Protein AF-0000000066874671 (afdb_homodimer)

Sequence (484 aa):
MSSKVPVLSAGGPLIFRQLFEKVSSTYTYLLADSHTKDAVLIDPVLETVERDKKLISQLDVKLGPIINTHLHADHVTGSGLLKRIPGSYSVLSHYDGVKVDKIIKHGDVIKFGNFELECRSTPGHTSGCMTLVLHSAGVAFTGDTLLIRGCGRTDFQGGSAATLYDSVYSQIFSLPNDYILFPAHDYLGNTMTTVGEEKTCNPRLTKTKSEFIKIMNELNLPLPKQMERAIPLNLKCGINDEMSSKVPVLSAGGPLIFRQLFEKVSSTYTYLLADSHTKDAVLIDPVLETVERDKKLISQLDVKLGPIINTHLHADHVTGSGLLKRIPGSYSVLSHYDGVKVDKIIKHGDVIKFGNFELECRSTPGHTSGCMTLVLHSAGVAFTGDTLLIRGCGRTDFQGGSAATLYDSVYSQIFSLPNDYILFPAHDYLGNTMTTVGEEKTCNPRLTKTKSEFIKIMNELNLPLPKQMERAIPLNLKCGINDE

Nearest PDB structures (foldseek):
  4chl-assembly1_A  TM=9.852E-01  e=6.309E-38  Homo sapiens
  5ve3-assembly2_A  TM=9.715E-01  e=3.681E-36  Paraburkholderia phytofirmans PsJN
  5ve4-assembly1_A  TM=9.704E-01  e=6.026E-36  Paraburkholderia phytofirmans PsJN
  5ve5-assembly3_C  TM=9.701E-01  e=7.710E-36  Paraburkholderia phytofirmans PsJN
  5ve5-assembly2_B  TM=9.730E-01  e=1.718E-35  Paraburkholderia phytofirmans PsJN

Secondary structure (DSSP, 8-state):
---PPPSB-TT-SEEEEEEEETTTTEEEEEEEETTT-EEEEES-BGGGHHHHHHHHHHHT-EEEEEE-SS--SSS-BSHHHHTTSTT-EEEEE--TT---SEEE-TT-EEEETTEEEEEEE--SSSTT-EEEEEGGGTEEEEETTSBTTB----SSTT--HHHHHHHIIIIITTS-TT-EEEESB-SSS---EEHHHHHHH-TTTTS-HHHHHHHHHT--PPPPTTHHHHHHHHTTTT----/---PPPSB-TT-SEEEEEEEETTTTEEEEEEEETTT-EEEEES-BGGGHHHHHHHHHHHT-EEEEEE-SS--SSS-BSHHHHTTSTT-EEEEE--TT---SEEE-TT-EEEETTEEEEEEE--SSSTT-EEEEEGGGTEEEEETTSBTTB----SSTT--HHHHHHHIIIIITTS-TT-EEEESB-SSS---EEHHHHHHH-TTTTS-HHHHHHHHHT--PPPPTTHHHHHHHHTTTT----

InterPro domains:
  IPR001279 Metallo-beta-lactamase [PF00753] (25-86)
  IPR001279 Metallo-beta-lactamase [PF00753] (101-185)
  IPR001279 Metallo-beta-lactamase [SM00849] (25-185)
  IPR036866 Ribonuclease Z/Hydroxyacylglutathione hydrolase-like [G3DSA:3.60.15.10] (10-239)
  IPR036866 Ribonuclease Z/Hydroxyacylglutathione hydrolase-like [SSF56281] (23-224)
  IPR044528 Persulfide dioxygenase-like, MBL-fold metallo-hydrolase domain [cd07724] (15-187)
  IPR051682 Mitochondrial Persulfide Dioxygenase [PTHR43084] (13-241)

Organism: Schistosoma mansoni (NCBI:txid6183)

Solvent-accessible surface area (backbone atoms only — not comparable to full-atom values): 24147 Å² total; per-residue (Å²): 130,82,82,58,45,41,49,35,35,51,74,41,66,39,41,64,46,61,31,44,42,80,90,72,26,33,36,25,39,39,41,26,18,58,82,72,21,23,17,37,37,36,40,49,40,44,94,46,39,68,60,50,52,51,49,40,59,74,69,62,46,45,50,27,51,31,34,35,39,48,86,42,37,63,47,38,32,16,39,46,68,54,36,67,45,78,75,26,36,33,32,32,44,69,53,93,80,54,50,64,76,37,73,52,53,66,74,40,73,50,74,31,57,93,42,53,31,39,32,36,64,25,30,8,30,28,62,37,21,28,29,38,30,31,69,65,32,31,34,32,36,30,22,48,51,40,32,81,61,45,53,45,64,32,88,48,70,67,26,27,47,66,46,26,53,51,24,42,53,64,64,49,60,61,45,62,49,49,24,33,34,36,36,29,46,45,90,78,24,63,65,64,47,29,35,44,51,39,63,72,60,10,80,46,74,55,46,53,71,70,55,30,36,52,53,60,75,63,60,81,69,80,76,57,90,34,29,84,62,8,38,67,25,36,32,36,32,38,39,80,87,121,128,82,82,58,44,41,50,36,35,50,75,40,67,38,41,63,44,59,30,44,42,80,88,71,28,32,36,26,39,40,40,27,18,59,82,73,21,22,17,37,37,36,39,49,41,45,95,48,39,69,59,51,52,49,50,40,58,75,69,63,45,45,51,27,51,30,34,34,39,48,86,43,38,62,47,38,33,16,38,46,68,55,36,67,44,82,74,27,35,32,33,32,44,70,53,92,81,55,49,66,77,36,73,51,52,64,73,40,72,49,75,30,58,95,42,52,30,38,31,35,64,24,30,9,29,27,63,36,21,28,28,38,30,30,69,65,31,30,34,32,38,30,22,49,52,42,32,80,60,43,52,44,64,32,90,48,70,70,26,29,49,66,48,28,52,51,23,43,53,66,64,49,59,63,45,61,49,48,24,33,34,36,36,30,45,45,90,79,24,64,65,66,47,28,38,43,50,38,62,72,58,10,78,47,73,56,45,53,70,70,56,30,35,53,52,60,74,62,60,80,70,80,77,57,89,33,30,84,63,9,39,69,24,36,34,36,31,38,38,81,87,123

Radius of gyration: 22.35 Å; Cα contacts (8 Å, |Δi|>4): 1213; chains: 2; bounding box: 52×61×54 Å

Structure (mmCIF, N/CA/C/O backbone):
data_AF-0000000066874671-model_v1
#
loop_
_entity.id
_entity.type
_entity.pdbx_description
1 polymer 'Persulfide dioxygenase ETHE1, mitochondrial'
#
loop_
_atom_site.group_PDB
_atom_site.id
_atom_site.type_symbol
_atom_site.label_atom_id
_atom_site.label_alt_id
_atom_site.label_comp_id
_atom_site.label_asym_id
_atom_site.label_entity_id
_atom_site.label_seq_id
_atom_site.pdbx_PDB_ins_code
_atom_site.Cartn_x
_atom_site.Cartn_y
_atom_site.Cartn_z
_atom_site.occupancy
_atom_site.B_iso_or_equiv
_atom_site.auth_seq_id
_atom_site.auth_comp_id
_atom_site.auth_asym_id
_atom_site.auth_atom_id
_atom_site.pdbx_PDB_model_num
ATOM 1 N N . MET A 1 1 ? 2.15 3.404 -29.219 1 37.31 1 MET A N 1
ATOM 2 C CA . MET A 1 1 ? 1.947 2.439 -28.141 1 37.31 1 MET A CA 1
ATOM 3 C C . MET A 1 1 ? 0.766 2.844 -27.266 1 37.31 1 MET A C 1
ATOM 5 O O . MET A 1 1 ? 0.682 3.99 -26.828 1 37.31 1 MET A O 1
ATOM 9 N N . SER A 1 2 ? -0.378 2.312 -27.359 1 51.34 2 SER A N 1
ATOM 10 C CA . SER A 1 2 ? -1.627 2.695 -26.703 1 51.34 2 SER A CA 1
ATOM 11 C C . SER A 1 2 ? -1.412 2.988 -25.219 1 51.34 2 SER A C 1
ATOM 13 O O . SER A 1 2 ? -0.599 2.336 -24.562 1 51.34 2 SER A O 1
ATOM 15 N N . SER A 1 3 ? -1.765 4.137 -24.703 1 75.62 3 SER A N 1
ATOM 16 C CA . SER A 1 3 ? -1.571 4.621 -23.344 1 75.62 3 SER A CA 1
ATOM 17 C C . SER A 1 3 ? -2.084 3.611 -22.312 1 75.62 3 SER A C 1
ATOM 19 O O . SER A 1 3 ? -3.176 3.062 -22.469 1 75.62 3 SER A O 1
ATOM 21 N N . LYS A 1 4 ? -1.272 2.971 -21.5 1 91.5 4 LYS A N 1
ATOM 22 C CA . LYS A 1 4 ? -1.62 1.992 -20.484 1 91.5 4 LYS A CA 1
ATOM 23 C C . LYS A 1 4 ? -2.631 2.564 -19.484 1 91.5 4 LYS A C 1
ATOM 25 O O . LYS A 1 4 ? -2.58 3.752 -19.156 1 91.5 4 LYS A O 1
ATOM 30 N N . VAL A 1 5 ? -3.588 1.725 -19.203 1 96.38 5 VAL A N 1
ATOM 31 C CA . VAL A 1 5 ? -4.52 2.09 -18.156 1 96.38 5 VAL A CA 1
ATOM 32 C C . VAL A 1 5 ? -3.77 2.248 -16.828 1 96.38 5 VAL A C 1
ATOM 34 O O . VAL A 1 5 ? -2.916 1.426 -16.484 1 96.38 5 VAL A O 1
ATOM 37 N N . PRO A 1 6 ? -4.059 3.344 -16.172 1 97.44 6 PRO A N 1
ATOM 38 C CA . PRO A 1 6 ? -3.391 3.498 -14.883 1 97.44 6 PRO A CA 1
ATOM 39 C C . PRO A 1 6 ? -3.838 2.457 -13.859 1 97.44 6 PRO A C 1
ATOM 41 O O . PRO A 1 6 ? -5 2.043 -13.867 1 97.44 6 PRO A O 1
ATOM 44 N N . VAL A 1 7 ? -2.928 2.127 -12.992 1 97.44 7 VAL A N 1
ATOM 45 C CA . VAL A 1 7 ? -3.238 1.209 -11.906 1 97.44 7 VAL A CA 1
ATOM 46 C C . VAL A 1 7 ? -4.121 1.91 -10.875 1 97.44 7 VAL A C 1
ATOM 48 O O . VAL A 1 7 ? -5.078 1.324 -10.367 1 97.44 7 VAL A O 1
ATOM 51 N N . LEU A 1 8 ? -3.783 3.105 -10.578 1 97.75 8 LEU A N 1
ATOM 52 C CA . LEU A 1 8 ? -4.512 3.895 -9.586 1 97.75 8 LEU A CA 1
ATOM 53 C C . LEU A 1 8 ? -4.742 5.316 -10.086 1 97.75 8 LEU A C 1
ATOM 55 O O . LEU A 1 8 ? -3.789 6.07 -10.297 1 97.75 8 LEU A O 1
ATOM 59 N N . SER A 1 9 ? -6.02 5.641 -10.344 1 97.38 9 SER A N 1
ATOM 60 C CA . SER A 1 9 ? -6.43 6.973 -10.781 1 97.38 9 SER A CA 1
ATOM 61 C C . SER A 1 9 ? -7.859 7.281 -10.336 1 97.38 9 SER A C 1
ATOM 63 O O . SER A 1 9 ? -8.703 6.383 -10.273 1 97.38 9 SER A O 1
ATOM 65 N N . ALA A 1 10 ? -8.078 8.484 -9.969 1 96.12 10 ALA A N 1
ATOM 66 C CA . ALA A 1 10 ? -9.422 8.914 -9.586 1 96.12 10 ALA A CA 1
ATOM 67 C C . ALA A 1 10 ? -10.422 8.656 -10.711 1 96.12 10 ALA A C 1
ATOM 69 O O . ALA A 1 10 ? -10.312 9.227 -11.797 1 96.12 10 ALA A O 1
ATOM 70 N N . GLY A 1 11 ? -11.281 7.781 -10.422 1 94.38 11 GLY A N 1
ATOM 71 C CA . GLY A 1 11 ? -12.328 7.504 -11.391 1 94.38 11 GLY A CA 1
ATOM 72 C C . GLY A 1 11 ? -11.844 6.699 -12.578 1 94.38 11 GLY A C 1
ATOM 73 O O . GLY A 1 11 ? -12.422 6.77 -13.664 1 94.38 11 GLY A O 1
ATOM 74 N N . GLY A 1 12 ? -10.742 5.977 -12.422 1 95.12 12 GLY A N 1
ATOM 75 C CA . GLY A 1 12 ? -10.172 5.227 -13.531 1 95.12 12 GLY A CA 1
ATOM 76 C C . GLY A 1 12 ? -10.914 3.934 -13.82 1 95.12 12 GLY A C 1
ATOM 77 O O . GLY A 1 12 ? -11.781 3.523 -13.039 1 95.12 12 GLY A O 1
ATOM 78 N N . PRO A 1 13 ? -10.602 3.316 -14.891 1 97.19 13 PRO A N 1
ATOM 79 C CA . PRO A 1 13 ? -11.328 2.123 -15.328 1 97.19 13 PRO A CA 1
ATOM 80 C C . PRO A 1 13 ? -10.953 0.876 -14.531 1 97.19 13 PRO A C 1
ATOM 82 O O . PRO A 1 13 ? -11.641 -0.147 -14.625 1 97.19 13 PRO A O 1
ATOM 85 N N . LEU A 1 14 ? -9.859 0.926 -13.828 1 98.44 14 LEU A N 1
ATOM 86 C CA . LEU A 1 14 ? -9.391 -0.195 -13.016 1 98.44 14 LEU A CA 1
ATOM 87 C C . LEU A 1 14 ? -9.531 0.116 -11.531 1 98.44 14 LEU A C 1
ATOM 89 O O . LEU A 1 14 ? -9.055 1.156 -11.062 1 98.44 14 LEU A O 1
ATOM 93 N N . ILE A 1 15 ? -10.281 -0.707 -10.859 1 98.69 15 ILE A N 1
ATOM 94 C CA . ILE A 1 15 ? -10.281 -0.669 -9.406 1 98.69 15 ILE A CA 1
ATOM 95 C C . ILE A 1 15 ? -9.133 -1.521 -8.867 1 98.69 15 ILE A C 1
ATOM 97 O O . ILE A 1 15 ? -9 -2.691 -9.227 1 98.69 15 ILE A O 1
ATOM 101 N N . PHE A 1 16 ? -8.289 -0.923 -8.102 1 98.81 16 PHE A N 1
ATOM 102 C CA . PHE A 1 16 ? -7.121 -1.596 -7.547 1 98.81 16 PHE A CA 1
ATOM 103 C C . PHE A 1 16 ? -7.035 -1.377 -6.043 1 98.81 16 PHE A C 1
ATOM 105 O O . PHE A 1 16 ? -7.102 -0.24 -5.57 1 98.81 16 PHE A O 1
ATOM 112 N N . ARG A 1 17 ? -6.945 -2.469 -5.281 1 98.88 17 ARG A N 1
ATOM 113 C CA . ARG A 1 17 ? -6.664 -2.432 -3.85 1 98.88 17 ARG A CA 1
ATOM 114 C C . ARG A 1 17 ? -5.52 -3.375 -3.49 1 98.88 17 ARG A C 1
ATOM 116 O O . ARG A 1 17 ? -5.527 -4.543 -3.879 1 98.88 17 ARG A O 1
ATOM 123 N N . GLN A 1 18 ? -4.527 -2.834 -2.85 1 98.88 18 GLN A N 1
ATOM 124 C CA . GLN A 1 18 ? -3.479 -3.605 -2.191 1 98.88 18 GLN A CA 1
ATOM 125 C C . GLN A 1 18 ? -3.734 -3.715 -0.691 1 98.88 18 GLN A C 1
ATOM 127 O O . GLN A 1 18 ? -3.852 -2.701 -0 1 98.88 18 GLN A O 1
ATOM 132 N N . LEU A 1 19 ? -3.865 -4.914 -0.218 1 98.88 19 LEU A N 1
ATOM 133 C CA . LEU A 1 19 ? -4.195 -5.203 1.174 1 98.88 19 LEU A CA 1
ATOM 134 C C . LEU A 1 19 ? -3.049 -5.938 1.862 1 98.88 19 LEU A C 1
ATOM 136 O O . LEU A 1 19 ? -2.32 -6.699 1.222 1 98.88 19 LEU A O 1
ATOM 140 N N . PHE A 1 20 ? -2.9 -5.691 3.162 1 98.81 20 PHE A N 1
ATOM 141 C CA . PHE A 1 20 ? -1.723 -6.188 3.861 1 98.81 20 PHE A CA 1
ATOM 142 C C . PHE A 1 20 ? -2.123 -6.988 5.098 1 98.81 20 PHE A C 1
ATOM 144 O O . PHE A 1 20 ? -2.973 -6.547 5.875 1 98.81 20 PHE A O 1
ATOM 151 N N . GLU A 1 21 ? -1.606 -8.164 5.266 1 98.31 21 GLU A N 1
ATOM 152 C CA . GLU A 1 21 ? -1.717 -8.953 6.488 1 98.31 21 GLU A CA 1
ATOM 153 C C . GLU A 1 21 ? -0.432 -8.883 7.309 1 98.31 21 GLU A C 1
ATOM 155 O O . GLU A 1 21 ? 0.637 -9.266 6.832 1 98.31 21 GLU A O 1
ATOM 160 N N . LYS A 1 22 ? -0.49 -8.453 8.5 1 95.81 22 LYS A N 1
ATOM 161 C CA . LYS A 1 22 ? 0.632 -7.973 9.297 1 95.81 22 LYS A CA 1
ATOM 162 C C . LYS A 1 22 ? 1.514 -9.125 9.766 1 95.81 22 LYS A C 1
ATOM 164 O O . LYS A 1 22 ? 2.738 -9 9.812 1 95.81 22 LYS A O 1
ATOM 169 N N . VAL A 1 23 ? 0.969 -10.258 10.109 1 95.56 23 VAL A N 1
ATOM 170 C CA . VAL A 1 23 ? 1.711 -11.328 10.758 1 95.56 23 VAL A CA 1
ATOM 171 C C . VAL A 1 23 ? 2.646 -11.992 9.75 1 95.56 23 VAL A C 1
ATOM 173 O O . VAL A 1 23 ? 3.846 -12.133 10.008 1 95.56 23 VAL A O 1
ATOM 176 N N . SER A 1 24 ? 2.127 -12.312 8.578 1 96.5 24 SER A N 1
ATOM 177 C CA . SER A 1 24 ? 2.938 -12.984 7.566 1 96.5 24 SER A CA 1
ATOM 178 C C . SER A 1 24 ? 3.539 -11.984 6.582 1 96.5 24 SER A C 1
ATOM 180 O O . SER A 1 24 ? 4.316 -12.359 5.703 1 96.5 24 SER A O 1
ATOM 182 N N . SER A 1 25 ? 3.17 -10.672 6.734 1 97.88 25 SER A N 1
ATOM 183 C CA . SER A 1 25 ? 3.627 -9.625 5.824 1 97.88 25 SER A CA 1
ATOM 184 C C . SER A 1 25 ? 3.225 -9.93 4.387 1 97.88 25 SER A C 1
ATOM 186 O O . SER A 1 25 ? 4.039 -9.805 3.469 1 97.88 25 SER A O 1
ATOM 188 N N . THR A 1 26 ? 1.981 -10.367 4.223 1 98.56 26 THR A N 1
ATOM 189 C CA . THR A 1 26 ? 1.483 -10.789 2.916 1 98.56 26 THR A CA 1
ATOM 190 C C . THR A 1 26 ? 0.625 -9.688 2.291 1 98.56 26 THR A C 1
ATOM 192 O O . THR A 1 26 ? -0.193 -9.07 2.975 1 98.56 26 THR A O 1
ATOM 195 N N . TYR A 1 27 ? 0.871 -9.516 1.018 1 98.88 27 TYR A N 1
ATOM 196 C CA . TYR A 1 27 ? -0.024 -8.648 0.252 1 98.88 27 TYR A CA 1
ATOM 197 C C . TYR A 1 27 ? -1.101 -9.469 -0.45 1 98.88 27 TYR A C 1
ATOM 199 O O . TYR A 1 27 ? -0.82 -10.547 -0.987 1 98.88 27 TYR A O 1
ATOM 207 N N . THR A 1 28 ? -2.336 -9.023 -0.364 1 98.94 28 THR A N 1
ATOM 208 C CA . THR A 1 28 ? -3.475 -9.445 -1.173 1 98.94 28 THR A CA 1
ATOM 209 C C . THR A 1 28 ? -3.893 -8.336 -2.137 1 98.94 28 THR A C 1
ATOM 211 O O . THR A 1 28 ? -3.914 -7.16 -1.769 1 98.94 28 THR A O 1
ATOM 214 N N . TYR A 1 29 ? -4.211 -8.727 -3.398 1 98.94 29 TYR A N 1
ATOM 215 C CA . TYR A 1 29 ? -4.574 -7.727 -4.395 1 98.94 29 TYR A CA 1
ATOM 216 C C . TYR A 1 29 ? -5.996 -7.953 -4.902 1 98.94 29 TYR A C 1
ATOM 218 O O . TYR A 1 29 ? -6.359 -9.07 -5.273 1 98.94 29 TYR A O 1
ATOM 226 N N . LEU A 1 30 ? -6.793 -6.887 -4.883 1 98.94 30 LEU A N 1
ATOM 227 C CA . LEU A 1 30 ? -8.102 -6.867 -5.523 1 98.94 30 LEU A CA 1
ATOM 228 C C . LEU A 1 30 ? -8.086 -6.004 -6.781 1 98.94 30 LEU A C 1
ATOM 230 O O . LEU A 1 30 ? -7.684 -4.84 -6.73 1 98.94 30 LEU A O 1
ATOM 234 N N . LEU A 1 31 ? -8.383 -6.598 -7.891 1 98.94 31 LEU A N 1
ATOM 235 C CA . LEU A 1 31 ? -8.562 -5.887 -9.148 1 98.94 31 LEU A CA 1
ATOM 236 C C . LEU A 1 31 ? -10 -6.031 -9.648 1 98.94 31 LEU A C 1
ATOM 238 O O . LEU A 1 31 ? -10.594 -7.109 -9.547 1 98.94 31 LEU A O 1
ATOM 242 N N . ALA A 1 32 ? -10.5 -4.988 -10.227 1 98.94 32 ALA A N 1
ATOM 243 C CA . ALA A 1 32 ? -11.836 -5.074 -10.82 1 98.94 32 ALA A CA 1
ATOM 244 C C . ALA A 1 32 ? -11.992 -4.086 -11.969 1 98.94 32 ALA A C 1
ATOM 246 O O . ALA A 1 32 ? -11.328 -3.045 -12 1 98.94 32 ALA A O 1
ATOM 247 N N . ASP A 1 33 ? -12.805 -4.453 -12.867 1 98.75 33 ASP A N 1
ATOM 248 C CA . ASP A 1 33 ? -13.25 -3.539 -13.914 1 98.75 33 ASP A CA 1
ATOM 249 C C . ASP A 1 33 ? -14.305 -2.566 -13.383 1 98.75 33 ASP A C 1
ATOM 251 O O . ASP A 1 33 ? -15.359 -2.984 -12.906 1 98.75 33 ASP A O 1
ATOM 255 N N . SER A 1 34 ? -14.008 -1.306 -13.516 1 98.31 34 SER A N 1
ATOM 256 C CA . SER A 1 34 ? -14.891 -0.314 -12.914 1 98.31 34 SER A CA 1
ATOM 257 C C . SER A 1 34 ? -16.25 -0.286 -13.602 1 98.31 34 SER A C 1
ATOM 259 O O . SER A 1 34 ? -17.234 0.191 -13.031 1 98.31 34 SER A O 1
ATOM 261 N N . HIS A 1 35 ? -16.328 -0.795 -14.797 1 97.94 35 HIS A N 1
ATOM 262 C CA . HIS A 1 35 ? -17.578 -0.784 -15.562 1 97.94 35 HIS A CA 1
ATOM 263 C C . HIS A 1 35 ? -18.391 -2.051 -15.312 1 97.94 35 HIS A C 1
ATOM 265 O O . HIS A 1 35 ? -19.531 -1.981 -14.891 1 97.94 35 HIS A O 1
ATOM 271 N N . THR A 1 36 ? -17.781 -3.207 -15.508 1 98.69 36 THR A N 1
ATOM 272 C CA . THR A 1 36 ? -18.516 -4.465 -15.398 1 98.69 36 THR A CA 1
ATOM 273 C C . THR A 1 36 ? -18.562 -4.938 -13.945 1 98.69 36 THR A C 1
ATOM 275 O O . THR A 1 36 ? -19.359 -5.797 -13.594 1 98.69 36 THR A O 1
ATOM 278 N N . LYS A 1 37 ? -17.625 -4.48 -13.148 1 98.69 37 LYS A N 1
ATOM 279 C CA . LYS A 1 37 ? -17.484 -4.777 -11.727 1 98.69 37 LYS A CA 1
ATOM 280 C C . LYS A 1 37 ? -16.953 -6.191 -11.516 1 98.69 37 LYS A C 1
ATOM 282 O O . LYS A 1 37 ? -16.891 -6.668 -10.375 1 98.69 37 LYS A O 1
ATOM 287 N N . ASP A 1 38 ? -16.562 -6.855 -12.617 1 98.94 38 ASP A N 1
ATOM 288 C CA . ASP A 1 38 ? -15.922 -8.156 -12.477 1 98.94 38 ASP A CA 1
ATOM 289 C C . ASP A 1 38 ? -14.562 -8.031 -11.789 1 98.94 38 ASP A C 1
ATOM 291 O O . ASP A 1 38 ? -13.758 -7.172 -12.156 1 98.94 38 ASP A O 1
ATOM 295 N N . ALA A 1 39 ? -14.328 -8.93 -10.805 1 98.94 39 ALA A N 1
ATOM 296 C CA . ALA A 1 39 ? -13.148 -8.742 -9.969 1 98.94 39 ALA A CA 1
ATOM 297 C C . ALA A 1 39 ? -12.352 -10.039 -9.852 1 98.94 39 ALA A C 1
ATOM 299 O O . ALA A 1 39 ? -12.898 -11.125 -10.039 1 98.94 39 ALA A O 1
ATOM 300 N N . VAL A 1 40 ? -11.125 -9.883 -9.586 1 98.94 40 VAL A N 1
ATOM 301 C CA . VAL A 1 40 ? -10.203 -10.961 -9.242 1 98.94 40 VAL A CA 1
ATOM 302 C C . VAL A 1 40 ? -9.492 -10.641 -7.93 1 98.94 40 VAL A C 1
ATOM 304 O O . VAL A 1 40 ? -9.281 -9.469 -7.605 1 98.94 40 VAL A O 1
ATOM 307 N N . LEU A 1 41 ? -9.242 -11.617 -7.117 1 98.94 41 LEU A N 1
ATOM 308 C CA . LEU A 1 41 ? -8.484 -11.508 -5.879 1 98.94 41 LEU A CA 1
ATOM 309 C C . LEU A 1 41 ? -7.238 -12.391 -5.922 1 98.94 41 LEU A C 1
ATOM 311 O O . LEU A 1 41 ? -7.312 -13.547 -6.344 1 98.94 41 LEU A O 1
ATOM 315 N N . ILE A 1 42 ? -6.09 -11.852 -5.562 1 99 42 ILE A N 1
ATOM 316 C CA . ILE A 1 42 ? -4.816 -12.562 -5.641 1 99 42 ILE A CA 1
ATOM 317 C C . ILE A 1 42 ? -4.238 -12.742 -4.238 1 99 42 ILE A C 1
ATOM 319 O O . ILE A 1 42 ? -4.09 -11.773 -3.49 1 99 42 ILE A O 1
ATOM 323 N N . ASP A 1 43 ? -3.941 -13.953 -3.822 1 98.94 43 ASP A N 1
ATOM 324 C CA . ASP A 1 43 ? -3.193 -14.367 -2.639 1 98.94 43 ASP A CA 1
ATOM 325 C C . ASP A 1 43 ? -3.906 -13.93 -1.36 1 98.94 43 ASP A C 1
ATOM 327 O O . ASP A 1 43 ? -3.305 -13.289 -0.495 1 98.94 43 ASP A O 1
ATOM 331 N N . PRO A 1 44 ? -5.16 -14.289 -1.165 1 98.88 44 PRO A N 1
ATOM 332 C CA . PRO A 1 44 ? -5.836 -13.961 0.093 1 98.88 44 PRO A CA 1
ATOM 333 C C . PRO A 1 44 ? -5.309 -14.766 1.275 1 98.88 44 PRO A C 1
ATOM 335 O O . PRO A 1 44 ? -4.73 -15.844 1.085 1 98.88 44 PRO A O 1
ATOM 338 N N . VAL A 1 45 ? -5.449 -14.258 2.42 1 98.88 45 VAL A N 1
ATOM 339 C CA . VAL A 1 45 ? -4.992 -14.867 3.664 1 98.88 45 VAL A CA 1
ATOM 340 C C . VAL A 1 45 ? -6.195 -15.188 4.551 1 98.88 45 VAL A C 1
ATOM 342 O O . VAL A 1 45 ? -7.121 -14.383 4.672 1 98.88 45 VAL A O 1
ATOM 345 N N . LEU A 1 46 ? -6.129 -16.281 5.172 1 98.5 46 LEU A N 1
ATOM 346 C CA . LEU A 1 46 ? -7.242 -16.797 5.965 1 98.5 46 LEU A CA 1
ATOM 347 C C . LEU A 1 46 ? -7.648 -15.789 7.039 1 98.5 46 LEU A C 1
ATOM 349 O O . LEU A 1 46 ? -8.836 -15.477 7.188 1 98.5 46 LEU A O 1
ATOM 353 N N . GLU A 1 47 ? -6.691 -15.211 7.758 1 98.19 47 GLU A N 1
ATOM 354 C CA . GLU A 1 47 ? -6.926 -14.336 8.906 1 98.19 47 GLU A CA 1
ATOM 355 C C . GLU A 1 47 ? -7.594 -13.031 8.477 1 98.19 47 GLU A C 1
ATOM 357 O O . GLU A 1 47 ? -8.133 -12.305 9.312 1 98.19 47 GLU A O 1
ATOM 362 N N . THR A 1 48 ? -7.594 -12.727 7.164 1 98.62 48 THR A N 1
ATOM 363 C CA . THR A 1 48 ? -8.125 -11.438 6.73 1 98.62 48 THR A CA 1
ATOM 364 C C . THR A 1 48 ? -9.305 -11.625 5.793 1 98.62 48 THR A C 1
ATOM 366 O O . THR A 1 48 ? -9.672 -10.711 5.051 1 98.62 48 THR A O 1
ATOM 369 N N . VAL A 1 49 ? -9.938 -12.734 5.824 1 98.69 49 VAL A N 1
ATOM 370 C CA . VAL A 1 49 ? -11.047 -13.07 4.941 1 98.69 49 VAL A CA 1
ATOM 371 C C . VAL A 1 49 ? -12.203 -12.094 5.172 1 98.69 49 VAL A C 1
ATOM 373 O O . VAL A 1 49 ? -12.797 -11.594 4.215 1 98.69 49 VAL A O 1
ATOM 376 N N . GLU A 1 50 ? -12.523 -11.852 6.418 1 98.62 50 GLU A N 1
ATOM 377 C CA . GLU A 1 50 ? -13.656 -10.977 6.719 1 98.62 50 GLU A CA 1
ATOM 378 C C . GLU A 1 50 ? -13.406 -9.562 6.211 1 98.62 50 GLU A C 1
ATOM 380 O O . GLU A 1 50 ? -14.328 -8.898 5.73 1 98.62 50 GLU A O 1
ATOM 385 N N . ARG A 1 51 ? -12.156 -9.109 6.348 1 98.62 51 ARG A N 1
ATOM 386 C CA . ARG A 1 51 ? -11.781 -7.816 5.785 1 98.62 51 ARG A CA 1
ATOM 387 C C . ARG A 1 51 ? -12.039 -7.781 4.281 1 98.62 51 ARG A C 1
ATOM 389 O O . ARG A 1 51 ? -12.641 -6.832 3.773 1 98.62 51 ARG A O 1
ATOM 396 N N . ASP A 1 52 ? -11.617 -8.789 3.633 1 98.81 52 ASP A N 1
ATOM 397 C CA . ASP A 1 52 ? -11.719 -8.852 2.178 1 98.81 52 ASP A CA 1
ATOM 398 C C . ASP A 1 52 ? -13.18 -8.938 1.733 1 98.81 52 ASP A C 1
ATOM 400 O O . ASP A 1 52 ? -13.578 -8.266 0.779 1 98.81 52 ASP A O 1
ATOM 404 N N . LYS A 1 53 ? -13.953 -9.758 2.428 1 98.69 53 LYS A N 1
ATOM 405 C CA . LYS A 1 53 ? -15.375 -9.867 2.123 1 98.69 53 LYS A CA 1
ATOM 406 C C . LYS A 1 53 ? -16.078 -8.516 2.248 1 98.69 53 LYS A C 1
ATOM 408 O O . LYS A 1 53 ? -16.859 -8.133 1.383 1 98.69 53 LYS A O 1
ATOM 413 N N . LYS A 1 54 ? -15.797 -7.867 3.318 1 98.56 54 LYS A N 1
ATOM 414 C CA . LYS A 1 54 ? -16.406 -6.562 3.572 1 98.56 54 LYS A CA 1
ATOM 415 C C . LYS A 1 54 ? -16.047 -5.566 2.471 1 98.56 54 LYS A C 1
ATOM 417 O O . LYS A 1 54 ? -16.906 -4.828 1.991 1 98.56 54 LYS A O 1
ATOM 422 N N . LEU A 1 55 ? -14.797 -5.543 2.078 1 98.75 55 LEU A N 1
ATOM 423 C CA . LEU A 1 55 ? -14.344 -4.629 1.033 1 98.75 55 LEU A CA 1
ATOM 424 C C . LEU A 1 55 ? -15.039 -4.934 -0.291 1 98.75 55 LEU A C 1
ATOM 426 O O . LEU A 1 55 ? -15.5 -4.02 -0.979 1 98.75 55 LEU A O 1
ATOM 430 N N . ILE A 1 56 ? -15.094 -6.188 -0.653 1 98.81 56 ILE A N 1
ATOM 431 C CA . ILE A 1 56 ? -15.727 -6.633 -1.888 1 98.81 56 ILE A CA 1
ATOM 432 C C . ILE A 1 56 ? -17.188 -6.176 -1.912 1 98.81 56 ILE A C 1
ATOM 434 O O . ILE A 1 56 ? -17.656 -5.656 -2.924 1 98.81 56 ILE A O 1
ATOM 438 N N . SER A 1 57 ? -17.828 -6.363 -0.824 1 98.56 57 SER A N 1
ATOM 439 C CA . SER A 1 57 ? -19.219 -5.957 -0.702 1 98.56 57 SER A CA 1
ATOM 440 C C . SER A 1 57 ? -19.375 -4.445 -0.806 1 98.56 57 SER A C 1
ATOM 442 O O . SER A 1 57 ? -20.219 -3.949 -1.55 1 98.56 57 SER A O 1
ATOM 444 N N . GLN A 1 58 ? -18.562 -3.691 -0.106 1 98.56 58 GLN A N 1
ATOM 445 C CA . GLN A 1 58 ? -18.672 -2.238 -0.047 1 98.56 58 GLN A CA 1
ATOM 446 C C . GLN A 1 58 ? -18.328 -1.606 -1.396 1 98.56 58 GLN A C 1
ATOM 448 O O . GLN A 1 58 ? -18.891 -0.565 -1.753 1 98.56 58 GLN A O 1
ATOM 453 N N . LEU A 1 59 ? -17.438 -2.238 -2.148 1 98.5 59 LEU A N 1
ATOM 454 C CA . LEU A 1 59 ? -17.094 -1.74 -3.473 1 98.5 59 LEU A CA 1
ATOM 455 C C . LEU A 1 59 ? -18.109 -2.197 -4.512 1 98.5 59 LEU A C 1
ATOM 457 O O . LEU A 1 59 ? -18.10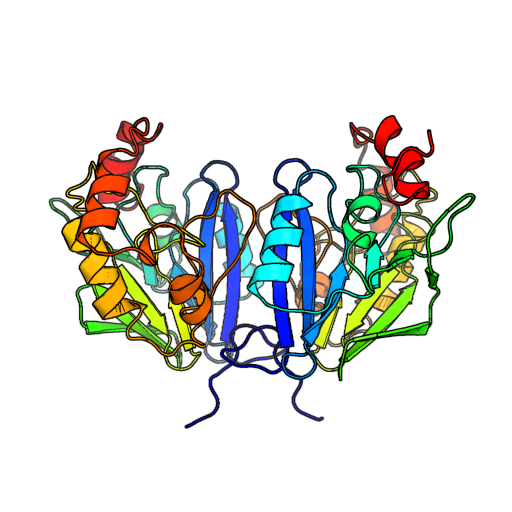9 -1.723 -5.648 1 98.5 59 LEU A O 1
ATOM 461 N N . ASP A 1 60 ? -18.953 -3.096 -4.109 1 98.19 60 ASP A N 1
ATOM 462 C CA . ASP A 1 60 ? -19.984 -3.652 -4.977 1 98.19 60 ASP A CA 1
ATOM 463 C C . ASP A 1 60 ? -19.375 -4.273 -6.23 1 98.19 60 ASP A C 1
ATOM 465 O O . ASP A 1 60 ? -19.766 -3.938 -7.348 1 98.19 60 ASP A O 1
ATOM 469 N N . VAL A 1 61 ? -18.391 -5.086 -6.055 1 98.75 61 VAL A N 1
ATOM 470 C CA . VAL A 1 61 ? -17.766 -5.773 -7.18 1 98.75 61 VAL A CA 1
ATOM 471 C C . VAL A 1 61 ? -18.141 -7.254 -7.152 1 98.75 61 VAL A C 1
ATOM 473 O O . VAL A 1 61 ? -18.578 -7.77 -6.121 1 98.75 61 VAL A O 1
ATOM 476 N N . LYS A 1 62 ? -18 -7.898 -8.312 1 98.81 62 LYS A N 1
ATOM 477 C CA . LYS A 1 62 ? -18.344 -9.305 -8.492 1 98.81 62 LYS A CA 1
ATOM 478 C C . LYS A 1 62 ? -17.078 -10.172 -8.516 1 98.81 62 LYS A C 1
ATOM 480 O O . LYS A 1 62 ? -16.422 -10.289 -9.555 1 98.81 62 LYS A O 1
ATOM 485 N N . LEU A 1 63 ? -16.891 -10.844 -7.398 1 98.81 63 LEU A N 1
ATOM 486 C CA . LEU A 1 63 ? -15.672 -11.641 -7.281 1 98.81 63 LEU A CA 1
ATOM 487 C C . LEU A 1 63 ? -15.766 -12.906 -8.133 1 98.81 63 LEU A C 1
ATOM 489 O O . LEU A 1 63 ? -16.75 -13.641 -8.055 1 98.81 63 LEU A O 1
ATOM 493 N N . GLY A 1 64 ? -14.789 -13.086 -8.953 1 98.75 64 GLY A N 1
ATOM 494 C CA . GLY A 1 64 ? -14.633 -14.305 -9.734 1 98.75 64 GLY A CA 1
ATOM 495 C C . GLY A 1 64 ? -13.422 -15.125 -9.328 1 98.75 64 GLY A C 1
ATOM 496 O O . GLY A 1 64 ? -13.422 -15.766 -8.273 1 98.75 64 GLY A O 1
ATOM 497 N N . PRO A 1 65 ? -12.398 -15.055 -10.102 1 98.88 65 PRO A N 1
ATOM 498 C CA . PRO A 1 65 ? -11.219 -15.867 -9.773 1 98.88 65 PRO A CA 1
ATOM 499 C C . PRO A 1 65 ? -10.531 -15.406 -8.492 1 98.88 65 PRO A C 1
ATOM 501 O O . PRO A 1 65 ? -10.32 -14.211 -8.289 1 98.88 65 PRO A O 1
ATOM 504 N N . ILE A 1 66 ? -10.242 -16.297 -7.664 1 98.94 66 ILE A N 1
ATOM 505 C CA . ILE A 1 66 ? -9.383 -16.141 -6.496 1 98.94 66 ILE A CA 1
ATOM 506 C C . ILE A 1 66 ? -8.07 -16.891 -6.711 1 98.94 66 ILE A C 1
ATOM 508 O O . ILE A 1 66 ? -8.031 -18.109 -6.617 1 98.94 66 ILE A O 1
ATOM 512 N N . ILE A 1 67 ? -7.023 -16.172 -6.973 1 98.94 67 ILE A N 1
ATOM 513 C CA . ILE A 1 67 ? -5.789 -16.75 -7.496 1 98.94 67 ILE A CA 1
ATOM 514 C C . ILE A 1 67 ? -4.734 -16.812 -6.395 1 98.94 67 ILE A C 1
ATOM 516 O O . ILE A 1 67 ? -4.512 -15.82 -5.691 1 98.94 67 ILE A O 1
ATOM 520 N N . ASN A 1 68 ? -4.156 -17.922 -6.199 1 98.94 68 ASN A N 1
ATOM 521 C CA . ASN A 1 68 ? -2.902 -18.016 -5.461 1 98.94 68 ASN A CA 1
ATOM 522 C C . ASN A 1 68 ? -1.708 -18.156 -6.402 1 98.94 68 ASN A C 1
ATOM 524 O O . ASN A 1 68 ? -1.669 -19.047 -7.238 1 98.94 68 ASN A O 1
ATOM 528 N N . THR A 1 69 ? -0.757 -17.281 -6.223 1 98.94 69 THR A N 1
ATOM 529 C CA . THR A 1 69 ? 0.403 -17.266 -7.105 1 98.94 69 THR A CA 1
ATOM 530 C C . THR A 1 69 ? 1.268 -18.5 -6.895 1 98.94 69 THR A C 1
ATOM 532 O O . THR A 1 69 ? 2.039 -18.875 -7.777 1 98.94 69 THR A O 1
ATOM 535 N N . HIS A 1 70 ? 1.232 -19.047 -5.723 1 98.75 70 HIS A N 1
ATOM 536 C CA . HIS A 1 70 ? 1.973 -20.25 -5.371 1 98.75 70 HIS A CA 1
ATOM 537 C C . HIS A 1 70 ? 1.384 -20.922 -4.137 1 98.75 70 HIS A C 1
ATOM 539 O O . HIS A 1 70 ? 0.447 -20.391 -3.527 1 98.75 70 HIS A O 1
ATOM 545 N N . LEU A 1 71 ? 1.852 -22.172 -3.863 1 98.25 71 LEU A N 1
ATOM 546 C CA . LEU A 1 71 ? 1.477 -22.859 -2.633 1 98.25 71 LEU A CA 1
ATOM 547 C C . LEU A 1 71 ? 2.205 -22.266 -1.434 1 98.25 71 LEU A C 1
ATOM 549 O O . LEU A 1 71 ? 3.379 -22.562 -1.204 1 98.25 71 LEU A O 1
ATOM 553 N N . HIS A 1 72 ? 1.478 -21.5 -0.643 1 97.75 72 HIS A N 1
ATOM 554 C CA . HIS A 1 72 ? 2.076 -20.766 0.463 1 97.75 72 HIS A CA 1
ATOM 555 C C . HIS A 1 72 ? 2.48 -21.703 1.597 1 97.75 72 HIS A C 1
ATOM 557 O O . HIS A 1 72 ? 1.758 -22.641 1.911 1 97.75 72 HIS A O 1
ATOM 563 N N . ALA A 1 73 ? 3.545 -21.359 2.27 1 96.69 73 ALA A N 1
ATOM 564 C CA . ALA A 1 73 ? 3.992 -22.125 3.426 1 96.69 73 ALA A CA 1
ATOM 565 C C . ALA A 1 73 ? 3.926 -21.297 4.703 1 96.69 73 ALA A C 1
ATOM 567 O O . ALA A 1 73 ? 4.008 -21.828 5.809 1 96.69 73 ALA A O 1
ATOM 568 N N . ASP A 1 74 ? 3.742 -20 4.512 1 96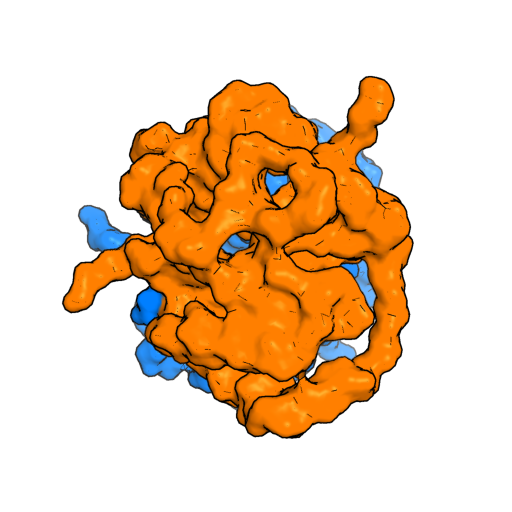.25 74 ASP A N 1
ATOM 569 C CA . ASP A 1 74 ? 3.875 -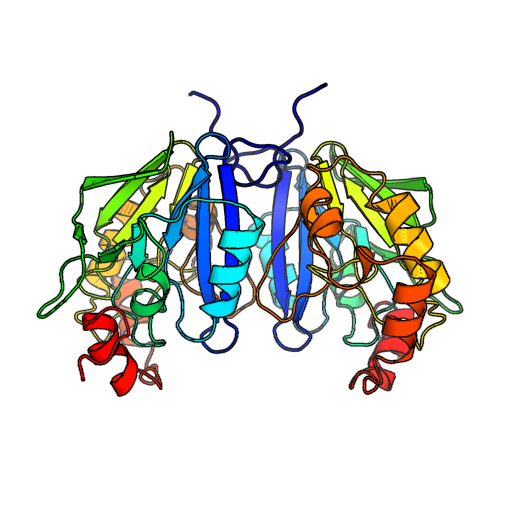19.109 5.656 1 96.25 74 ASP A CA 1
ATOM 570 C C . ASP A 1 74 ? 2.506 -18.688 6.191 1 96.25 74 ASP A C 1
ATOM 572 O O . ASP A 1 74 ? 2.404 -18.125 7.281 1 96.25 74 ASP A O 1
ATOM 576 N N . HIS A 1 75 ? 1.465 -18.984 5.402 1 97.88 75 HIS A N 1
ATOM 577 C CA . HIS A 1 75 ? 0.098 -18.719 5.836 1 97.88 75 HIS A CA 1
ATOM 578 C C . HIS A 1 75 ? -0.894 -19.625 5.125 1 97.88 75 HIS A C 1
ATOM 580 O O . HIS A 1 75 ? -0.547 -20.281 4.137 1 97.88 75 HIS A O 1
ATOM 586 N N . VAL A 1 76 ? -2.062 -19.672 5.66 1 98.44 76 VAL A N 1
ATOM 587 C CA . VAL A 1 76 ? -3.15 -20.406 5.012 1 98.44 76 VAL A CA 1
ATOM 588 C C . VAL A 1 76 ? -3.957 -19.438 4.137 1 98.44 76 VAL A C 1
ATOM 590 O O . VAL A 1 76 ? -4.289 -18.328 4.562 1 98.44 76 VAL A O 1
ATOM 593 N N . THR A 1 77 ? -4.254 -19.859 2.945 1 98.75 77 THR A N 1
ATOM 594 C CA . THR A 1 77 ? -5.012 -19.031 2.012 1 98.75 77 THR A CA 1
ATOM 595 C C . THR A 1 77 ? -6.457 -18.875 2.479 1 98.75 77 THR A C 1
ATOM 597 O O . THR A 1 77 ? -7.023 -19.797 3.07 1 98.75 77 THR A O 1
ATOM 600 N N . GLY A 1 78 ? -7.043 -17.688 2.176 1 98.62 78 GLY A N 1
ATOM 601 C CA . GLY A 1 78 ? -8.453 -17.469 2.439 1 98.62 78 GLY A CA 1
ATOM 602 C C . GLY A 1 78 ? -9.359 -17.938 1.312 1 98.62 78 GLY A C 1
ATOM 603 O O . GLY A 1 78 ? -10.578 -17.766 1.368 1 98.62 78 GLY A O 1
ATOM 604 N N . SER A 1 79 ? -8.836 -18.594 0.278 1 98.44 79 SER A N 1
ATOM 605 C CA . SER A 1 79 ? -9.57 -18.922 -0.94 1 98.44 79 SER A CA 1
ATOM 606 C C . SER A 1 79 ? -10.773 -19.797 -0.64 1 98.44 79 SER A C 1
ATOM 608 O O . SER A 1 79 ? -11.844 -19.609 -1.221 1 98.44 79 SER A O 1
ATOM 610 N N . GLY A 1 80 ? -10.57 -20.75 0.204 1 97.94 80 GLY A N 1
ATOM 611 C CA . GLY A 1 80 ? -11.641 -21.688 0.509 1 97.94 80 GLY A CA 1
ATOM 612 C C . GLY A 1 80 ? -12.875 -21.016 1.081 1 97.94 80 GLY A C 1
ATOM 613 O O . GLY A 1 80 ? -14 -21.359 0.72 1 97.94 80 GLY A O 1
ATOM 614 N N . LEU A 1 81 ? -12.68 -20.109 1.931 1 98.19 81 LEU A N 1
ATOM 615 C CA . LEU A 1 81 ? -13.797 -19.391 2.543 1 98.19 81 LEU A CA 1
ATOM 616 C C . LEU A 1 81 ? -14.359 -18.344 1.591 1 98.19 81 LEU A C 1
ATOM 618 O O . LEU A 1 81 ? -15.57 -18.125 1.535 1 98.19 81 LEU A O 1
ATOM 622 N N . LEU A 1 82 ? -13.523 -17.719 0.854 1 98.56 82 LEU A N 1
ATOM 623 C CA . LEU A 1 82 ? -13.938 -16.641 -0.028 1 98.56 82 LEU A CA 1
ATOM 624 C C . LEU A 1 82 ? -14.719 -17.172 -1.223 1 98.56 82 LEU A C 1
ATOM 626 O O . LEU A 1 82 ? -15.609 -16.5 -1.745 1 98.56 82 LEU A O 1
ATOM 630 N N . LYS A 1 83 ? -14.398 -18.406 -1.65 1 97.44 83 LYS A N 1
ATOM 631 C CA . LYS A 1 83 ? -15.047 -18.938 -2.848 1 97.44 83 LYS A CA 1
ATOM 632 C C . LYS A 1 83 ? -16.484 -19.359 -2.557 1 97.44 83 LYS A C 1
ATOM 634 O O . LYS A 1 83 ? -17.156 -19.906 -3.428 1 97.44 83 LYS A O 1
ATOM 639 N N . ARG A 1 84 ? -16.891 -19.125 -1.362 1 96.5 84 ARG A N 1
ATOM 640 C CA . ARG A 1 84 ? -18.312 -19.281 -1.03 1 96.5 84 ARG A CA 1
ATOM 641 C C . ARG A 1 84 ? -19.125 -18.094 -1.543 1 96.5 84 ARG A C 1
ATOM 643 O O . ARG A 1 84 ? -20.359 -18.156 -1.614 1 96.5 84 ARG A O 1
ATOM 650 N N . ILE A 1 85 ? -18.531 -17.016 -1.811 1 97.38 85 ILE A N 1
ATOM 651 C CA . ILE A 1 85 ? -19.188 -15.914 -2.498 1 97.38 85 ILE A CA 1
ATOM 652 C C . ILE A 1 85 ? -19.672 -16.375 -3.873 1 97.38 85 ILE A C 1
ATOM 654 O O . ILE A 1 85 ? -18.891 -16.938 -4.652 1 97.38 85 ILE A O 1
ATOM 658 N N . PRO A 1 86 ? -20.891 -16.188 -4.227 1 97.31 86 PRO A N 1
ATOM 659 C CA . PRO A 1 86 ? -21.406 -16.656 -5.516 1 97.31 86 PRO A CA 1
ATOM 660 C C . PRO A 1 86 ? -20.594 -16.141 -6.699 1 97.31 86 PRO A C 1
ATOM 662 O O . PRO A 1 86 ? -20.266 -14.953 -6.758 1 97.31 86 PRO A O 1
ATOM 665 N N . GLY A 1 87 ? -20.25 -17.047 -7.574 1 97.88 87 GLY A N 1
ATOM 666 C CA . GLY A 1 87 ? -19.531 -16.688 -8.789 1 97.88 87 GLY A CA 1
ATOM 667 C C . GLY A 1 87 ? -18.031 -16.812 -8.648 1 97.88 87 GLY A C 1
ATOM 668 O O . GLY A 1 87 ? -17.297 -16.828 -9.648 1 97.88 87 GLY A O 1
ATOM 669 N N . SER A 1 88 ? -17.594 -17 -7.43 1 98.5 88 SER A N 1
ATOM 670 C CA . SER A 1 88 ? -16.156 -17.047 -7.195 1 98.5 88 SER A CA 1
ATOM 671 C C . SER A 1 88 ? -15.633 -18.484 -7.289 1 98.5 88 SER A C 1
ATOM 673 O O . SER A 1 88 ? -16.391 -19.438 -7.102 1 98.5 88 SER A O 1
ATOM 675 N N . TYR A 1 89 ? -14.336 -18.625 -7.613 1 98.75 89 TYR A N 1
ATOM 676 C CA . TYR A 1 89 ? -13.695 -19.938 -7.695 1 98.75 89 TYR A CA 1
ATOM 677 C C . TYR A 1 89 ? -12.195 -19.828 -7.465 1 98.75 89 TYR A C 1
ATOM 679 O O . TYR A 1 89 ? -11.586 -18.812 -7.773 1 98.75 89 TYR A O 1
ATOM 687 N N . SER A 1 90 ? -11.609 -20.859 -6.945 1 98.69 90 SER A N 1
ATOM 688 C CA . SER A 1 90 ? -10.188 -20.891 -6.594 1 98.69 90 SER A CA 1
ATOM 689 C C . SER A 1 90 ? -9.328 -21.25 -7.793 1 98.69 90 SER A C 1
ATOM 691 O O . SER A 1 90 ? -9.719 -22.078 -8.617 1 98.69 90 SER A O 1
ATOM 693 N N . VAL A 1 91 ? -8.18 -20.609 -7.934 1 98.88 91 VAL A N 1
ATOM 694 C CA . VAL A 1 91 ? -7.234 -20.812 -9.023 1 98.88 91 VAL A CA 1
ATOM 695 C C . VAL A 1 91 ? -5.832 -21.016 -8.469 1 98.88 91 VAL A C 1
ATOM 697 O O . VAL A 1 91 ? -5.387 -20.266 -7.59 1 98.88 91 VAL A O 1
ATOM 700 N N . LEU A 1 92 ? -5.141 -22 -8.914 1 98.69 92 LEU A N 1
ATOM 701 C CA . LEU A 1 92 ? -3.76 -22.312 -8.57 1 98.69 92 LEU A CA 1
ATOM 702 C C . LEU A 1 92 ? -3.084 -23.109 -9.688 1 98.69 92 LEU A C 1
ATOM 704 O O . LEU A 1 92 ? -3.76 -23.766 -10.477 1 98.69 92 LEU A O 1
ATOM 708 N N . SER A 1 93 ? -1.816 -23 -9.836 1 98.56 93 SER A N 1
ATOM 709 C CA . SER A 1 93 ? -1.094 -23.859 -10.773 1 98.56 93 SER A CA 1
ATOM 710 C C . SER A 1 93 ? -1.014 -25.297 -10.273 1 98.56 93 SER A C 1
ATOM 712 O O . SER A 1 93 ? -1.443 -25.594 -9.156 1 98.56 93 SER A O 1
ATOM 714 N N . HIS A 1 94 ? -0.407 -26.156 -11.039 1 97.56 94 HIS A N 1
ATOM 715 C CA . HIS A 1 94 ? -0.377 -27.578 -10.719 1 97.56 94 HIS A CA 1
ATOM 716 C C . HIS A 1 94 ? 0.606 -27.859 -9.594 1 97.56 94 HIS A C 1
ATOM 718 O O . HIS A 1 94 ? 1.756 -27.422 -9.633 1 97.56 94 HIS A O 1
ATOM 724 N N . TYR A 1 95 ? 0.15 -28.547 -8.656 1 97.31 95 TYR A N 1
ATOM 725 C CA . TYR A 1 95 ? 0.896 -29.219 -7.602 1 97.31 95 TYR A CA 1
ATOM 726 C C . TYR A 1 95 ? 0.371 -30.625 -7.375 1 97.31 95 TYR A C 1
ATOM 728 O O . TYR A 1 95 ? -0.799 -30.922 -7.641 1 97.31 95 TYR A O 1
ATOM 736 N N . ASP A 1 96 ? 1.248 -31.484 -6.918 1 95.56 96 ASP A N 1
ATOM 737 C CA . ASP A 1 96 ? 0.776 -32.844 -6.602 1 95.56 96 ASP A CA 1
ATOM 738 C C . ASP A 1 96 ? -0.291 -32.781 -5.512 1 95.56 96 ASP A C 1
ATOM 740 O O . ASP A 1 96 ? -0.074 -32.219 -4.441 1 95.56 96 ASP A O 1
ATOM 744 N N . GLY A 1 97 ? -1.449 -33.344 -5.797 1 95.06 97 GLY A N 1
ATOM 745 C CA . GLY A 1 97 ? -2.498 -33.469 -4.801 1 95.06 97 GLY A CA 1
ATOM 746 C C . GLY A 1 97 ? -3.34 -32.219 -4.648 1 95.06 97 GLY A C 1
ATOM 747 O O . GLY A 1 97 ? -4.164 -32.125 -3.736 1 95.06 97 GLY A O 1
ATOM 748 N N . VAL A 1 98 ? -3.141 -31.312 -5.52 1 95.94 98 VAL A N 1
ATOM 749 C CA . VAL A 1 98 ? -3.826 -30.031 -5.379 1 95.94 98 VAL A CA 1
ATOM 750 C C . VAL A 1 98 ? -5.312 -30.203 -5.691 1 95.94 98 VAL A C 1
ATOM 752 O O . VAL A 1 98 ? -5.676 -30.938 -6.609 1 95.94 98 VAL A O 1
ATOM 755 N N . LYS A 1 99 ? -6.172 -29.625 -4.812 1 95.88 99 LYS A N 1
ATOM 756 C CA . LYS A 1 99 ? -7.613 -29.547 -5.035 1 95.88 99 LYS A CA 1
ATOM 757 C C . LYS A 1 99 ? -8.078 -28.094 -5.129 1 95.88 99 LYS A C 1
ATOM 759 O O . LYS A 1 99 ? -8.32 -27.453 -4.105 1 95.88 99 LYS A O 1
ATOM 764 N N . VAL A 1 100 ? -8.273 -27.625 -6.316 1 97.12 100 VAL A N 1
ATOM 765 C CA . VAL A 1 100 ? -8.758 -26.281 -6.594 1 97.12 100 VAL A CA 1
ATOM 766 C C . VAL A 1 100 ? -9.781 -26.312 -7.73 1 97.12 100 VAL A C 1
ATOM 768 O O . VAL A 1 100 ? -9.914 -27.344 -8.414 1 97.12 100 VAL A O 1
ATOM 771 N N . ASP A 1 101 ? -10.508 -25.266 -7.922 1 98.25 101 ASP A N 1
ATOM 772 C CA . ASP A 1 101 ? -11.562 -25.234 -8.938 1 98.25 101 ASP A CA 1
ATOM 773 C C . ASP A 1 101 ? -10.969 -25.125 -10.336 1 98.25 101 ASP A C 1
ATOM 775 O O . ASP A 1 101 ? -11.555 -25.609 -11.305 1 98.25 101 ASP A O 1
ATOM 779 N N . LYS A 1 102 ? -9.844 -24.453 -10.477 1 98.56 102 LYS A N 1
ATOM 780 C CA . LYS A 1 102 ? -9.188 -24.266 -11.766 1 98.56 102 LYS A CA 1
ATOM 781 C C . LYS A 1 102 ? -7.672 -24.297 -11.625 1 98.56 102 LYS A C 1
ATOM 783 O O . LYS A 1 102 ? -7.105 -23.609 -10.766 1 98.56 102 LYS A O 1
ATOM 788 N N . ILE A 1 103 ? -7.031 -25.094 -12.414 1 98.75 103 ILE A N 1
ATOM 789 C CA . ILE A 1 103 ? -5.574 -25.172 -12.492 1 98.75 103 ILE A CA 1
ATOM 790 C C . ILE A 1 103 ? -5.082 -24.391 -13.711 1 98.75 103 ILE A C 1
ATOM 792 O O . ILE A 1 103 ? -5.602 -24.562 -14.812 1 98.75 103 ILE A O 1
ATOM 796 N N . ILE A 1 104 ? -4.105 -23.531 -13.539 1 98.75 104 ILE A N 1
ATOM 797 C CA . ILE A 1 104 ? -3.609 -22.703 -14.641 1 98.75 104 ILE A CA 1
ATOM 798 C C . ILE A 1 104 ? -2.176 -23.109 -14.977 1 98.75 104 ILE A C 1
ATOM 800 O O . ILE A 1 104 ? -1.483 -23.719 -14.148 1 98.75 104 ILE A O 1
ATOM 804 N N . LYS A 1 105 ? -1.721 -22.781 -16.172 1 98.62 105 LYS A N 1
ATOM 805 C CA . LYS A 1 105 ? -0.366 -23.016 -16.656 1 98.62 105 LYS A CA 1
ATOM 806 C C . LYS A 1 105 ? 0.166 -21.812 -17.422 1 98.62 105 LYS A C 1
ATOM 808 O O . LYS A 1 105 ? -0.554 -20.844 -17.625 1 98.62 105 LYS A O 1
ATOM 813 N N . HIS A 1 106 ? 1.405 -21.922 -17.797 1 98.81 106 HIS A N 1
ATOM 814 C CA . HIS A 1 106 ? 2.055 -20.875 -18.578 1 98.81 106 HIS A CA 1
ATOM 815 C C . HIS A 1 106 ? 1.268 -20.562 -19.844 1 98.81 106 HIS A C 1
ATOM 817 O O . HIS A 1 106 ? 0.897 -21.469 -20.594 1 98.81 106 HIS A O 1
ATOM 823 N N . GLY A 1 107 ? 1.016 -19.297 -20.047 1 98.69 107 GLY A N 1
ATOM 824 C CA . GLY A 1 107 ? 0.358 -18.875 -21.266 1 98.69 107 GLY A CA 1
ATOM 825 C C . GLY A 1 107 ? -1.144 -18.719 -21.125 1 98.69 107 GLY A C 1
ATOM 826 O O . GLY A 1 107 ? -1.796 -18.109 -21.969 1 98.69 107 GLY A O 1
ATOM 827 N N . ASP A 1 108 ? -1.732 -19.281 -20.062 1 98.81 108 ASP A N 1
ATOM 828 C CA . ASP A 1 108 ? -3.158 -19.094 -19.812 1 98.81 108 ASP A CA 1
ATOM 829 C C . ASP A 1 108 ? -3.484 -17.609 -19.594 1 98.81 108 ASP A C 1
ATOM 831 O O . ASP A 1 108 ? -2.592 -16.812 -19.312 1 98.81 108 ASP A O 1
ATOM 835 N N . VAL A 1 109 ? -4.73 -17.297 -19.797 1 98.81 109 VAL A N 1
ATOM 836 C CA . VAL A 1 109 ? -5.246 -15.945 -19.594 1 98.81 109 VAL A CA 1
ATOM 837 C C . VAL A 1 109 ? -6.453 -15.992 -18.656 1 98.81 109 VAL A C 1
ATOM 839 O O . VAL A 1 109 ? -7.34 -16.828 -18.828 1 98.81 109 VAL A O 1
ATOM 842 N N . ILE A 1 110 ? -6.484 -15.156 -17.656 1 98.81 110 ILE A N 1
ATOM 843 C CA . ILE A 1 110 ? -7.613 -15.008 -16.734 1 98.81 110 ILE A CA 1
ATOM 844 C C . ILE A 1 110 ? -8.297 -13.664 -16.984 1 98.81 110 ILE A C 1
ATOM 846 O O . ILE A 1 110 ? -7.691 -12.609 -16.812 1 98.81 110 ILE A O 1
ATOM 850 N N . LYS A 1 111 ? -9.5 -13.711 -17.25 1 98.62 111 LYS A N 1
ATOM 851 C CA . LYS A 1 111 ? -10.234 -12.508 -17.625 1 98.62 111 LYS A CA 1
ATOM 852 C C . LYS A 1 111 ? -11.055 -11.984 -16.453 1 98.62 111 LYS A C 1
ATOM 854 O O . LYS A 1 111 ? -11.555 -12.766 -15.633 1 98.62 111 LYS A O 1
ATOM 859 N N . PHE A 1 112 ? -11.242 -10.68 -16.359 1 98.69 112 PHE A N 1
ATOM 860 C CA . PHE A 1 112 ? -12.18 -9.992 -15.484 1 98.69 112 PHE A CA 1
ATOM 861 C C . PHE A 1 112 ? -12.633 -8.68 -16.109 1 98.69 112 PHE A C 1
ATOM 863 O O . PHE A 1 112 ? -11.867 -7.711 -16.156 1 98.69 112 PHE A O 1
ATOM 870 N N . GLY A 1 113 ? -13.852 -8.648 -16.5 1 98.5 113 GLY A N 1
ATOM 871 C CA . GLY A 1 113 ? -14.336 -7.527 -17.297 1 98.5 113 GLY A CA 1
ATOM 872 C C . GLY A 1 113 ? -13.562 -7.332 -18.578 1 98.5 113 GLY A C 1
ATOM 873 O O . GLY A 1 113 ? -13.406 -8.266 -19.359 1 98.5 113 GLY A O 1
ATOM 874 N N . ASN A 1 114 ? -13.125 -6.133 -18.812 1 98 114 ASN A N 1
ATOM 875 C CA . ASN A 1 114 ? -12.383 -5.797 -20.031 1 98 114 ASN A CA 1
ATOM 876 C C . ASN A 1 114 ? -10.883 -5.969 -19.828 1 98 114 ASN A C 1
ATOM 878 O O . ASN A 1 114 ? -10.086 -5.52 -20.656 1 98 114 ASN A O 1
ATOM 882 N N . PHE A 1 115 ? -10.508 -6.617 -18.734 1 98.56 115 PHE A N 1
ATOM 883 C CA . PHE A 1 115 ? -9.102 -6.832 -18.422 1 98.56 115 PHE A CA 1
ATOM 884 C C . PHE A 1 115 ? -8.758 -8.312 -18.453 1 98.56 115 PHE A C 1
ATOM 886 O O . PHE A 1 115 ? -9.648 -9.164 -18.406 1 98.56 115 PHE A O 1
ATOM 893 N N . GLU A 1 116 ? -7.504 -8.555 -18.594 1 98.56 116 GLU A N 1
ATOM 894 C CA . GLU A 1 116 ? -7.043 -9.938 -18.562 1 98.56 116 GLU A CA 1
ATOM 895 C C . GLU A 1 116 ? -5.645 -10.039 -17.953 1 98.56 116 GLU A C 1
ATOM 897 O O . GLU A 1 116 ? -4.797 -9.18 -18.203 1 98.56 116 GLU A O 1
ATOM 902 N N . LEU A 1 117 ? -5.395 -11.055 -17.234 1 98.88 117 LEU A N 1
ATOM 903 C CA . LEU A 1 117 ? -4.09 -11.398 -16.672 1 98.88 117 LEU A CA 1
ATOM 904 C C . LEU A 1 117 ? -3.443 -12.531 -17.469 1 98.88 117 LEU A C 1
ATOM 906 O O . LEU A 1 117 ? -4.027 -13.617 -17.594 1 98.88 117 LEU A O 1
ATOM 910 N N . GLU A 1 118 ? -2.275 -12.242 -17.969 1 98.94 118 GLU A N 1
ATOM 911 C CA . GLU A 1 118 ? -1.478 -13.336 -18.516 1 98.94 118 GLU A CA 1
ATOM 912 C C . GLU A 1 118 ? -0.776 -14.117 -17.406 1 98.94 118 GLU A C 1
ATOM 914 O O . GLU A 1 118 ? -0.152 -13.523 -16.516 1 98.94 118 GLU A O 1
ATOM 919 N N . CYS A 1 119 ? -0.904 -15.453 -17.5 1 98.94 119 CYS A N 1
ATOM 920 C CA . CYS A 1 119 ? -0.23 -16.312 -16.531 1 98.94 119 CYS A CA 1
ATOM 921 C C . CYS A 1 119 ? 1.144 -16.734 -17.047 1 98.94 119 CYS A C 1
ATOM 923 O O . CYS A 1 119 ? 1.258 -17.312 -18.125 1 98.94 119 CYS A O 1
ATOM 925 N N . ARG A 1 120 ? 2.143 -16.422 -16.312 1 98.94 120 ARG A N 1
ATOM 926 C CA . ARG A 1 120 ? 3.498 -16.859 -16.625 1 98.94 120 ARG A CA 1
ATOM 927 C C . ARG A 1 120 ? 4.031 -17.812 -15.57 1 98.94 120 ARG A C 1
ATOM 929 O O . ARG A 1 120 ? 3.977 -17.516 -14.375 1 98.94 120 ARG A O 1
ATOM 936 N N . SER A 1 121 ? 4.504 -18.938 -16.031 1 98.94 121 SER A N 1
ATOM 937 C CA . SER A 1 121 ? 5.176 -19.844 -15.094 1 98.94 121 SER A CA 1
ATOM 938 C C . SER A 1 121 ? 6.527 -19.281 -14.664 1 98.94 121 SER A C 1
ATOM 940 O O . SER A 1 121 ? 7.375 -18.969 -15.5 1 98.94 121 SER A O 1
ATOM 942 N N . THR A 1 122 ? 6.707 -19.141 -13.375 1 98.94 122 THR A N 1
ATOM 943 C CA . THR A 1 122 ? 7.957 -18.625 -12.828 1 98.94 122 THR A CA 1
ATOM 944 C C . THR A 1 122 ? 8.445 -19.484 -11.672 1 98.94 122 THR A C 1
ATOM 946 O O . THR A 1 122 ? 8.68 -18.969 -10.57 1 98.94 122 THR A O 1
ATOM 949 N N . PRO A 1 123 ? 8.688 -20.766 -11.891 1 98.88 123 PRO A N 1
ATOM 950 C CA . PRO A 1 123 ? 9.141 -21.656 -10.82 1 98.88 123 PRO A CA 1
ATOM 951 C C . PRO A 1 123 ? 10.508 -21.281 -10.266 1 98.88 123 PRO A C 1
ATOM 953 O O . PRO A 1 123 ? 11.242 -20.5 -10.891 1 98.88 123 PRO A O 1
ATOM 956 N N . GLY A 1 124 ? 10.812 -21.766 -9.117 1 98.75 124 GLY A N 1
ATOM 957 C CA . GLY A 1 124 ? 12.086 -21.547 -8.453 1 98.75 124 GLY A CA 1
ATOM 958 C C . GLY A 1 124 ? 11.961 -21.422 -6.945 1 98.75 124 GLY A C 1
ATOM 959 O O . GLY A 1 124 ? 12.633 -22.141 -6.199 1 98.75 124 GLY A O 1
ATOM 960 N N . HIS A 1 125 ? 11.086 -20.5 -6.512 1 98.62 125 HIS A N 1
ATOM 961 C CA . HIS A 1 125 ? 10.719 -20.469 -5.102 1 98.62 125 HIS A CA 1
ATOM 962 C C . HIS A 1 125 ? 9.945 -21.734 -4.707 1 98.62 125 HIS A C 1
ATOM 964 O O . HIS A 1 125 ? 10.266 -22.359 -3.695 1 98.62 125 HIS A O 1
ATOM 970 N N . THR A 1 126 ? 8.914 -22.031 -5.383 1 98.19 126 THR A N 1
ATOM 971 C CA . THR A 1 126 ? 8.273 -23.328 -5.422 1 98.19 126 THR A CA 1
ATOM 972 C C . THR A 1 126 ? 8.195 -23.859 -6.855 1 98.19 126 THR A C 1
ATOM 974 O O . THR A 1 126 ? 8.492 -23.125 -7.805 1 98.19 126 THR A O 1
ATOM 977 N N . SER A 1 127 ? 7.785 -25.078 -6.988 1 97.31 127 SER A N 1
ATOM 978 C CA . SER A 1 127 ? 7.738 -25.688 -8.312 1 97.31 127 SER A CA 1
ATOM 979 C C . SER A 1 127 ? 6.609 -25.094 -9.148 1 97.31 127 SER A C 1
ATOM 981 O O . SER A 1 127 ? 6.637 -25.172 -10.383 1 97.31 127 SER A O 1
ATOM 983 N N . GLY A 1 128 ? 5.629 -24.469 -8.555 1 98.19 128 GLY A N 1
ATOM 984 C CA . GLY A 1 128 ? 4.449 -24.031 -9.281 1 98.19 128 GLY A CA 1
ATOM 985 C C . GLY A 1 128 ? 4.23 -22.531 -9.234 1 98.19 128 GLY A C 1
ATOM 986 O O . GLY A 1 128 ? 3.129 -22.047 -9.5 1 98.19 128 GLY A O 1
ATOM 987 N N . CYS A 1 129 ? 5.273 -21.75 -8.898 1 98.81 129 CYS A N 1
ATOM 988 C CA . CYS A 1 129 ? 5.137 -20.297 -8.82 1 98.81 129 CYS A CA 1
ATOM 989 C C . CYS A 1 129 ? 4.684 -19.719 -10.148 1 98.81 129 CYS A C 1
ATOM 991 O O . CYS A 1 129 ? 5.156 -20.141 -11.211 1 98.81 129 CYS A O 1
ATOM 993 N N . MET A 1 130 ? 3.773 -18.766 -10.086 1 98.88 130 MET A N 1
ATOM 994 C CA . MET A 1 130 ? 3.268 -18.047 -11.25 1 98.88 130 MET A CA 1
ATOM 995 C C . MET A 1 130 ? 3.426 -16.547 -11.062 1 98.88 130 MET A C 1
ATOM 997 O O . MET A 1 130 ? 3.279 -16.031 -9.953 1 98.88 130 MET A O 1
ATOM 1001 N N . THR A 1 131 ? 3.717 -15.828 -12.125 1 98.94 131 THR A N 1
ATOM 1002 C CA . THR A 1 131 ? 3.598 -14.375 -12.234 1 98.94 131 THR A CA 1
ATOM 1003 C C . THR A 1 131 ? 2.408 -14 -13.117 1 98.94 131 THR A C 1
ATOM 1005 O O . THR A 1 131 ? 2.213 -14.578 -14.188 1 98.94 131 THR A O 1
ATOM 1008 N N . LEU A 1 132 ? 1.554 -13.102 -12.641 1 99 132 LEU A N 1
ATOM 1009 C CA . LEU A 1 132 ? 0.395 -12.617 -13.391 1 99 132 LEU A CA 1
ATOM 1010 C C . LEU A 1 132 ? 0.659 -11.227 -13.969 1 99 132 LEU A C 1
ATOM 1012 O O . LEU A 1 132 ? 1.035 -10.312 -13.234 1 99 132 LEU A O 1
ATOM 1016 N N . VAL A 1 133 ? 0.451 -11.109 -15.281 1 98.94 133 VAL A N 1
ATOM 1017 C CA . VAL A 1 133 ? 0.801 -9.852 -15.945 1 98.94 133 VAL A CA 1
ATOM 1018 C C . VAL A 1 133 ? -0.455 -9.203 -16.516 1 98.94 133 VAL A C 1
ATOM 1020 O O . VAL A 1 133 ? -1.224 -9.852 -17.234 1 98.94 133 VAL A O 1
ATOM 1023 N N . LEU A 1 134 ? -0.708 -8.039 -16.141 1 98.88 134 LEU A N 1
ATOM 1024 C CA . LEU A 1 134 ? -1.73 -7.188 -16.734 1 98.88 134 LEU A CA 1
ATOM 1025 C C . LEU A 1 134 ? -1.108 -6.199 -17.703 1 98.88 134 LEU A C 1
ATOM 1027 O O . LEU A 1 134 ? -0.878 -5.039 -17.359 1 98.88 134 LEU A O 1
ATOM 1031 N N . HIS A 1 135 ? -0.942 -6.582 -18.938 1 98.56 135 HIS A N 1
ATOM 1032 C CA . HIS A 1 135 ? -0.214 -5.805 -19.922 1 98.56 135 HIS A CA 1
ATOM 1033 C C . HIS A 1 135 ? -0.894 -4.461 -20.188 1 98.56 135 HIS A C 1
ATOM 1035 O O . HIS A 1 135 ? -0.22 -3.443 -20.359 1 98.56 135 HIS A O 1
ATOM 1041 N N . SER A 1 136 ? -2.191 -4.469 -20.141 1 98.31 136 SER A N 1
ATOM 1042 C CA . SER A 1 136 ? -2.928 -3.252 -20.453 1 98.31 136 SER A CA 1
ATOM 1043 C C . SER A 1 136 ? -2.66 -2.156 -19.438 1 98.31 136 SER A C 1
ATOM 1045 O O . SER A 1 136 ? -2.932 -0.98 -19.688 1 98.31 136 SER A O 1
ATOM 1047 N N . ALA A 1 137 ? -2.09 -2.525 -18.266 1 98.44 137 ALA A N 1
ATOM 1048 C CA . ALA A 1 137 ? -1.784 -1.538 -17.234 1 98.44 137 ALA A CA 1
ATOM 1049 C C . ALA A 1 137 ? -0.283 -1.466 -16.969 1 98.44 137 ALA A C 1
ATOM 1051 O O . ALA A 1 137 ? 0.174 -0.651 -16.156 1 98.44 137 ALA A O 1
ATOM 1052 N N . GLY A 1 138 ? 0.5 -2.312 -17.594 1 98.5 138 GLY A N 1
ATOM 1053 C CA . GLY A 1 138 ? 1.936 -2.342 -17.359 1 98.5 138 GLY A CA 1
ATOM 1054 C C . GLY A 1 138 ? 2.303 -2.762 -15.953 1 98.5 138 GLY A C 1
ATOM 1055 O O . GLY A 1 138 ? 3.119 -2.111 -15.297 1 98.5 138 GLY A O 1
ATOM 1056 N N . VAL A 1 139 ? 1.646 -3.867 -15.438 1 98.69 139 VAL A N 1
ATOM 1057 C CA . VAL A 1 139 ? 1.892 -4.32 -14.07 1 98.69 139 VAL A CA 1
ATOM 1058 C C . VAL A 1 139 ? 2.027 -5.84 -14.047 1 98.69 139 VAL A C 1
ATOM 1060 O O . VAL A 1 139 ? 1.513 -6.531 -14.93 1 98.69 139 VAL A O 1
ATOM 1063 N N . ALA A 1 140 ? 2.76 -6.301 -13.07 1 98.94 140 ALA A N 1
ATOM 1064 C CA . ALA A 1 140 ? 2.863 -7.738 -12.828 1 98.94 140 ALA A CA 1
ATOM 1065 C C . ALA A 1 140 ? 2.801 -8.055 -11.336 1 98.94 140 ALA A C 1
ATOM 1067 O O . ALA A 1 140 ? 3.35 -7.312 -10.516 1 98.94 140 ALA A O 1
ATOM 1068 N N . PHE A 1 141 ? 2.107 -9.07 -10.992 1 99 141 PHE A N 1
ATOM 1069 C CA . PHE A 1 141 ? 2.074 -9.664 -9.656 1 99 141 PHE A CA 1
ATOM 1070 C C . PHE A 1 141 ? 3 -10.875 -9.586 1 99 141 PHE A C 1
ATOM 1072 O O . PHE A 1 141 ? 2.703 -11.93 -10.164 1 99 141 PHE A O 1
ATOM 1079 N N . THR A 1 142 ? 4.082 -10.75 -8.836 1 99 142 THR A N 1
ATOM 1080 C CA . THR A 1 142 ? 5.223 -11.641 -9.023 1 99 142 THR A CA 1
ATOM 1081 C C . THR A 1 142 ? 5.227 -12.75 -7.969 1 99 142 THR A C 1
ATOM 1083 O O . THR A 1 142 ? 6.094 -13.625 -7.98 1 99 142 THR A O 1
ATOM 1086 N N . GLY A 1 143 ? 4.195 -12.656 -7.035 1 98.81 143 GLY A N 1
ATOM 1087 C CA . GLY A 1 143 ? 4.266 -13.609 -5.938 1 98.81 143 GLY A CA 1
ATOM 1088 C C . GLY A 1 143 ? 5.582 -13.562 -5.188 1 98.81 143 GLY A C 1
ATOM 1089 O O . GLY A 1 143 ? 6.039 -12.492 -4.793 1 98.81 143 GLY A O 1
ATOM 1090 N N . ASP A 1 144 ? 6.121 -14.805 -4.984 1 98.69 144 ASP A N 1
ATOM 1091 C CA . ASP A 1 144 ? 7.367 -14.875 -4.227 1 98.69 144 ASP A CA 1
ATOM 1092 C C . ASP A 1 144 ? 8.562 -15.078 -5.148 1 98.69 144 ASP A C 1
ATOM 1094 O O . ASP A 1 144 ? 9.703 -15.172 -4.688 1 98.69 144 ASP A O 1
ATOM 1098 N N . THR A 1 145 ? 8.305 -15.141 -6.449 1 98.88 145 THR A N 1
ATOM 1099 C CA . THR A 1 145 ? 9.43 -15.289 -7.371 1 98.88 145 THR A CA 1
ATOM 1100 C C . THR A 1 145 ? 10.359 -14.086 -7.285 1 98.88 145 THR A C 1
ATOM 1102 O O . THR A 1 145 ? 11.578 -14.242 -7.195 1 98.88 145 THR A O 1
ATOM 1105 N N . LEU A 1 146 ? 9.812 -12.961 -7.316 1 98.94 146 LEU A N 1
ATOM 1106 C CA . LEU A 1 146 ? 10.547 -11.711 -7.18 1 98.94 146 LEU A CA 1
ATOM 1107 C C . LEU A 1 146 ? 9.898 -10.805 -6.133 1 98.94 146 LEU A C 1
ATOM 1109 O O . LEU A 1 146 ? 8.695 -10.547 -6.195 1 98.94 146 LEU A O 1
ATOM 1113 N N . LEU A 1 147 ? 10.648 -10.445 -5.164 1 98.88 147 LEU A N 1
ATOM 1114 C CA . LEU A 1 147 ? 10.242 -9.5 -4.125 1 98.88 147 LEU A CA 1
ATOM 1115 C C . LEU A 1 147 ? 10.945 -8.156 -4.309 1 98.88 147 LEU A C 1
ATOM 1117 O O . LEU A 1 147 ? 11.734 -7.988 -5.238 1 98.88 147 LEU A O 1
ATOM 1121 N N . ILE A 1 148 ? 10.609 -7.129 -3.547 1 98.81 148 ILE A N 1
ATOM 1122 C CA . ILE A 1 148 ? 11.281 -5.836 -3.619 1 98.81 148 ILE A CA 1
ATOM 1123 C C . ILE A 1 148 ? 12.68 -5.945 -3.021 1 98.81 148 ILE A C 1
ATOM 1125 O O . ILE A 1 148 ? 12.836 -6.176 -1.819 1 98.81 148 ILE A O 1
ATOM 1129 N N . ARG A 1 149 ? 13.664 -5.781 -3.92 1 98.75 149 ARG A N 1
ATOM 1130 C CA . ARG A 1 149 ? 15.07 -5.891 -3.553 1 98.75 149 ARG A CA 1
ATOM 1131 C C . ARG A 1 149 ? 15.383 -7.277 -3.002 1 98.75 149 ARG A C 1
ATOM 1133 O O . ARG A 1 149 ? 16.156 -7.414 -2.043 1 98.75 149 ARG A O 1
ATOM 1140 N N . GLY A 1 150 ? 14.773 -8.32 -3.572 1 98.31 150 GLY A N 1
ATOM 1141 C CA . GLY A 1 150 ? 14.992 -9.695 -3.158 1 98.31 150 GLY A CA 1
ATOM 1142 C C . GLY A 1 150 ? 14.188 -10.695 -3.963 1 98.31 150 GLY A C 1
ATOM 1143 O O . GLY A 1 150 ? 13.758 -10.406 -5.082 1 98.31 150 GLY A O 1
ATOM 1144 N N . CYS A 1 151 ? 14.039 -11.898 -3.438 1 98.56 151 CYS A N 1
ATOM 1145 C CA . CYS A 1 151 ? 13.25 -12.969 -4.023 1 98.56 151 CYS A CA 1
ATOM 1146 C C . CYS A 1 151 ? 12.906 -14.031 -2.982 1 98.56 151 CYS A C 1
ATOM 1148 O O . CYS A 1 151 ? 13.414 -13.984 -1.858 1 98.56 151 CYS A O 1
ATOM 1150 N N . GLY A 1 152 ? 12.039 -14.906 -3.344 1 97.94 152 GLY A N 1
ATOM 1151 C CA . GLY A 1 152 ? 11.695 -16 -2.451 1 97.94 152 GLY A CA 1
ATOM 1152 C C . GLY A 1 152 ? 12.836 -16.984 -2.248 1 97.94 152 GLY A C 1
ATOM 1153 O O . GLY A 1 152 ? 13.703 -17.125 -3.109 1 97.94 152 GLY A O 1
ATOM 1154 N N . ARG A 1 153 ? 12.781 -17.641 -1.133 1 97.19 153 ARG A N 1
ATOM 1155 C CA . ARG A 1 153 ? 13.766 -18.688 -0.849 1 97.19 153 ARG A CA 1
ATOM 1156 C C . ARG A 1 153 ? 13.594 -19.859 -1.795 1 97.19 153 ARG A C 1
ATOM 1158 O O . ARG A 1 153 ? 12.555 -20 -2.447 1 97.19 153 ARG A O 1
ATOM 1165 N N . THR A 1 154 ? 14.555 -20.766 -1.82 1 97.62 154 THR A N 1
ATOM 1166 C CA . THR A 1 154 ? 14.531 -21.812 -2.836 1 97.62 154 THR A CA 1
ATOM 1167 C C . THR A 1 154 ? 14.875 -23.172 -2.223 1 97.62 154 THR A C 1
ATOM 1169 O O . THR A 1 154 ? 15.234 -24.109 -2.938 1 97.62 154 THR A O 1
ATOM 1172 N N . ASP A 1 155 ? 14.82 -23.328 -0.978 1 94.81 155 ASP A N 1
ATOM 1173 C CA . ASP A 1 155 ? 15.375 -24.516 -0.322 1 94.81 155 ASP A CA 1
ATOM 1174 C C . ASP A 1 155 ? 14.273 -25.484 0.092 1 94.81 155 ASP A C 1
ATOM 1176 O O . ASP A 1 155 ? 14.531 -26.469 0.782 1 94.81 155 ASP A O 1
ATOM 1180 N N . PHE A 1 156 ? 13.07 -25.281 -0.247 1 89.31 156 PHE A N 1
ATOM 1181 C CA . PHE A 1 156 ? 12.016 -26.266 -0.02 1 89.31 156 PHE A CA 1
ATOM 1182 C C . PHE A 1 156 ? 10.898 -26.094 -1.049 1 89.31 156 PHE A C 1
ATOM 1184 O O . PHE A 1 156 ? 11 -25.281 -1.958 1 89.31 156 PHE A O 1
ATOM 1191 N N . GLN A 1 157 ? 9.891 -27.047 -1.097 1 90.56 157 GLN A N 1
ATOM 1192 C CA . GLN A 1 157 ? 8.734 -27.062 -1.989 1 90.56 157 GLN A CA 1
ATOM 1193 C C . GLN A 1 157 ? 9.172 -27.109 -3.451 1 90.56 157 GLN A C 1
ATOM 1195 O O . GLN A 1 157 ? 8.656 -26.359 -4.281 1 90.56 157 GLN A O 1
ATOM 1200 N N . GLY A 1 158 ? 10.266 -27.875 -3.674 1 93.75 158 GLY A N 1
ATOM 1201 C CA . GLY A 1 158 ? 10.734 -28.016 -5.039 1 93.75 158 GLY A CA 1
ATOM 1202 C C . GLY A 1 158 ? 11.461 -26.797 -5.555 1 93.75 158 GLY A C 1
ATOM 1203 O O . GLY A 1 158 ? 11.555 -26.578 -6.766 1 93.75 158 GLY A O 1
ATOM 1204 N N . GLY A 1 159 ? 12.023 -26.016 -4.68 1 96.69 159 GLY A N 1
ATOM 1205 C CA . GLY A 1 159 ? 12.734 -24.797 -5.039 1 96.69 159 GLY A CA 1
ATOM 1206 C C . GLY A 1 159 ? 14.078 -25.062 -5.684 1 96.69 159 GLY A C 1
ATOM 1207 O O . GLY A 1 159 ? 14.641 -26.141 -5.531 1 96.69 159 GLY A O 1
ATOM 1208 N N . SER A 1 160 ? 14.516 -24.141 -6.449 1 98.44 160 SER A N 1
ATOM 1209 C CA . SER A 1 160 ? 15.797 -24.156 -7.145 1 98.44 160 SER A CA 1
ATOM 1210 C C . SER A 1 160 ? 16.297 -22.75 -7.438 1 98.44 160 SER A C 1
ATOM 1212 O O . SER A 1 160 ? 15.648 -22 -8.164 1 98.44 160 SER A O 1
ATOM 1214 N N . ALA A 1 161 ? 17.438 -22.469 -6.906 1 98.62 161 ALA A N 1
ATOM 1215 C CA . ALA A 1 161 ? 18.016 -21.141 -7.137 1 98.62 161 ALA A CA 1
ATOM 1216 C C . ALA A 1 161 ? 18.266 -20.906 -8.625 1 98.62 161 ALA A C 1
ATOM 1218 O O . ALA A 1 161 ? 17.969 -19.828 -9.141 1 98.62 161 ALA A O 1
ATOM 1219 N N . ALA A 1 162 ? 18.781 -21.922 -9.258 1 98.81 162 ALA A N 1
ATOM 1220 C CA . ALA A 1 162 ? 19.062 -21.797 -10.688 1 98.81 162 ALA A CA 1
ATOM 1221 C C . ALA A 1 162 ? 17.781 -21.531 -11.469 1 98.81 162 ALA A C 1
ATOM 1223 O O . ALA A 1 162 ? 17.75 -20.672 -12.344 1 98.81 162 ALA A O 1
ATOM 1224 N N . THR A 1 163 ? 16.766 -22.297 -11.172 1 98.88 163 THR A N 1
ATOM 1225 C CA . THR A 1 163 ? 15.492 -22.156 -11.859 1 98.88 163 THR A CA 1
ATOM 1226 C C . THR A 1 163 ? 14.875 -20.797 -11.586 1 98.88 163 THR A C 1
ATOM 1228 O O . THR A 1 163 ? 14.328 -20.156 -12.492 1 98.88 163 THR A O 1
ATOM 1231 N N . LEU A 1 164 ? 15 -20.328 -10.336 1 98.88 164 LEU A N 1
ATOM 1232 C CA . LEU A 1 164 ? 14.445 -19.031 -9.977 1 98.88 164 LEU A CA 1
ATOM 1233 C C . LEU A 1 164 ? 15.117 -17.922 -10.773 1 98.88 164 LEU A C 1
ATOM 1235 O O . LEU A 1 164 ? 14.445 -17.031 -11.305 1 98.88 164 LEU A O 1
ATOM 1239 N N . TYR A 1 165 ? 16.391 -17.953 -10.852 1 98.94 165 TYR A N 1
ATOM 1240 C CA . TYR A 1 165 ? 17.141 -16.969 -11.617 1 98.94 165 TYR A CA 1
ATOM 1241 C C . TYR A 1 165 ? 16.641 -16.906 -13.055 1 98.94 165 TYR A C 1
ATOM 1243 O O . TYR A 1 165 ? 16.359 -15.828 -13.57 1 98.94 165 TYR A O 1
ATOM 1251 N N . ASP A 1 166 ? 16.547 -18.047 -13.688 1 98.88 166 ASP A N 1
ATOM 1252 C CA . ASP A 1 166 ? 16.109 -18.125 -15.078 1 98.88 166 ASP A CA 1
ATOM 1253 C C . ASP A 1 166 ? 14.688 -17.594 -15.234 1 98.88 166 ASP A C 1
ATOM 1255 O O . ASP A 1 166 ? 14.375 -16.906 -16.203 1 98.88 166 ASP A O 1
ATOM 1259 N N . SER A 1 167 ? 13.844 -17.984 -14.32 1 98.94 167 SER A N 1
ATOM 1260 C CA . SER A 1 167 ? 12.461 -17.516 -14.344 1 98.94 167 SER A CA 1
ATOM 1261 C C . SER A 1 167 ? 12.383 -16 -14.289 1 98.94 167 SER A C 1
ATOM 1263 O O . SER A 1 167 ? 11.656 -15.383 -15.07 1 98.94 167 SER A O 1
ATOM 1265 N N . VAL A 1 168 ? 13.109 -15.359 -13.344 1 98.94 168 VAL A N 1
ATOM 1266 C CA . VAL A 1 168 ? 13.07 -13.914 -13.188 1 98.94 168 VAL A CA 1
ATOM 1267 C C . VAL A 1 168 ? 13.57 -13.242 -14.461 1 98.94 168 VAL A C 1
ATOM 1269 O O . VAL A 1 168 ? 12.914 -12.344 -14.992 1 98.94 168 VAL A O 1
ATOM 1272 N N . TYR A 1 169 ? 14.656 -13.672 -14.977 1 98.88 169 TYR A N 1
ATOM 1273 C CA . TYR A 1 169 ? 15.289 -13 -16.109 1 98.88 169 TYR A CA 1
ATOM 1274 C C . TYR A 1 169 ? 14.477 -13.195 -17.375 1 98.88 169 TYR A C 1
ATOM 1276 O O . TYR A 1 169 ? 14.352 -12.281 -18.188 1 98.88 169 TYR A O 1
ATOM 1284 N N . SER A 1 170 ? 13.891 -14.367 -17.547 1 98.88 170 SER A N 1
ATOM 1285 C CA . SER A 1 170 ? 13.203 -14.656 -18.797 1 98.88 170 SER A CA 1
ATOM 1286 C C . SER A 1 170 ? 11.758 -14.164 -18.766 1 98.88 170 SER A C 1
ATOM 1288 O O . SER A 1 170 ? 11.203 -13.781 -19.797 1 98.88 170 SER A O 1
ATOM 1290 N N . GLN A 1 171 ? 11.148 -14.156 -17.594 1 98.94 171 GLN A N 1
ATOM 1291 C CA . GLN A 1 171 ? 9.703 -13.938 -17.562 1 98.94 171 GLN A CA 1
ATOM 1292 C C . GLN A 1 171 ? 9.359 -12.586 -16.953 1 98.94 171 GLN A C 1
ATOM 1294 O O . GLN A 1 171 ? 8.312 -12.016 -17.25 1 98.94 171 GLN A O 1
ATOM 1299 N N . ILE A 1 172 ? 10.188 -12.086 -16.078 1 98.94 172 ILE A N 1
ATOM 1300 C CA . ILE A 1 172 ? 9.875 -10.836 -15.391 1 98.94 172 ILE A CA 1
ATOM 1301 C C . ILE A 1 172 ? 10.766 -9.719 -15.93 1 98.94 172 ILE A C 1
ATOM 1303 O O . ILE A 1 172 ? 10.266 -8.703 -16.406 1 98.94 172 ILE A O 1
ATOM 1307 N N . PHE A 1 173 ? 12.078 -9.914 -15.977 1 98.88 173 PHE A N 1
ATOM 1308 C CA . PHE A 1 173 ? 13 -8.891 -16.453 1 98.88 173 PHE A CA 1
ATOM 1309 C C . PHE A 1 173 ? 12.891 -8.719 -17.953 1 98.88 173 PHE A C 1
ATOM 1311 O O . PHE A 1 173 ? 13.414 -7.754 -18.516 1 98.88 173 PHE A O 1
ATOM 1318 N N . SER A 1 174 ? 12.156 -9.633 -18.625 1 98.81 174 SER A N 1
ATOM 1319 C CA . SER A 1 174 ? 11.852 -9.477 -20.047 1 98.81 174 SER A CA 1
ATOM 1320 C C . SER A 1 174 ? 10.789 -8.406 -20.266 1 98.81 174 SER A C 1
ATOM 1322 O O . SER A 1 174 ? 10.594 -7.945 -21.391 1 98.81 174 SER A O 1
ATOM 1324 N N . LEU A 1 175 ? 10.07 -8.031 -19.266 1 98.81 175 LEU A N 1
ATOM 1325 C CA . LEU A 1 175 ? 9.078 -6.965 -19.359 1 98.81 175 LEU A CA 1
ATOM 1326 C C . LEU A 1 175 ? 9.75 -5.602 -19.438 1 98.81 175 LEU A C 1
ATOM 1328 O O . LEU A 1 175 ? 10.906 -5.449 -19.031 1 98.81 175 LEU A O 1
ATOM 1332 N N . PRO A 1 176 ? 9.008 -4.625 -20 1 98.62 176 PRO A N 1
ATOM 1333 C CA . PRO A 1 176 ? 9.578 -3.277 -20.047 1 98.62 176 PRO A CA 1
ATOM 1334 C C . PRO A 1 176 ? 9.961 -2.744 -18.656 1 98.62 176 PRO A C 1
ATOM 1336 O O . PRO A 1 176 ? 9.305 -3.068 -17.672 1 98.62 176 PRO A O 1
ATOM 1339 N N . ASN A 1 177 ? 10.922 -1.882 -18.625 1 98.56 177 ASN A N 1
ATOM 1340 C CA . ASN A 1 177 ? 11.5 -1.366 -17.391 1 98.56 177 ASN A CA 1
ATOM 1341 C C . ASN A 1 177 ? 10.469 -0.6 -16.578 1 98.56 177 ASN A C 1
ATOM 1343 O O . ASN A 1 177 ? 10.562 -0.538 -15.344 1 98.56 177 ASN A O 1
ATOM 1347 N N . ASP A 1 178 ? 9.492 -0.092 -17.219 1 98.12 178 ASP A N 1
ATOM 1348 C CA . ASP A 1 178 ? 8.555 0.779 -16.516 1 98.12 178 ASP A CA 1
ATOM 1349 C C . ASP A 1 178 ? 7.402 -0.023 -15.922 1 98.12 178 ASP A C 1
ATOM 1351 O O . ASP A 1 178 ? 6.551 0.53 -15.219 1 98.12 178 ASP A O 1
ATOM 1355 N N . TYR A 1 179 ? 7.363 -1.374 -16.141 1 98.81 179 TYR A N 1
ATOM 1356 C CA . TYR A 1 179 ? 6.332 -2.193 -15.523 1 98.81 179 TYR A CA 1
ATOM 1357 C C . TYR A 1 179 ? 6.445 -2.145 -14 1 98.81 179 TYR A C 1
ATOM 1359 O O . TYR A 1 179 ? 7.547 -2.23 -13.453 1 98.81 179 TYR A O 1
ATOM 1367 N N . ILE A 1 180 ? 5.285 -1.95 -13.391 1 98.88 180 ILE A N 1
ATOM 1368 C CA . ILE A 1 180 ? 5.195 -1.951 -11.938 1 98.88 180 ILE A CA 1
ATOM 1369 C C . ILE A 1 180 ? 5.059 -3.385 -11.43 1 98.88 180 ILE A C 1
ATOM 1371 O O . ILE A 1 180 ? 4.301 -4.18 -11.992 1 98.88 180 ILE A O 1
ATOM 1375 N N . LEU A 1 181 ? 5.836 -3.715 -10.406 1 98.94 181 LEU A N 1
ATOM 1376 C CA . LEU A 1 181 ? 5.801 -5.059 -9.844 1 98.94 181 LEU A CA 1
ATOM 1377 C C . LEU A 1 181 ? 5.191 -5.043 -8.445 1 98.94 181 LEU A C 1
ATOM 1379 O O . LEU A 1 181 ? 5.574 -4.223 -7.605 1 98.94 181 LEU A O 1
ATOM 1383 N N . PHE A 1 182 ? 4.219 -5.934 -8.203 1 98.94 182 PHE A N 1
ATOM 1384 C CA . PHE A 1 182 ? 3.562 -6.148 -6.918 1 98.94 182 PHE A CA 1
ATOM 1385 C C . PHE A 1 182 ? 3.855 -7.547 -6.387 1 98.94 182 PHE A C 1
ATOM 1387 O O . PHE A 1 182 ? 3.27 -8.531 -6.852 1 98.94 182 PHE A O 1
ATOM 1394 N N . PRO A 1 183 ? 4.734 -7.688 -5.371 1 98.94 183 PRO A N 1
ATOM 1395 C CA . PRO A 1 183 ? 5.094 -9 -4.828 1 98.94 183 PRO A CA 1
ATOM 1396 C C . PRO A 1 183 ? 4.074 -9.516 -3.816 1 98.94 183 PRO A C 1
ATOM 1398 O O . PRO A 1 183 ? 3.105 -8.82 -3.494 1 98.94 183 PRO A O 1
ATOM 1401 N N . ALA A 1 184 ? 4.316 -10.703 -3.328 1 98.81 184 ALA A N 1
ATOM 1402 C CA . ALA A 1 184 ? 3.406 -11.305 -2.355 1 98.81 184 ALA A CA 1
ATOM 1403 C C . ALA A 1 184 ? 3.742 -10.852 -0.938 1 98.81 184 ALA A C 1
ATOM 1405 O O . ALA A 1 184 ? 2.898 -10.922 -0.041 1 98.81 184 ALA A O 1
ATOM 1406 N N . HIS A 1 185 ? 5 -10.461 -0.786 1 98.31 185 HIS A N 1
ATOM 1407 C CA . HIS A 1 185 ? 5.434 -10.07 0.55 1 98.31 185 HIS A CA 1
ATOM 1408 C C . HIS A 1 185 ? 6.344 -8.844 0.497 1 98.31 185 HIS A C 1
ATOM 1410 O O . HIS A 1 185 ? 7.055 -8.641 -0.488 1 98.31 185 HIS A O 1
ATOM 1416 N N . ASP A 1 186 ? 6.324 -8.141 1.548 1 98.38 186 ASP A N 1
ATOM 1417 C CA . ASP A 1 186 ? 7.402 -7.223 1.891 1 98.38 186 ASP A CA 1
ATOM 1418 C C . ASP A 1 186 ? 7.535 -7.07 3.404 1 98.38 186 ASP A C 1
ATOM 1420 O O . ASP A 1 186 ? 6.535 -6.914 4.109 1 98.38 186 ASP A O 1
ATOM 1424 N N . TYR A 1 187 ? 8.703 -7.082 3.852 1 96.75 187 TYR A N 1
ATOM 1425 C CA . TYR A 1 187 ? 8.953 -7.102 5.289 1 96.75 187 TYR A CA 1
ATOM 1426 C C . TYR A 1 187 ? 9.492 -5.758 5.77 1 96.75 187 TYR A C 1
ATOM 1428 O O . TYR A 1 187 ? 9.656 -5.543 6.969 1 96.75 187 TYR A O 1
ATOM 1436 N N . LEU A 1 188 ? 9.711 -4.867 4.828 1 97.31 188 LEU A N 1
ATOM 1437 C CA . LEU A 1 188 ? 10.375 -3.607 5.164 1 97.31 188 LEU A CA 1
ATOM 1438 C C . LEU A 1 188 ? 9.43 -2.428 4.953 1 97.31 188 LEU A C 1
ATOM 1440 O O . LEU A 1 188 ? 9.82 -1.273 5.145 1 97.31 188 LEU A O 1
ATOM 1444 N N . GLY A 1 189 ? 8.281 -2.656 4.496 1 98.19 189 GLY A N 1
ATOM 1445 C CA . GLY A 1 189 ? 7.277 -1.603 4.422 1 98.19 189 GLY A CA 1
ATOM 1446 C C . GLY A 1 189 ? 7.137 -1.012 3.031 1 98.19 189 GLY A C 1
ATOM 1447 O O . GLY A 1 189 ? 6.473 0.012 2.852 1 98.19 189 GLY A O 1
ATOM 1448 N N . ASN A 1 190 ? 7.781 -1.579 2.027 1 98.69 190 ASN A N 1
ATOM 1449 C CA . ASN A 1 190 ? 7.574 -1.154 0.646 1 98.69 190 ASN A CA 1
ATOM 1450 C C . ASN A 1 190 ? 6.32 -1.781 0.047 1 98.69 190 ASN A C 1
ATOM 1452 O O . ASN A 1 190 ? 5.871 -2.836 0.499 1 98.69 190 ASN A O 1
ATOM 1456 N N . THR A 1 191 ? 5.777 -1.089 -1.01 1 98.5 191 THR A N 1
ATOM 1457 C CA . THR A 1 191 ? 4.5 -1.575 -1.526 1 98.5 191 THR A CA 1
ATOM 1458 C C . THR A 1 191 ? 4.648 -2.049 -2.969 1 98.5 191 THR A C 1
ATOM 1460 O O . THR A 1 191 ? 3.83 -2.832 -3.457 1 98.5 191 THR A O 1
ATOM 1463 N N . MET A 1 192 ? 5.602 -1.532 -3.678 1 98.69 192 MET A N 1
ATOM 1464 C CA . MET A 1 192 ? 5.781 -1.893 -5.082 1 98.69 192 MET A CA 1
ATOM 1465 C C . MET A 1 192 ? 7.18 -1.525 -5.562 1 98.69 192 MET A C 1
ATOM 1467 O O . MET A 1 192 ? 7.938 -0.873 -4.844 1 98.69 192 MET A O 1
ATOM 1471 N N . THR A 1 193 ? 7.574 -2.006 -6.648 1 98.81 193 THR A N 1
ATOM 1472 C CA . THR A 1 193 ? 8.812 -1.697 -7.359 1 98.81 193 THR A CA 1
ATOM 1473 C C . THR A 1 193 ? 8.586 -1.732 -8.867 1 98.81 193 THR A C 1
ATOM 1475 O O . THR A 1 193 ? 7.445 -1.667 -9.336 1 98.81 193 THR A O 1
ATOM 1478 N N . THR A 1 194 ? 9.602 -1.643 -9.641 1 98.88 194 THR A N 1
ATOM 1479 C CA . THR A 1 194 ? 9.5 -1.762 -11.094 1 98.88 194 THR A CA 1
ATOM 1480 C C . THR A 1 194 ? 10.555 -2.725 -11.633 1 98.88 194 THR A C 1
ATOM 1482 O O . THR A 1 194 ? 11.516 -3.059 -10.93 1 98.88 194 THR A O 1
ATOM 1485 N N . VAL A 1 195 ? 10.305 -3.125 -12.812 1 98.94 195 VAL A N 1
ATOM 1486 C CA . VAL A 1 195 ? 11.289 -3.973 -13.477 1 98.94 195 VAL A CA 1
ATOM 1487 C C . VAL A 1 195 ? 12.641 -3.27 -13.5 1 98.94 195 VAL A C 1
ATOM 1489 O O . VAL A 1 195 ? 13.664 -3.863 -13.141 1 98.94 195 VAL A O 1
ATOM 1492 N N . GLY A 1 196 ? 12.602 -2.033 -13.859 1 98.81 196 GLY A N 1
ATOM 1493 C CA . GLY A 1 196 ? 13.844 -1.28 -13.914 1 98.81 196 GLY A CA 1
ATOM 1494 C C . GLY A 1 196 ? 14.555 -1.192 -12.578 1 98.81 196 GLY A C 1
ATOM 1495 O O . GLY A 1 196 ? 15.781 -1.343 -12.508 1 98.81 196 GLY A O 1
ATOM 1496 N N . GLU A 1 197 ? 13.859 -0.939 -11.539 1 98.81 197 GLU A N 1
ATOM 1497 C CA . GLU A 1 197 ? 14.445 -0.859 -10.203 1 98.81 197 GLU A CA 1
ATOM 1498 C C . GLU A 1 197 ? 15.109 -2.176 -9.812 1 98.81 197 GLU A C 1
ATOM 1500 O O . GLU A 1 197 ? 16.219 -2.184 -9.281 1 98.81 197 GLU A O 1
ATOM 1505 N N . GLU A 1 198 ? 14.453 -3.266 -10.062 1 98.94 198 GLU A N 1
ATOM 1506 C CA . GLU A 1 198 ? 14.977 -4.555 -9.625 1 98.94 198 GLU A CA 1
ATOM 1507 C C . GLU A 1 198 ? 16.172 -4.977 -10.469 1 98.94 198 GLU A C 1
ATOM 1509 O O . GLU A 1 198 ? 17.094 -5.621 -9.969 1 98.94 198 GLU A O 1
ATOM 1514 N N . LYS A 1 199 ? 16.156 -4.613 -11.727 1 98.81 199 LYS A N 1
ATOM 1515 C CA . LYS A 1 199 ? 17.297 -4.902 -12.594 1 98.81 199 LYS A CA 1
ATOM 1516 C C . LYS A 1 199 ? 18.562 -4.191 -12.094 1 98.81 199 LYS A C 1
ATOM 1518 O O . LYS A 1 199 ? 19.672 -4.656 -12.328 1 98.81 199 LYS A O 1
ATOM 1523 N N . THR A 1 200 ? 18.359 -3.127 -11.328 1 98.5 200 THR A N 1
ATOM 1524 C CA . THR A 1 200 ? 19.516 -2.297 -11.008 1 98.5 200 THR A CA 1
ATOM 1525 C C . THR A 1 200 ? 19.812 -2.336 -9.508 1 98.5 200 THR A C 1
ATOM 1527 O O . THR A 1 200 ? 20.953 -2.158 -9.094 1 98.5 200 THR A O 1
ATOM 1530 N N . CYS A 1 201 ? 18.781 -2.607 -8.719 1 98.62 201 CYS A N 1
ATOM 1531 C CA . CYS A 1 201 ? 18.953 -2.357 -7.293 1 98.62 201 CYS A CA 1
ATOM 1532 C C . CYS A 1 201 ? 18.797 -3.645 -6.492 1 98.62 201 CYS A C 1
ATOM 1534 O O . CYS A 1 201 ? 19.094 -3.678 -5.297 1 98.62 201 CYS A O 1
ATOM 1536 N N . ASN A 1 202 ? 18.344 -4.734 -7.102 1 98.75 202 ASN A N 1
ATOM 1537 C CA . ASN A 1 202 ? 18.141 -5.973 -6.359 1 98.75 202 ASN A CA 1
ATOM 1538 C C . ASN A 1 202 ? 19.469 -6.613 -5.969 1 98.75 202 ASN A C 1
ATOM 1540 O O . ASN A 1 202 ? 20.25 -7.004 -6.832 1 98.75 202 ASN A O 1
ATOM 1544 N N . PRO A 1 203 ? 19.719 -6.715 -4.699 1 98.12 203 PRO A N 1
ATOM 1545 C CA . PRO A 1 203 ? 21.047 -7.141 -4.285 1 98.12 203 PRO A CA 1
ATOM 1546 C C . PRO A 1 203 ? 21.359 -8.586 -4.676 1 98.12 203 PRO A C 1
ATOM 1548 O O . PRO A 1 203 ? 22.516 -9 -4.652 1 98.12 203 PRO A O 1
ATOM 1551 N N . ARG A 1 204 ? 20.391 -9.367 -4.984 1 98.38 204 ARG A N 1
ATOM 1552 C CA . ARG A 1 204 ? 20.578 -10.766 -5.363 1 98.38 204 ARG A CA 1
ATOM 1553 C C . ARG A 1 204 ? 20.531 -10.938 -6.875 1 98.38 204 ARG A C 1
ATOM 1555 O O . ARG A 1 204 ? 21.422 -11.547 -7.465 1 98.38 204 ARG A O 1
ATOM 1562 N N . LEU A 1 205 ? 19.562 -10.305 -7.508 1 98.62 205 LEU A N 1
ATOM 1563 C CA . LEU A 1 205 ? 19.234 -10.609 -8.898 1 98.62 205 LEU A CA 1
ATOM 1564 C C . LEU A 1 205 ? 20.062 -9.758 -9.852 1 98.62 205 LEU A C 1
ATOM 1566 O O . LEU A 1 205 ? 20.031 -9.969 -11.062 1 98.62 205 LEU A O 1
ATOM 1570 N N . THR A 1 206 ? 20.797 -8.82 -9.297 1 98.44 206 THR A N 1
ATOM 1571 C CA . THR A 1 206 ? 21.734 -8.047 -10.117 1 98.44 206 THR A CA 1
ATOM 1572 C C . THR A 1 206 ? 23.047 -8.805 -10.289 1 98.44 206 THR A C 1
ATOM 1574 O O . THR A 1 206 ? 23.922 -8.375 -11.047 1 98.44 206 THR A O 1
ATOM 1577 N N . LYS A 1 207 ? 23.219 -9.914 -9.633 1 98.56 207 LYS A N 1
ATOM 1578 C CA . LYS A 1 207 ? 24.438 -10.727 -9.703 1 98.56 207 LYS A CA 1
ATOM 1579 C C . LYS A 1 207 ? 24.375 -11.719 -10.859 1 98.56 207 LYS A C 1
ATOM 1581 O O . LYS A 1 207 ? 23.312 -11.93 -11.445 1 98.56 207 LYS A O 1
ATOM 1586 N N . THR A 1 208 ? 25.531 -12.328 -11.164 1 98.62 208 THR A N 1
ATOM 1587 C CA . THR A 1 208 ? 25.547 -13.43 -12.117 1 98.62 208 THR A CA 1
ATOM 1588 C C . THR A 1 208 ? 24.781 -14.625 -11.562 1 98.62 208 THR A C 1
ATOM 1590 O O . THR A 1 208 ? 24.594 -14.75 -10.352 1 98.62 208 THR A O 1
ATOM 1593 N N . LYS A 1 209 ? 24.375 -15.445 -12.484 1 98.69 209 LYS A N 1
ATOM 1594 C CA . LYS A 1 209 ? 23.609 -16.625 -12.07 1 98.69 209 LYS A CA 1
ATOM 1595 C C . LYS A 1 209 ? 24.391 -17.438 -11.039 1 98.69 209 LYS A C 1
ATOM 1597 O O . LYS A 1 209 ? 23.828 -17.875 -10.031 1 98.69 209 LYS A O 1
ATOM 1602 N N . SER A 1 210 ? 25.672 -17.641 -11.281 1 98.75 210 SER A N 1
ATOM 1603 C CA . SER A 1 210 ? 26.5 -18.422 -10.367 1 98.75 210 SER A CA 1
ATOM 1604 C C . SER A 1 210 ? 26.578 -17.766 -8.992 1 98.75 210 SER A C 1
ATOM 1606 O O . SER A 1 210 ? 26.484 -18.453 -7.973 1 98.75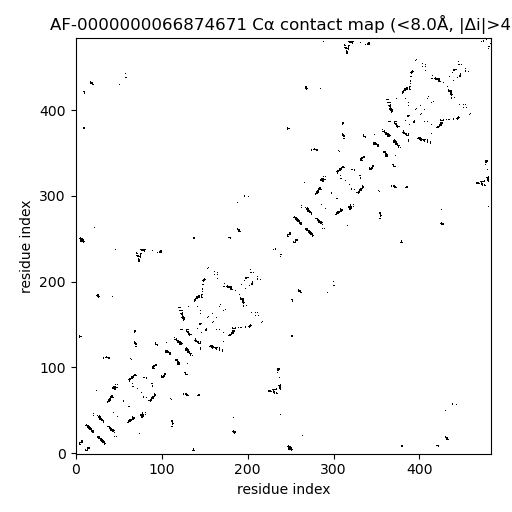 210 SER A O 1
ATOM 1608 N N . GLU A 1 211 ? 26.781 -16.453 -8.938 1 98.75 211 GLU A N 1
ATOM 1609 C CA . GLU A 1 211 ? 26.812 -15.719 -7.672 1 98.75 211 GLU A CA 1
ATOM 1610 C C . GLU A 1 211 ? 25.469 -15.797 -6.957 1 98.75 211 GLU A C 1
ATOM 1612 O O . GLU A 1 211 ? 25.422 -15.953 -5.734 1 98.75 211 GLU A O 1
ATOM 1617 N N . PHE A 1 212 ? 24.484 -15.648 -7.719 1 98.75 212 PHE A N 1
ATOM 1618 C CA . PHE A 1 212 ? 23.141 -15.727 -7.168 1 98.75 212 PHE A CA 1
ATOM 1619 C C . PHE A 1 212 ? 22.906 -17.078 -6.488 1 98.75 212 PHE A C 1
ATOM 1621 O O . PHE A 1 212 ? 22.438 -17.141 -5.355 1 98.75 212 PHE A O 1
ATOM 1628 N N . ILE A 1 213 ? 23.203 -18.156 -7.172 1 98.69 213 ILE A N 1
ATOM 1629 C CA . ILE A 1 213 ? 23.016 -19.5 -6.648 1 98.69 213 ILE A CA 1
ATOM 1630 C C . ILE A 1 213 ? 23.781 -19.656 -5.336 1 98.69 213 ILE A C 1
ATOM 1632 O O . ILE A 1 213 ? 23.25 -20.219 -4.371 1 98.69 213 ILE A O 1
ATOM 1636 N N . LYS A 1 214 ? 24.953 -19.125 -5.293 1 98.38 214 LYS A N 1
ATOM 1637 C CA . LYS A 1 214 ? 25.75 -19.172 -4.07 1 98.38 214 LYS A CA 1
ATOM 1638 C C . LYS A 1 214 ? 25.062 -18.438 -2.93 1 98.38 214 LYS A C 1
ATOM 1640 O O . LYS A 1 214 ? 24.969 -18.953 -1.815 1 98.38 214 LYS A O 1
ATOM 1645 N N . ILE A 1 215 ? 24.625 -17.234 -3.207 1 98.19 215 ILE A N 1
ATOM 1646 C CA . ILE A 1 215 ? 23.938 -16.422 -2.211 1 98.19 215 ILE A CA 1
ATOM 1647 C C . ILE A 1 215 ? 22.734 -17.188 -1.664 1 98.19 215 ILE A C 1
ATOM 1649 O O . ILE A 1 215 ? 22.562 -17.297 -0.448 1 98.19 215 ILE A O 1
ATOM 1653 N N . MET A 1 216 ? 21.969 -17.734 -2.576 1 98.12 216 MET A N 1
ATOM 1654 C CA . MET A 1 216 ? 20.734 -18.391 -2.184 1 98.12 216 MET A CA 1
ATOM 1655 C C . MET A 1 216 ? 21.016 -19.641 -1.351 1 98.12 216 MET A C 1
ATOM 1657 O O . MET A 1 216 ? 20.297 -19.922 -0.392 1 98.12 216 MET A O 1
ATOM 1661 N N . ASN A 1 217 ? 22 -20.359 -1.685 1 96.44 217 ASN A N 1
ATOM 1662 C CA . ASN A 1 217 ? 22.344 -21.594 -0.989 1 96.44 217 ASN A CA 1
ATOM 1663 C C . ASN A 1 217 ? 22.875 -21.328 0.409 1 96.44 217 ASN A C 1
ATOM 1665 O O . ASN A 1 217 ? 22.906 -22.219 1.259 1 96.44 217 ASN A O 1
ATOM 1669 N N . GLU A 1 218 ? 23.266 -20.047 0.671 1 96.5 218 GLU A N 1
ATOM 1670 C CA . GLU A 1 218 ? 23.922 -19.719 1.937 1 96.5 218 GLU A CA 1
ATOM 1671 C C . GLU A 1 218 ? 22.984 -18.906 2.836 1 96.5 218 GLU A C 1
ATOM 1673 O O . GLU A 1 218 ? 23.391 -18.438 3.895 1 96.5 218 GLU A O 1
ATOM 1678 N N . LEU A 1 219 ? 21.75 -18.797 2.463 1 93.62 219 LEU A N 1
ATOM 1679 C CA . LEU A 1 219 ? 20.828 -17.984 3.238 1 93.62 219 LEU A CA 1
ATOM 1680 C C . LEU A 1 219 ? 20.594 -18.578 4.621 1 93.62 219 LEU A C 1
ATOM 1682 O O . LEU A 1 219 ? 20.406 -17.844 5.598 1 93.62 219 LEU A O 1
ATOM 1686 N N . ASN A 1 220 ? 20.609 -19.875 4.812 1 91.62 220 ASN A N 1
ATOM 1687 C CA . ASN A 1 220 ? 20.438 -20.578 6.078 1 91.62 220 ASN A CA 1
ATOM 1688 C C . ASN A 1 220 ? 19.25 -20.047 6.867 1 91.62 220 ASN A C 1
ATOM 1690 O O . ASN A 1 220 ? 19.375 -19.688 8.039 1 91.62 220 ASN A O 1
ATOM 1694 N N . LEU A 1 221 ? 18.156 -19.953 6.309 1 91.06 221 LEU A N 1
ATOM 1695 C CA . LEU A 1 221 ? 16.953 -19.438 6.941 1 91.06 221 LEU A CA 1
ATOM 1696 C C . LEU A 1 221 ? 16.188 -20.531 7.668 1 91.06 221 LEU A C 1
ATOM 1698 O O . LEU A 1 221 ? 16.172 -21.688 7.203 1 91.06 221 LEU A O 1
ATOM 1702 N N . PRO A 1 222 ? 15.602 -20.172 8.82 1 92 222 PRO A N 1
ATOM 1703 C CA . PRO A 1 222 ? 14.719 -21.172 9.445 1 92 222 PRO A CA 1
ATOM 1704 C C . PRO A 1 222 ? 13.492 -21.484 8.594 1 92 222 PRO A C 1
ATOM 1706 O O . PRO A 1 222 ? 13.078 -20.672 7.77 1 92 222 PRO A O 1
ATOM 1709 N N . LEU A 1 223 ? 12.961 -22.656 8.781 1 89.81 223 LEU A N 1
ATOM 1710 C CA . LEU A 1 223 ? 11.727 -23 8.086 1 89.81 223 LEU A CA 1
ATOM 1711 C C . LEU A 1 223 ? 10.578 -22.109 8.531 1 89.81 223 LEU A C 1
ATOM 1713 O O . LEU A 1 223 ? 10.523 -21.703 9.695 1 89.81 223 LEU A O 1
ATOM 1717 N N . PRO A 1 224 ? 9.617 -21.859 7.602 1 91.25 224 PRO A N 1
ATOM 1718 C CA . PRO A 1 224 ? 8.453 -21.078 8.008 1 91.25 224 PRO A CA 1
ATOM 1719 C C . PRO A 1 224 ? 7.676 -21.719 9.156 1 91.25 224 PRO A C 1
ATOM 1721 O O . PRO A 1 224 ? 7.449 -22.938 9.148 1 91.25 224 PRO A O 1
ATOM 1724 N N . LYS A 1 225 ? 7.227 -20.922 10.086 1 89.25 225 LYS A N 1
ATOM 1725 C CA . LYS A 1 225 ? 6.586 -21.391 11.32 1 89.25 225 LYS A CA 1
ATOM 1726 C C . LYS A 1 225 ? 5.293 -22.141 11.016 1 89.25 225 LYS A C 1
ATOM 1728 O O . LYS A 1 225 ? 4.934 -23.078 11.727 1 89.25 225 LYS A O 1
ATOM 1733 N N . GLN A 1 226 ? 4.617 -21.781 9.984 1 93.31 226 GLN A N 1
ATOM 1734 C CA . GLN A 1 226 ? 3.293 -22.328 9.719 1 93.31 226 GLN A CA 1
ATOM 1735 C C . GLN A 1 226 ? 3.357 -23.422 8.656 1 93.31 226 GLN A C 1
ATOM 1737 O O . GLN A 1 226 ? 2.322 -23.891 8.172 1 93.31 226 GLN A O 1
ATOM 1742 N N . MET A 1 227 ? 4.43 -23.844 8.328 1 92.69 227 MET A N 1
ATOM 1743 C CA . MET A 1 227 ? 4.609 -24.688 7.156 1 92.69 227 MET A CA 1
ATOM 1744 C C . MET A 1 227 ? 3.807 -25.984 7.301 1 92.69 227 MET A C 1
ATOM 1746 O O . MET A 1 227 ? 3.08 -26.375 6.383 1 92.69 227 MET A O 1
ATOM 1750 N N . GLU A 1 228 ? 3.893 -26.609 8.391 1 93.19 228 GLU A N 1
ATOM 1751 C CA . GLU A 1 228 ? 3.25 -27.906 8.602 1 93.19 228 GLU A CA 1
ATOM 1752 C C . GLU A 1 228 ? 1.729 -27.781 8.531 1 93.19 228 GLU A C 1
ATOM 1754 O O . GLU A 1 228 ? 1.05 -28.703 8.07 1 93.19 228 GLU A O 1
ATOM 1759 N N . ARG A 1 229 ? 1.262 -26.703 8.938 1 94.75 229 ARG A N 1
ATOM 1760 C CA . ARG A 1 229 ? -0.173 -26.438 8.898 1 94.75 229 ARG A CA 1
ATOM 1761 C C . ARG A 1 229 ? -0.597 -25.906 7.531 1 94.75 229 ARG A C 1
ATOM 1763 O O . ARG A 1 229 ? -1.613 -26.344 6.984 1 94.75 229 ARG A O 1
ATOM 1770 N N . ALA A 1 230 ? 0.173 -25.047 7.008 1 96.19 230 ALA A N 1
ATOM 1771 C CA . ALA A 1 230 ? -0.215 -24.266 5.836 1 96.19 230 ALA A CA 1
ATOM 1772 C C . ALA A 1 230 ? -0.213 -25.125 4.574 1 96.19 230 ALA A C 1
ATOM 1774 O O . ALA A 1 230 ? -1.162 -25.094 3.789 1 96.19 230 ALA A O 1
ATOM 1775 N N . ILE A 1 231 ? 0.743 -25.922 4.387 1 95.62 231 ILE A N 1
ATOM 1776 C CA . ILE A 1 231 ? 0.942 -26.625 3.123 1 95.62 231 ILE A CA 1
ATOM 1777 C C . ILE A 1 231 ? -0.22 -27.594 2.875 1 95.62 231 ILE A C 1
ATOM 1779 O O . ILE A 1 231 ? -0.892 -27.5 1.845 1 95.62 231 ILE A O 1
ATOM 1783 N N . PRO A 1 232 ? -0.541 -28.484 3.863 1 95.62 232 PRO A N 1
ATOM 1784 C CA . PRO A 1 232 ? -1.654 -29.391 3.598 1 95.62 232 PRO A CA 1
ATOM 1785 C C . PRO A 1 232 ? -2.982 -28.672 3.402 1 95.62 232 PRO A C 1
ATOM 1787 O O . PRO A 1 232 ? -3.805 -29.078 2.582 1 95.62 232 PRO A O 1
ATOM 1790 N N . LEU A 1 233 ? -3.242 -27.641 4.086 1 97.12 233 LEU A N 1
ATOM 1791 C CA . LEU A 1 233 ? -4.48 -26.875 3.949 1 97.12 233 LEU A CA 1
ATOM 1792 C C . LEU A 1 233 ? -4.527 -26.156 2.609 1 97.12 233 LEU A C 1
ATOM 1794 O O . LEU A 1 233 ? -5.574 -26.109 1.958 1 97.12 233 LEU A O 1
ATOM 1798 N N . ASN A 1 234 ? -3.367 -25.578 2.238 1 97.56 234 ASN A N 1
ATOM 1799 C CA . ASN A 1 234 ? -3.334 -24.781 1.024 1 97.56 234 ASN A CA 1
ATOM 1800 C C . ASN A 1 234 ? -3.445 -25.641 -0.228 1 97.56 234 ASN A C 1
ATOM 1802 O O . ASN A 1 234 ? -3.838 -25.156 -1.29 1 97.56 234 ASN A O 1
ATOM 1806 N N . LEU A 1 235 ? -3.156 -26.922 -0.075 1 96.44 235 LEU A N 1
ATOM 1807 C CA . LEU A 1 235 ? -3.41 -27.859 -1.169 1 96.44 235 LEU A CA 1
ATOM 1808 C C . LEU A 1 235 ? -4.906 -28.016 -1.412 1 96.44 235 LEU A C 1
ATOM 1810 O O . LEU A 1 235 ? -5.324 -28.469 -2.48 1 96.44 235 LEU A O 1
ATOM 1814 N N . LYS A 1 236 ? -5.688 -27.609 -0.377 1 96.31 236 LYS A N 1
ATOM 1815 C CA . LYS A 1 236 ? -7.141 -27.734 -0.425 1 96.31 236 LYS A CA 1
ATOM 1816 C C . LYS A 1 236 ? -7.824 -26.391 -0.215 1 96.31 236 LYS A C 1
ATOM 1818 O O . LYS A 1 236 ? -8.82 -26.297 0.504 1 96.31 236 LYS A O 1
ATOM 1823 N N . CYS A 1 237 ? -7.246 -25.328 -0.688 1 96.25 237 CYS A N 1
ATOM 1824 C CA . CYS A 1 237 ? -7.805 -23.984 -0.696 1 96.25 237 CYS A CA 1
ATOM 1825 C C . CYS A 1 237 ? -7.914 -23.422 0.719 1 96.25 237 CYS A C 1
ATOM 1827 O O . CYS A 1 237 ? -8.703 -22.516 0.973 1 96.25 237 CYS A O 1
ATOM 1829 N N . GLY A 1 238 ? -7.234 -23.984 1.609 1 95.75 238 GLY A N 1
ATOM 1830 C CA . GLY A 1 238 ? -7.219 -23.484 2.975 1 95.75 238 GLY A CA 1
ATOM 1831 C C . GLY A 1 238 ? -8.312 -24.078 3.84 1 95.75 238 GLY A C 1
ATOM 1832 O O . GLY A 1 238 ? -8.609 -23.547 4.918 1 95.75 238 GLY A O 1
ATOM 1833 N N . ILE A 1 239 ? -8.977 -25.094 3.33 1 92.88 239 ILE A N 1
ATOM 1834 C CA . ILE A 1 239 ? -10.086 -25.672 4.078 1 92.88 239 ILE A CA 1
ATOM 1835 C C . ILE A 1 239 ? -9.766 -27.125 4.438 1 92.88 239 ILE A C 1
ATOM 1837 O O . ILE A 1 239 ? -9.055 -27.812 3.695 1 92.88 239 ILE A O 1
ATOM 1841 N N . ASN A 1 240 ? -10.164 -27.484 5.723 1 82.75 240 ASN A N 1
ATOM 1842 C CA . ASN A 1 240 ? -10.055 -28.875 6.137 1 82.75 240 ASN A CA 1
ATOM 1843 C C . ASN A 1 240 ? -11.289 -29.688 5.727 1 82.75 240 ASN A C 1
ATOM 1845 O O . ASN A 1 240 ? -12.422 -29.219 5.875 1 82.75 240 ASN A O 1
ATOM 1849 N N . ASP A 1 241 ? -11.219 -30.562 4.711 1 65 241 ASP A N 1
ATOM 1850 C CA . ASP A 1 241 ? -12.32 -31.484 4.383 1 65 241 ASP A CA 1
ATOM 1851 C C . ASP A 1 241 ? -12.734 -32.281 5.605 1 65 241 ASP A C 1
ATOM 1853 O O . ASP A 1 241 ? -11.938 -33.062 6.145 1 65 241 ASP A O 1
ATOM 1857 N N . GLU A 1 242 ? -13.133 -31.859 6.785 1 46.22 242 GLU A N 1
ATOM 1858 C CA . GLU A 1 242 ? -13.672 -32.938 7.605 1 46.22 242 GLU A CA 1
ATOM 1859 C C . GLU A 1 242 ? -14.992 -33.438 7.039 1 46.22 242 GLU A C 1
ATOM 1861 O O . GLU A 1 242 ? -15.766 -32.688 6.453 1 46.22 242 GLU A O 1
ATOM 1866 N N . MET B 1 1 ? -13.273 18.438 -18.375 1 37.34 1 MET B N 1
ATOM 1867 C CA . MET B 1 1 ? -12.477 18.344 -17.156 1 37.34 1 MET B CA 1
ATOM 1868 C C . MET B 1 1 ? -11.141 17.672 -17.422 1 37.34 1 MET B C 1
ATOM 1870 O O . MET B 1 1 ? -11.094 16.609 -18.047 1 37.34 1 MET B O 1
ATOM 1874 N N . SER B 1 2 ? -10.047 18.297 -17.531 1 51.16 2 SER B N 1
ATOM 1875 C CA . SER B 1 2 ? -8.734 17.797 -17.922 1 51.16 2 SER B CA 1
ATOM 1876 C C . SER B 1 2 ? -8.406 16.484 -17.234 1 51.16 2 SER B C 1
ATOM 1878 O O . SER B 1 2 ? -8.773 16.281 -16.062 1 51.16 2 SER B O 1
ATOM 1880 N N . SER B 1 3 ? -8.078 15.43 -17.906 1 75.62 3 SER B N 1
ATOM 1881 C CA . SER B 1 3 ? -7.801 14.078 -17.406 1 75.62 3 SER B CA 1
ATOM 1882 C C . SER B 1 3 ? -6.77 14.102 -16.281 1 75.62 3 SER B C 1
ATOM 1884 O O . SER B 1 3 ? -5.746 14.781 -16.391 1 75.62 3 SER B O 1
ATOM 1886 N N . LYS B 1 4 ? -7.082 13.781 -15.055 1 91.38 4 LYS B N 1
ATOM 1887 C CA . LYS B 1 4 ? -6.207 13.75 -13.883 1 91.38 4 LYS B CA 1
ATOM 1888 C C . LYS B 1 4 ? -5.008 12.828 -14.125 1 91.38 4 LYS B C 1
ATOM 1890 O O . LYS B 1 4 ? -5.133 11.805 -14.789 1 91.38 4 LYS B O 1
ATOM 1895 N N . VAL B 1 5 ? -3.883 13.359 -13.703 1 96.44 5 VAL B N 1
ATOM 1896 C CA . VAL B 1 5 ? -2.695 12.508 -13.711 1 96.44 5 VAL B CA 1
ATOM 1897 C C . VAL B 1 5 ? -2.912 11.305 -12.797 1 96.44 5 VAL B C 1
ATOM 1899 O O . VAL B 1 5 ? -3.418 11.445 -11.68 1 96.44 5 VAL B O 1
ATOM 1902 N N . PRO B 1 6 ? -2.596 10.156 -13.344 1 97.5 6 PRO B N 1
ATOM 1903 C CA . PRO B 1 6 ? -2.742 8.992 -12.469 1 97.5 6 PRO B CA 1
ATOM 1904 C C . PRO B 1 6 ? -1.77 9.008 -11.297 1 97.5 6 PRO B C 1
ATOM 1906 O O . PRO B 1 6 ? -0.635 9.469 -11.43 1 97.5 6 PRO B O 1
ATOM 1909 N N . VAL B 1 7 ? -2.219 8.445 -10.211 1 97.44 7 VAL B N 1
ATOM 1910 C CA . VAL B 1 7 ? -1.365 8.312 -9.039 1 97.44 7 VAL B CA 1
ATOM 1911 C C . VAL B 1 7 ? -0.303 7.242 -9.289 1 97.44 7 VAL B C 1
ATOM 1913 O O . VAL B 1 7 ? 0.863 7.422 -8.93 1 97.44 7 VAL B O 1
ATOM 1916 N N . LEU B 1 8 ? -0.708 6.184 -9.875 1 97.81 8 LEU B N 1
ATOM 1917 C CA . LEU B 1 8 ? 0.186 5.066 -10.148 1 97.81 8 LEU B CA 1
ATOM 1918 C C . LEU B 1 8 ? -0.041 4.531 -11.562 1 97.81 8 LEU B C 1
ATOM 1920 O O . LEU B 1 8 ? -1.118 4.016 -11.867 1 97.81 8 LEU B O 1
ATOM 1924 N N . SER B 1 9 ? 0.969 4.715 -12.422 1 97.5 9 SER B N 1
ATOM 1925 C CA . SER B 1 9 ? 0.951 4.219 -13.797 1 97.5 9 SER B CA 1
ATOM 1926 C C . SER B 1 9 ? 2.361 3.941 -14.305 1 97.5 9 SER B C 1
ATOM 1928 O O . SER B 1 9 ? 3.312 4.625 -13.914 1 97.5 9 SER B O 1
ATOM 1930 N N . ALA B 1 10 ? 2.488 2.926 -15.07 1 96.31 10 ALA B N 1
ATOM 1931 C CA . ALA B 1 10 ? 3.779 2.596 -15.672 1 96.31 10 ALA B CA 1
ATOM 1932 C C . ALA B 1 10 ? 4.312 3.764 -16.5 1 96.31 10 ALA B C 1
ATOM 1934 O O . ALA B 1 10 ? 3.707 4.156 -17.5 1 96.31 10 ALA B O 1
ATOM 1935 N N . GLY B 1 11 ? 5.359 4.281 -16.016 1 94.56 11 GLY B N 1
ATOM 1936 C CA . GLY B 1 11 ? 5.996 5.355 -16.75 1 94.56 11 GLY B CA 1
ATOM 1937 C C . GLY B 1 11 ? 5.246 6.672 -16.656 1 94.56 11 GLY B C 1
ATOM 1938 O O . GLY B 1 11 ? 5.355 7.516 -17.547 1 94.56 11 GLY B O 1
ATOM 1939 N N . GLY B 1 12 ? 4.434 6.836 -15.633 1 95.25 12 GLY B N 1
ATOM 1940 C CA . GLY B 1 12 ? 3.633 8.039 -15.5 1 95.25 12 GLY B CA 1
ATOM 1941 C C . GLY B 1 12 ? 4.426 9.234 -15 1 95.25 12 GLY B C 1
ATOM 1942 O O . GLY B 1 12 ? 5.574 9.086 -14.578 1 95.25 12 GLY B O 1
ATOM 1943 N N . PRO B 1 13 ? 3.842 10.367 -15.047 1 97.25 13 PRO B N 1
ATOM 1944 C CA . PRO B 1 13 ? 4.543 11.609 -14.695 1 97.25 13 PRO B CA 1
ATOM 1945 C C . PRO B 1 13 ? 4.719 11.781 -13.188 1 97.25 13 PRO B C 1
ATOM 1947 O O . PRO B 1 13 ? 5.488 12.641 -12.75 1 97.25 13 PRO B O 1
ATOM 1950 N N . LEU B 1 14 ? 3.975 11.039 -12.414 1 98.44 14 LEU B N 1
ATOM 1951 C CA . LEU B 1 14 ? 4.051 11.102 -10.953 1 98.44 14 LEU B CA 1
ATOM 1952 C C . LEU B 1 14 ? 4.676 9.828 -10.391 1 98.44 14 LEU B C 1
ATOM 1954 O O . LEU B 1 14 ? 4.242 8.719 -10.703 1 98.44 14 LEU B O 1
ATOM 1958 N N . ILE B 1 15 ? 5.762 10.023 -9.688 1 98.69 15 ILE B N 1
ATOM 1959 C CA . ILE B 1 15 ? 6.305 8.93 -8.883 1 98.69 15 ILE B CA 1
ATOM 1960 C C . ILE B 1 15 ? 5.605 8.898 -7.527 1 98.69 15 ILE B C 1
ATOM 1962 O O . ILE B 1 15 ? 5.551 9.906 -6.824 1 98.69 15 ILE B O 1
ATOM 1966 N N . PHE B 1 16 ? 5.023 7.805 -7.215 1 98.81 16 PHE B N 1
ATOM 1967 C CA . PHE B 1 16 ? 4.285 7.633 -5.969 1 98.81 16 PHE B CA 1
ATOM 1968 C C . PHE B 1 16 ? 4.738 6.371 -5.242 1 98.81 16 PHE B C 1
ATOM 1970 O O . PHE B 1 16 ? 4.777 5.289 -5.828 1 98.81 16 PHE B O 1
ATOM 1977 N N . ARG B 1 17 ? 5.129 6.52 -3.973 1 98.88 17 ARG B N 1
ATOM 1978 C CA . ARG B 1 17 ? 5.406 5.398 -3.08 1 98.88 17 ARG B CA 1
ATOM 1979 C C . ARG B 1 17 ? 4.664 5.555 -1.758 1 98.88 17 ARG B C 1
ATOM 1981 O O . ARG B 1 17 ? 4.73 6.609 -1.124 1 98.88 17 ARG B O 1
ATOM 1988 N N . GLN B 1 18 ? 3.902 4.555 -1.42 1 98.88 18 GLN B N 1
ATOM 1989 C CA . GLN B 1 18 ? 3.334 4.398 -0.085 1 98.88 18 GLN B CA 1
ATOM 1990 C C . GLN B 1 18 ? 4.152 3.418 0.75 1 98.88 18 GLN B C 1
ATOM 1992 O O . GLN B 1 18 ? 4.34 2.266 0.357 1 98.88 18 GLN B O 1
ATOM 1997 N N . LEU B 1 19 ? 4.66 3.889 1.848 1 98.88 19 LEU B N 1
ATOM 1998 C CA . LEU B 1 19 ? 5.539 3.121 2.725 1 98.88 19 LEU B CA 1
ATOM 1999 C C . LEU B 1 19 ? 4.887 2.896 4.086 1 98.88 19 LEU B C 1
ATOM 2001 O O . LEU B 1 19 ? 4.133 3.748 4.562 1 98.88 19 LEU B O 1
ATOM 2005 N N . PHE B 1 20 ? 5.191 1.752 4.695 1 98.81 20 PHE B N 1
ATOM 2006 C CA . PHE B 1 20 ? 4.473 1.362 5.902 1 98.81 20 PHE B CA 1
ATOM 2007 C C . PHE B 1 20 ? 5.441 1.058 7.035 1 98.81 20 PHE B C 1
ATOM 2009 O O . PHE B 1 20 ? 6.434 0.351 6.84 1 98.81 20 PHE B O 1
ATOM 2016 N N . GLU B 1 21 ? 5.238 1.615 8.188 1 98.31 21 GLU B N 1
ATOM 2017 C CA . GLU B 1 21 ? 5.934 1.259 9.422 1 98.31 21 GLU B CA 1
ATOM 2018 C C . GLU B 1 21 ? 5.062 0.387 10.32 1 98.31 21 GLU B C 1
ATOM 2020 O O . GLU B 1 21 ? 3.977 0.802 10.727 1 98.31 21 GLU B O 1
ATOM 2025 N N . LYS B 1 22 ? 5.484 -0.758 10.664 1 95.88 22 LYS B N 1
ATOM 2026 C CA . LYS B 1 22 ? 4.68 -1.857 11.188 1 95.88 22 LYS B CA 1
ATOM 2027 C C . LYS B 1 22 ? 4.258 -1.594 12.625 1 95.88 22 LYS B C 1
ATOM 2029 O O . LYS B 1 22 ? 3.137 -1.927 13.023 1 95.88 22 LYS B O 1
ATOM 2034 N N . VAL B 1 23 ? 5.082 -1.004 13.438 1 95.75 23 VAL B N 1
ATOM 2035 C CA . VAL B 1 23 ? 4.84 -0.906 14.875 1 95.75 23 VAL B CA 1
ATOM 2036 C C . VAL B 1 23 ? 3.729 0.105 15.141 1 95.75 23 VAL B C 1
ATOM 2038 O O . VAL B 1 23 ? 2.758 -0.202 15.844 1 95.75 23 VAL B O 1
ATOM 2041 N N . SER B 1 24 ? 3.807 1.265 14.516 1 96.5 24 SER B N 1
ATOM 2042 C CA . SER B 1 24 ? 2.807 2.303 14.742 1 96.5 24 SER B CA 1
ATOM 2043 C C . SER B 1 24 ? 1.714 2.26 13.68 1 96.5 24 SER B C 1
ATOM 2045 O O . SER B 1 24 ? 0.736 3.006 13.758 1 96.5 24 SER B O 1
ATOM 2047 N N . SER B 1 25 ? 1.879 1.361 12.656 1 97.88 25 SER B N 1
ATOM 2048 C CA . SER B 1 25 ? 0.935 1.258 11.547 1 97.88 25 SER B CA 1
ATOM 2049 C C . SER B 1 25 ? 0.811 2.582 10.797 1 97.88 25 SER B C 1
ATOM 2051 O O . SER B 1 25 ? -0.297 3.029 10.5 1 97.88 25 SER B O 1
ATOM 2053 N N . THR B 1 26 ? 1.96 3.207 10.562 1 98.62 26 THR B N 1
ATOM 2054 C CA . THR B 1 26 ? 1.996 4.523 9.93 1 98.62 26 THR B CA 1
ATOM 2055 C C . THR B 1 26 ? 2.352 4.41 8.453 1 98.62 26 THR B C 1
ATOM 2057 O O . THR B 1 26 ? 3.242 3.643 8.078 1 98.62 26 THR B O 1
ATOM 2060 N N . TYR B 1 27 ? 1.622 5.188 7.691 1 98.88 27 TYR B N 1
ATOM 2061 C CA . TYR B 1 27 ? 2.002 5.336 6.289 1 98.88 27 TYR B CA 1
ATOM 2062 C C . TYR B 1 27 ? 2.861 6.578 6.09 1 98.88 27 TYR B C 1
ATOM 2064 O O . TYR B 1 27 ? 2.592 7.629 6.676 1 98.88 27 TYR B O 1
ATOM 2072 N N . THR B 1 28 ? 3.939 6.434 5.344 1 98.94 28 THR B N 1
ATOM 2073 C CA . THR B 1 28 ? 4.746 7.504 4.766 1 98.94 28 THR B CA 1
ATOM 2074 C C . THR B 1 28 ? 4.566 7.555 3.25 1 98.94 28 THR B C 1
ATOM 2076 O O . THR B 1 28 ? 4.516 6.516 2.592 1 98.94 28 THR B O 1
ATOM 2079 N N . TYR B 1 29 ? 4.449 8.789 2.699 1 98.94 29 TYR B N 1
ATOM 2080 C CA . TYR B 1 29 ? 4.23 8.922 1.264 1 98.94 29 TYR B CA 1
ATOM 2081 C C . TYR B 1 29 ? 5.375 9.688 0.607 1 98.94 29 TYR B C 1
ATOM 2083 O O . TYR B 1 29 ? 5.758 10.766 1.074 1 98.94 29 TYR B O 1
ATOM 2091 N N . LEU B 1 30 ? 5.922 9.117 -0.462 1 98.94 30 LEU B N 1
ATOM 2092 C CA . LEU B 1 30 ? 6.875 9.797 -1.332 1 98.94 30 LEU B CA 1
ATOM 2093 C C . LEU B 1 30 ? 6.234 10.148 -2.672 1 98.94 30 LEU B C 1
ATOM 2095 O O . LEU B 1 30 ? 5.688 9.273 -3.348 1 98.94 30 LEU B O 1
ATOM 2099 N N . LEU B 1 31 ? 6.184 11.406 -2.977 1 98.94 31 LEU B N 1
ATOM 2100 C CA . LEU B 1 31 ? 5.754 11.891 -4.281 1 98.94 31 LEU B CA 1
ATOM 2101 C C . LEU B 1 31 ? 6.895 12.602 -5 1 98.94 31 LEU B C 1
ATOM 2103 O O . LEU B 1 31 ? 7.664 13.336 -4.379 1 98.94 31 LEU B O 1
ATOM 2107 N N . ALA B 1 32 ? 6.957 12.422 -6.277 1 98.94 32 ALA B N 1
ATOM 2108 C CA . ALA B 1 32 ? 7.961 13.141 -7.051 1 98.94 32 ALA B CA 1
ATOM 2109 C C . ALA B 1 32 ? 7.5 13.359 -8.492 1 98.94 32 ALA B C 1
ATOM 2111 O O . ALA B 1 32 ? 6.703 12.578 -9.016 1 98.94 32 ALA B O 1
ATOM 2112 N N . ASP B 1 33 ? 7.965 14.398 -9.039 1 98.81 33 ASP B N 1
ATOM 2113 C CA . ASP B 1 33 ? 7.82 14.641 -10.469 1 98.81 33 ASP B CA 1
ATOM 2114 C C . ASP B 1 33 ? 8.805 13.797 -11.273 1 98.81 33 ASP B C 1
ATOM 2116 O O . ASP B 1 33 ? 10.023 13.914 -11.094 1 98.81 33 ASP B O 1
ATOM 2120 N N . SER B 1 34 ? 8.266 13.016 -12.156 1 98.31 34 SER B N 1
ATOM 2121 C CA . SER B 1 34 ? 9.125 12.07 -12.867 1 98.31 34 SER B CA 1
ATOM 2122 C C . SER B 1 34 ? 10.086 12.797 -13.797 1 98.31 34 SER B C 1
ATOM 2124 O O . SER B 1 34 ? 11.117 12.242 -14.195 1 98.31 34 SER B O 1
ATOM 2126 N N . HIS B 1 35 ? 9.812 14.031 -14.133 1 97.94 35 HIS B N 1
ATOM 2127 C CA . HIS B 1 35 ? 10.648 14.797 -15.047 1 97.94 35 HIS B CA 1
ATOM 2128 C C . HIS B 1 35 ? 11.703 15.594 -14.289 1 97.94 35 HIS B C 1
ATOM 2130 O O . HIS B 1 35 ? 12.898 15.445 -14.539 1 97.94 35 HIS B O 1
ATOM 2136 N N . THR B 1 36 ? 11.289 16.391 -13.32 1 98.69 36 THR B N 1
ATOM 2137 C CA . THR B 1 36 ? 12.219 17.266 -12.617 1 98.69 36 THR B CA 1
ATOM 2138 C C . THR B 1 36 ? 12.883 16.516 -11.461 1 98.69 36 THR B C 1
ATOM 2140 O O . THR B 1 36 ? 13.906 16.969 -10.938 1 98.69 36 THR B O 1
ATOM 2143 N N . LYS B 1 37 ? 12.258 15.469 -10.992 1 98.69 37 LYS B N 1
ATOM 2144 C CA . LYS B 1 37 ? 12.719 14.602 -9.914 1 98.69 37 LYS B CA 1
ATOM 2145 C C . LYS B 1 37 ? 12.57 15.281 -8.555 1 98.69 37 LYS B C 1
ATOM 2147 O O . LYS B 1 37 ? 13.023 14.758 -7.539 1 98.69 37 LYS B O 1
ATOM 2152 N N . ASP B 1 38 ? 11.914 16.453 -8.555 1 98.94 38 ASP B N 1
ATOM 2153 C CA . ASP B 1 38 ? 11.609 17.094 -7.281 1 98.94 38 ASP B CA 1
ATOM 2154 C C . ASP B 1 38 ? 10.602 16.281 -6.473 1 98.94 38 ASP B C 1
ATOM 2156 O O . ASP B 1 38 ? 9.578 15.844 -7.008 1 98.94 38 ASP B O 1
ATOM 2160 N N . ALA B 1 39 ? 10.922 16.109 -5.176 1 98.94 39 ALA B N 1
ATOM 2161 C CA . ALA B 1 39 ? 10.125 15.172 -4.387 1 98.94 39 ALA B CA 1
ATOM 2162 C C . ALA B 1 39 ? 9.672 15.797 -3.072 1 98.94 39 ALA B C 1
ATOM 2164 O O . ALA B 1 39 ? 10.289 16.75 -2.59 1 98.94 39 ALA B O 1
ATOM 2165 N N . VAL B 1 40 ? 8.625 15.289 -2.576 1 98.94 40 VAL B N 1
ATOM 2166 C CA . VAL B 1 40 ? 8.109 15.586 -1.246 1 98.94 40 VAL B CA 1
ATOM 2167 C C . VAL B 1 40 ? 7.895 14.289 -0.469 1 98.94 40 VAL B C 1
ATOM 2169 O O . VAL B 1 40 ? 7.617 13.242 -1.06 1 98.94 40 VAL B O 1
ATOM 2172 N N . LEU B 1 41 ? 8.133 14.297 0.807 1 98.94 41 LEU B N 1
ATOM 2173 C CA . LEU B 1 41 ? 7.891 13.188 1.72 1 98.94 41 LEU B CA 1
ATOM 2174 C C . LEU B 1 41 ? 6.898 13.586 2.807 1 98.94 41 LEU B C 1
ATOM 2176 O O . LEU B 1 41 ? 7.008 14.672 3.387 1 98.94 41 LEU B O 1
ATOM 2180 N N . ILE B 1 42 ? 5.891 12.766 3.045 1 99 42 ILE B N 1
ATOM 2181 C CA . ILE B 1 42 ? 4.828 13.062 3.996 1 99 42 ILE B CA 1
ATOM 2182 C C . ILE B 1 42 ? 4.859 12.055 5.141 1 99 42 ILE B C 1
ATOM 2184 O O . ILE B 1 42 ? 4.828 10.844 4.914 1 99 42 ILE B O 1
ATOM 2188 N N . ASP B 1 43 ? 4.953 12.492 6.379 1 98.94 43 ASP B N 1
ATOM 2189 C CA . ASP B 1 43 ? 4.789 11.758 7.633 1 98.94 43 ASP B CA 1
ATOM 2190 C C . ASP B 1 43 ? 5.844 10.664 7.773 1 98.94 43 ASP B C 1
ATOM 2192 O O . ASP B 1 43 ? 5.512 9.5 8.023 1 98.94 43 ASP B O 1
ATOM 2196 N N . PRO B 1 44 ? 7.125 10.984 7.672 1 98.88 44 PRO B N 1
ATOM 2197 C CA . PRO B 1 44 ? 8.156 9.969 7.895 1 98.88 44 PRO B CA 1
ATOM 2198 C C . PRO B 1 44 ? 8.266 9.547 9.359 1 98.88 44 PRO B C 1
ATOM 2200 O O . PRO B 1 44 ? 7.859 10.297 10.25 1 98.88 44 PRO B O 1
ATOM 2203 N N . VAL B 1 45 ? 8.734 8.398 9.578 1 98.88 45 VAL B N 1
ATOM 2204 C CA . VAL B 1 45 ? 8.891 7.809 10.906 1 98.88 45 VAL B CA 1
ATOM 2205 C C . VAL B 1 45 ? 10.375 7.582 11.203 1 98.88 45 VAL B C 1
ATOM 2207 O O . VAL B 1 45 ? 11.117 7.129 10.328 1 98.88 45 VAL B O 1
ATOM 2210 N N . LEU B 1 46 ? 10.734 7.828 12.383 1 98.56 46 LEU B N 1
ATOM 2211 C CA . LEU B 1 46 ? 12.133 7.777 12.789 1 98.56 46 LEU B CA 1
ATOM 2212 C C . LEU B 1 46 ? 12.734 6.402 12.508 1 98.56 46 LEU B C 1
ATOM 2214 O O . LEU B 1 46 ? 13.812 6.297 11.93 1 98.56 46 LEU B O 1
ATOM 2218 N N . GLU B 1 47 ? 12.039 5.32 12.852 1 98.19 47 GLU B N 1
ATOM 2219 C CA . GLU B 1 47 ? 12.531 3.949 12.781 1 98.19 47 GLU B CA 1
ATOM 2220 C C . GLU B 1 47 ? 12.758 3.518 11.336 1 98.19 47 GLU B C 1
ATOM 2222 O O . GLU B 1 47 ? 13.438 2.523 11.078 1 98.19 47 GLU B O 1
ATOM 2227 N N . THR B 1 48 ? 12.203 4.277 10.359 1 98.62 48 THR B N 1
ATOM 2228 C CA . THR B 1 48 ? 12.297 3.84 8.969 1 98.62 48 THR B CA 1
ATOM 2229 C C . THR B 1 48 ? 13.055 4.863 8.133 1 98.62 48 THR B C 1
ATOM 2231 O O . THR B 1 48 ? 12.953 4.867 6.902 1 98.62 48 THR B O 1
ATOM 2234 N N . VAL B 1 49 ? 13.828 5.676 8.734 1 98.69 49 VAL B N 1
ATOM 2235 C CA . VAL B 1 49 ? 14.57 6.734 8.062 1 98.69 49 VAL B CA 1
ATOM 2236 C C . VAL B 1 49 ? 15.539 6.129 7.047 1 98.69 49 VAL B C 1
ATOM 2238 O O . VAL B 1 49 ? 15.633 6.598 5.91 1 98.69 49 VAL B O 1
ATOM 2241 N N . GLU B 1 50 ? 16.266 5.117 7.453 1 98.62 50 GLU B N 1
ATOM 2242 C CA . GLU B 1 50 ? 17.25 4.523 6.559 1 98.62 50 GLU B CA 1
ATOM 2243 C C . GLU B 1 50 ? 16.578 3.914 5.328 1 98.62 50 GLU B C 1
ATOM 2245 O O . GLU B 1 50 ? 17.125 3.992 4.223 1 98.62 50 GLU B O 1
ATOM 2250 N N . ARG B 1 51 ? 15.422 3.291 5.543 1 98.62 51 ARG B N 1
ATOM 2251 C CA . ARG B 1 51 ? 14.641 2.787 4.418 1 98.62 51 ARG B CA 1
ATOM 2252 C C . ARG B 1 51 ? 14.305 3.906 3.438 1 98.62 51 ARG B C 1
ATOM 2254 O O . ARG B 1 51 ? 14.492 3.76 2.229 1 98.62 51 ARG B O 1
ATOM 2261 N N . ASP B 1 52 ? 13.844 4.973 3.969 1 98.81 52 ASP B N 1
ATOM 2262 C CA . ASP B 1 52 ? 13.398 6.098 3.148 1 98.81 52 ASP B CA 1
ATOM 2263 C C . ASP B 1 52 ? 14.578 6.734 2.41 1 98.81 52 ASP B C 1
ATOM 2265 O O . ASP B 1 52 ? 14.469 7.066 1.228 1 98.81 52 ASP B O 1
ATOM 2269 N N . LYS B 1 53 ? 15.695 6.902 3.111 1 98.69 53 LYS B N 1
ATOM 2270 C CA . LYS B 1 53 ? 16.891 7.449 2.484 1 98.69 53 LYS B CA 1
ATOM 2271 C C . LYS B 1 53 ? 17.344 6.586 1.305 1 98.69 53 LYS B C 1
ATOM 2273 O O . LYS B 1 53 ? 17.672 7.109 0.237 1 98.69 53 LYS B O 1
ATOM 2278 N N . LYS B 1 54 ? 17.375 5.332 1.538 1 98.56 54 LYS B N 1
ATOM 2279 C CA . LYS B 1 54 ? 17.781 4.395 0.501 1 98.56 54 LYS B CA 1
ATOM 2280 C C . LYS B 1 54 ? 16.875 4.48 -0.718 1 98.56 54 LYS B C 1
ATOM 2282 O O . LYS B 1 54 ? 17.344 4.496 -1.855 1 98.56 54 LYS B O 1
ATOM 2287 N N . LEU B 1 55 ? 15.586 4.535 -0.485 1 98.75 55 LEU B N 1
ATOM 2288 C CA . LEU B 1 55 ? 14.625 4.617 -1.58 1 98.75 55 LEU B CA 1
ATOM 2289 C C . LEU B 1 55 ? 14.812 5.906 -2.371 1 98.75 55 LEU B C 1
ATOM 2291 O O . LEU B 1 55 ? 14.82 5.891 -3.604 1 98.75 55 LEU B O 1
ATOM 2295 N N . ILE B 1 56 ? 14.945 7.008 -1.674 1 98.81 56 ILE B N 1
ATOM 2296 C CA . ILE B 1 56 ? 15.133 8.312 -2.289 1 98.81 56 ILE B CA 1
ATOM 2297 C C . ILE B 1 56 ? 16.375 8.289 -3.186 1 98.81 56 ILE B C 1
ATOM 2299 O O . ILE B 1 56 ? 16.328 8.773 -4.32 1 98.81 56 ILE B O 1
ATOM 2303 N N . SER B 1 57 ? 17.391 7.727 -2.674 1 98.56 57 SER B N 1
ATOM 2304 C CA . SER B 1 57 ? 18.641 7.617 -3.424 1 98.56 57 SER B CA 1
ATOM 2305 C C . SER B 1 57 ? 18.469 6.723 -4.645 1 98.56 57 SER B C 1
ATOM 2307 O O . SER B 1 57 ? 18.875 7.09 -5.75 1 98.56 57 SER B O 1
ATOM 2309 N N . GLN B 1 58 ? 17.875 5.574 -4.496 1 98.56 58 GLN B N 1
ATOM 2310 C CA . GLN B 1 58 ? 17.734 4.594 -5.562 1 98.56 58 GLN B CA 1
ATOM 2311 C C . GLN B 1 58 ? 16.812 5.102 -6.668 1 98.56 58 GLN B C 1
ATOM 2313 O O . GLN B 1 58 ? 17 4.77 -7.84 1 98.56 58 GLN B O 1
ATOM 2318 N N . LEU B 1 59 ? 15.828 5.914 -6.301 1 98.5 59 LEU B N 1
ATOM 2319 C CA . LEU B 1 59 ? 14.93 6.496 -7.285 1 98.5 59 LEU B CA 1
ATOM 2320 C C . LEU B 1 59 ? 15.547 7.734 -7.926 1 98.5 59 LEU B C 1
ATOM 2322 O O . LEU B 1 59 ? 15.023 8.25 -8.914 1 98.5 59 LEU B O 1
ATOM 2326 N N . ASP B 1 60 ? 16.625 8.188 -7.355 1 98.19 60 ASP B N 1
ATOM 2327 C CA . ASP B 1 60 ? 17.328 9.367 -7.828 1 98.19 60 ASP B CA 1
ATOM 2328 C C . ASP B 1 60 ? 16.406 10.586 -7.859 1 98.19 60 ASP B C 1
ATOM 2330 O O . ASP B 1 60 ? 16.297 11.25 -8.891 1 98.19 60 ASP B O 1
ATOM 2334 N N . VAL B 1 61 ? 15.719 10.812 -6.793 1 98.81 61 VAL B N 1
ATOM 2335 C CA . VAL B 1 61 ? 14.852 11.984 -6.695 1 98.81 61 VAL B CA 1
ATOM 2336 C C . VAL B 1 61 ? 15.469 13 -5.738 1 98.81 61 VAL B C 1
ATOM 2338 O O . VAL B 1 61 ? 16.344 12.664 -4.934 1 98.81 61 VAL B O 1
ATOM 2341 N N . LYS B 1 62 ? 15.023 14.258 -5.875 1 98.81 62 LYS B N 1
ATOM 2342 C CA . LYS B 1 62 ? 15.508 15.367 -5.062 1 98.81 62 LYS B CA 1
ATOM 2343 C C . LYS B 1 62 ? 14.5 15.734 -3.977 1 98.81 62 LYS B C 1
ATOM 2345 O O . LYS B 1 62 ? 13.531 16.453 -4.234 1 98.81 62 LYS B O 1
ATOM 2350 N N . LEU B 1 63 ? 14.867 15.336 -2.779 1 98.81 63 LEU B N 1
ATOM 2351 C CA . LEU B 1 63 ? 13.945 15.555 -1.675 1 98.81 63 LEU B CA 1
ATOM 2352 C C . LEU B 1 63 ? 13.922 17.031 -1.267 1 98.81 63 LEU B C 1
ATOM 2354 O O . LEU B 1 63 ? 14.977 17.625 -1.05 1 98.81 63 LEU B O 1
ATOM 2358 N N . GLY B 1 64 ? 12.766 17.578 -1.231 1 98.75 64 GLY B N 1
ATOM 2359 C CA . GLY B 1 64 ? 12.539 18.922 -0.731 1 98.75 64 GLY B CA 1
ATOM 2360 C C . GLY B 1 64 ? 11.734 18.969 0.552 1 98.75 64 GLY B C 1
ATOM 2361 O O . GLY B 1 64 ? 12.242 18.609 1.621 1 98.75 64 GLY B O 1
ATOM 2362 N N . PRO B 1 65 ? 10.492 19.297 0.432 1 98.88 65 PRO B N 1
ATOM 2363 C CA . PRO B 1 65 ? 9.68 19.391 1.651 1 98.88 65 PRO B CA 1
ATOM 2364 C C . PRO B 1 65 ? 9.461 18.031 2.309 1 98.88 65 PRO B C 1
ATOM 2366 O O . PRO B 1 65 ? 9.141 17.047 1.625 1 98.88 65 PRO B O 1
ATOM 2369 N N . ILE B 1 66 ? 9.656 17.953 3.543 1 98.94 66 ILE B N 1
ATOM 2370 C CA . ILE B 1 66 ? 9.289 16.844 4.41 1 98.94 66 ILE B CA 1
ATOM 2371 C C . ILE B 1 66 ? 8.148 17.266 5.336 1 98.94 66 ILE B C 1
ATOM 2373 O O . ILE B 1 66 ? 8.367 18.016 6.297 1 98.94 66 ILE B O 1
ATOM 2377 N N . ILE B 1 67 ? 6.977 16.797 5.066 1 98.94 67 ILE B N 1
ATOM 2378 C CA . ILE B 1 67 ? 5.762 17.344 5.66 1 98.94 67 ILE B CA 1
ATOM 2379 C C . ILE B 1 67 ? 5.227 16.391 6.719 1 98.94 67 ILE B C 1
ATOM 2381 O O . ILE B 1 67 ? 5.113 15.188 6.477 1 98.94 67 ILE B O 1
ATOM 2385 N N . ASN B 1 68 ? 4.957 16.891 7.859 1 98.94 68 ASN B N 1
ATOM 2386 C CA . ASN B 1 68 ? 4.102 16.188 8.812 1 98.94 68 ASN B CA 1
ATOM 2387 C C . ASN B 1 68 ? 2.686 16.75 8.82 1 98.94 68 ASN B C 1
ATOM 2389 O O . ASN B 1 68 ? 2.494 17.953 9.008 1 98.94 68 ASN B O 1
ATOM 2393 N N . THR B 1 69 ? 1.745 15.875 8.648 1 98.94 69 THR B N 1
ATOM 2394 C CA . THR B 1 69 ? 0.354 16.297 8.562 1 98.94 69 THR B CA 1
ATOM 2395 C C . THR B 1 69 ? -0.135 16.812 9.914 1 98.94 69 THR B C 1
ATOM 2397 O O . THR B 1 69 ? -1.099 17.594 9.977 1 98.94 69 THR B O 1
ATOM 2400 N N . HIS B 1 70 ? 0.434 16.312 10.961 1 98.75 70 HIS B N 1
ATOM 2401 C CA . HIS B 1 70 ? 0.103 16.734 12.32 1 98.75 70 HIS B CA 1
ATOM 2402 C C . HIS B 1 70 ? 1.217 16.359 13.297 1 98.75 70 HIS B C 1
ATOM 2404 O O . HIS B 1 70 ? 2.203 15.734 12.906 1 98.75 70 HIS B O 1
ATOM 2410 N N . LEU B 1 71 ? 1.109 16.906 14.539 1 9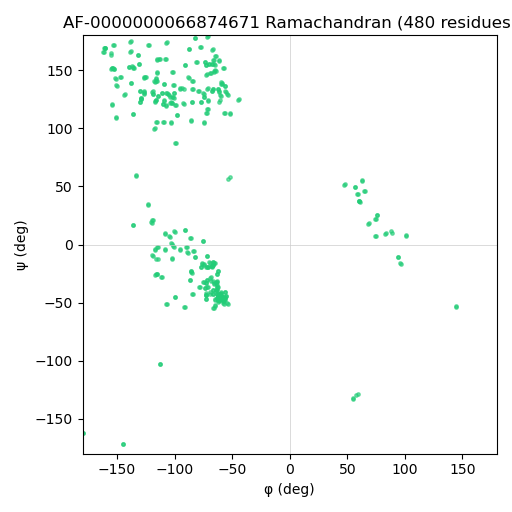8.25 71 LEU B N 1
ATOM 2411 C CA . LEU B 1 71 ? 2.029 16.531 15.602 1 98.25 71 LEU B CA 1
ATOM 2412 C C . LEU B 1 71 ? 1.706 15.133 16.125 1 98.25 71 LEU B C 1
ATOM 2414 O O . LEU B 1 71 ? 0.783 14.961 16.922 1 98.25 71 LEU B O 1
ATOM 2418 N N . HIS B 1 72 ? 2.527 14.18 15.734 1 97.69 72 HIS B N 1
ATOM 2419 C CA . HIS B 1 72 ? 2.262 12.781 16.047 1 97.69 72 HIS B CA 1
ATOM 2420 C C . HIS B 1 72 ? 2.498 12.492 17.531 1 97.69 72 HIS B C 1
ATOM 2422 O O . HIS B 1 72 ? 3.457 13 18.109 1 97.69 72 HIS B O 1
ATOM 2428 N N . ALA B 1 73 ? 1.702 11.609 18.062 1 96.75 73 ALA B N 1
ATOM 2429 C CA . ALA B 1 73 ? 1.874 11.195 19.453 1 96.75 73 ALA B CA 1
ATOM 2430 C C . ALA B 1 73 ? 2.271 9.719 19.531 1 96.75 73 ALA B C 1
ATOM 2432 O O . ALA B 1 73 ? 2.711 9.25 20.594 1 96.75 73 ALA B O 1
ATOM 2433 N N . ASP B 1 74 ? 2.146 9.039 18.422 1 96.25 74 ASP B N 1
ATOM 2434 C CA . ASP B 1 74 ? 2.301 7.59 18.469 1 96.25 74 ASP B CA 1
ATOM 2435 C C . ASP B 1 74 ? 3.676 7.168 17.953 1 96.25 74 ASP B C 1
ATOM 2437 O O . ASP B 1 74 ? 4.078 6.016 18.125 1 96.25 74 ASP B O 1
ATOM 2441 N N . HIS B 1 75 ? 4.375 8.117 17.328 1 97.81 75 HIS B N 1
ATOM 2442 C CA . HIS B 1 75 ? 5.734 7.859 16.859 1 97.81 75 HIS B CA 1
ATOM 2443 C C . HIS B 1 75 ? 6.531 9.156 16.75 1 97.81 75 HIS B C 1
ATOM 2445 O O . HIS B 1 75 ? 5.957 10.25 16.781 1 97.81 75 HIS B O 1
ATOM 2451 N N . VAL B 1 76 ? 7.812 9 16.672 1 98.44 76 VAL B N 1
ATOM 2452 C CA . VAL B 1 76 ? 8.688 10.133 16.422 1 98.44 76 VAL B CA 1
ATOM 2453 C C . VAL B 1 76 ? 8.922 10.289 14.922 1 98.44 76 VAL B C 1
ATOM 2455 O O . VAL B 1 76 ? 9.188 9.305 14.227 1 98.44 76 VAL B O 1
ATOM 2458 N N . THR B 1 77 ? 8.812 11.484 14.438 1 98.75 77 THR B N 1
ATOM 2459 C CA . THR B 1 77 ? 9.008 11.758 13.016 1 98.75 77 THR B CA 1
ATOM 2460 C C . THR B 1 77 ? 10.469 11.562 12.625 1 98.75 77 THR B C 1
ATOM 2462 O O . THR B 1 77 ? 11.375 11.836 13.422 1 98.75 77 THR B O 1
ATOM 2465 N N . GLY B 1 78 ? 10.68 11.109 11.367 1 98.69 78 GLY B N 1
ATOM 2466 C CA . GLY B 1 78 ? 12.023 11.016 10.812 1 98.69 78 GLY B CA 1
ATOM 2467 C C . GLY B 1 78 ? 12.5 12.305 10.18 1 98.69 78 GLY B C 1
ATOM 2468 O O . GLY B 1 78 ? 13.594 12.359 9.617 1 98.69 78 GLY B O 1
ATOM 2469 N N . SER B 1 79 ? 11.758 13.398 10.273 1 98.44 79 SER B N 1
ATOM 2470 C CA . SER B 1 79 ? 12.023 14.633 9.539 1 98.44 79 SER B CA 1
ATOM 2471 C C . SER B 1 79 ? 13.383 15.211 9.898 1 98.44 79 SER B C 1
ATOM 2473 O O . SER B 1 79 ? 14.109 15.703 9.031 1 98.44 79 SER B O 1
ATOM 2475 N N . GLY B 1 80 ? 13.688 15.188 11.156 1 97.88 80 GLY B N 1
ATOM 2476 C CA . GLY B 1 80 ? 14.938 15.773 11.609 1 97.88 80 GLY B CA 1
ATOM 2477 C C . GLY B 1 80 ? 16.156 15.133 10.984 1 97.88 80 GLY B C 1
ATOM 2478 O O . GLY B 1 80 ? 17.109 15.82 10.617 1 97.88 80 GLY B O 1
ATOM 2479 N N . LEU B 1 81 ? 16.141 13.867 10.867 1 98.19 81 LEU B N 1
ATOM 2480 C CA . LEU B 1 81 ? 17.266 13.148 10.281 1 98.19 81 LEU B CA 1
ATOM 2481 C C . LEU B 1 81 ? 17.234 13.25 8.758 1 98.19 81 LEU B C 1
ATOM 2483 O O . LEU B 1 81 ? 18.281 13.375 8.117 1 98.19 81 LEU B O 1
ATOM 2487 N N . LEU B 1 82 ? 16.094 13.227 8.195 1 98.56 82 LEU B N 1
ATOM 2488 C CA . LEU B 1 82 ? 15.953 13.227 6.746 1 98.56 82 LEU B CA 1
ATOM 2489 C C . LEU B 1 82 ? 16.312 14.594 6.168 1 98.56 82 LEU B C 1
ATOM 2491 O O . LEU B 1 82 ? 16.812 14.688 5.047 1 98.56 82 LEU B O 1
ATOM 2495 N N . LYS B 1 83 ? 16.062 15.664 6.953 1 97.5 83 LYS B N 1
ATOM 2496 C CA . LYS B 1 83 ? 16.297 17 6.41 1 97.5 83 LYS B CA 1
ATOM 2497 C C . LYS B 1 83 ? 17.797 17.312 6.352 1 97.5 83 LYS B C 1
ATOM 2499 O O . LYS B 1 83 ? 18.172 18.422 5.984 1 97.5 83 LYS B O 1
ATOM 2504 N N . ARG B 1 84 ? 18.578 16.359 6.719 1 96.56 84 ARG B N 1
ATOM 2505 C CA . ARG B 1 84 ? 20.016 16.469 6.492 1 96.56 84 ARG B CA 1
ATOM 2506 C C . ARG B 1 84 ? 20.359 16.203 5.031 1 96.56 84 ARG B C 1
ATOM 2508 O O . ARG B 1 84 ? 21.469 16.516 4.582 1 96.56 84 ARG B O 1
ATOM 2515 N N . ILE B 1 85 ? 19.531 15.586 4.312 1 97.44 85 ILE B N 1
ATOM 2516 C CA . ILE B 1 85 ? 19.688 15.477 2.865 1 97.44 85 ILE B CA 1
ATOM 2517 C C . ILE B 1 85 ? 19.688 16.875 2.242 1 97.44 85 ILE B C 1
ATOM 2519 O O . ILE B 1 85 ? 18.781 17.672 2.494 1 97.44 85 ILE B O 1
ATOM 2523 N N . PRO B 1 86 ? 20.625 17.219 1.448 1 97.31 86 PRO B N 1
ATOM 2524 C CA . PRO B 1 86 ? 20.688 18.562 0.875 1 97.31 86 PRO B CA 1
ATOM 2525 C C . PRO B 1 86 ? 19.422 18.938 0.117 1 97.31 86 PRO B C 1
ATOM 2527 O O . PRO B 1 86 ? 18.906 18.141 -0.668 1 97.31 86 PRO B O 1
ATOM 2530 N N . GLY B 1 87 ? 18.938 20.109 0.415 1 97.94 87 GLY B N 1
ATOM 2531 C CA . GLY B 1 87 ? 17.766 20.641 -0.276 1 97.94 87 GLY B CA 1
ATOM 2532 C C . GLY B 1 87 ? 16.469 20.359 0.458 1 97.94 87 GLY B C 1
ATOM 2533 O O . GLY B 1 87 ? 15.445 20.969 0.162 1 97.94 87 GLY B O 1
ATOM 2534 N N . SER B 1 88 ? 16.562 19.516 1.449 1 98.5 88 SER B N 1
ATOM 2535 C CA . SER B 1 88 ? 15.352 19.141 2.16 1 98.5 88 SER B CA 1
ATOM 2536 C C . SER B 1 88 ? 15.094 20.047 3.35 1 98.5 88 SER B C 1
ATOM 2538 O O . SER B 1 88 ? 16.016 20.672 3.877 1 98.5 88 SER B O 1
ATOM 2540 N N . TYR B 1 89 ? 13.812 20.172 3.75 1 98.75 89 TYR B N 1
ATOM 2541 C CA . TYR B 1 89 ? 13.43 20.969 4.902 1 98.75 89 TYR B CA 1
ATOM 2542 C C . TYR B 1 89 ? 12.133 20.469 5.52 1 98.75 89 TYR B C 1
ATOM 2544 O O . TYR B 1 89 ? 11.281 19.922 4.82 1 98.75 89 TYR B O 1
ATOM 2552 N N . SER B 1 90 ? 11.977 20.672 6.793 1 98.69 90 SER B N 1
ATOM 2553 C CA . SER B 1 90 ? 10.82 20.188 7.535 1 98.69 90 SER B CA 1
ATOM 2554 C C . SER B 1 90 ? 9.648 21.156 7.449 1 98.69 90 SER B C 1
ATOM 2556 O O . SER B 1 90 ? 9.844 22.375 7.438 1 98.69 90 SER B O 1
ATOM 2558 N N . VAL B 1 91 ? 8.438 20.625 7.324 1 98.88 91 VAL B N 1
ATOM 2559 C CA . VAL B 1 91 ? 7.207 21.391 7.203 1 98.88 91 VAL B CA 1
ATOM 2560 C C . VAL B 1 91 ? 6.176 20.875 8.203 1 98.88 91 VAL B C 1
ATOM 2562 O O . VAL B 1 91 ? 5.969 19.656 8.32 1 98.88 91 VAL B O 1
ATOM 2565 N N . LEU B 1 92 ? 5.547 21.719 8.922 1 98.69 92 LEU B N 1
ATOM 2566 C CA . LEU B 1 92 ? 4.469 21.438 9.867 1 98.69 92 LEU B CA 1
ATOM 2567 C C . LEU B 1 92 ? 3.576 22.656 10.062 1 98.69 92 LEU B C 1
ATOM 2569 O O . LEU B 1 92 ? 4.008 23.781 9.852 1 98.69 92 LEU B O 1
ATOM 2573 N N . SER B 1 93 ? 2.352 22.469 10.383 1 98.56 93 SER B N 1
ATOM 2574 C CA . SER B 1 93 ? 1.491 23.594 10.742 1 98.56 93 SER B CA 1
ATOM 2575 C C . SER B 1 93 ? 1.855 24.156 12.109 1 98.56 93 SER B C 1
ATOM 2577 O O . SER B 1 93 ? 2.721 23.609 12.805 1 98.56 93 SER B O 1
ATOM 2579 N N . HIS B 1 94 ? 1.165 25.188 12.523 1 97.5 94 HIS B N 1
ATOM 2580 C CA . HIS B 1 94 ? 1.505 25.875 13.758 1 97.5 94 HIS B CA 1
ATOM 2581 C C . HIS B 1 94 ? 1.082 25.062 14.984 1 97.5 94 HIS B C 1
ATOM 2583 O O . HIS B 1 94 ? -0.06 24.609 15.062 1 97.5 94 HIS B O 1
ATOM 2589 N N . TYR B 1 95 ? 1.962 24.906 15.844 1 97.25 95 TYR B N 1
ATOM 2590 C CA . TYR B 1 95 ? 1.794 24.453 17.219 1 97.25 95 TYR B CA 1
ATOM 2591 C C . TYR B 1 95 ? 2.602 25.297 18.188 1 97.25 95 TYR B C 1
ATOM 2593 O O . TYR B 1 95 ? 3.607 25.906 17.797 1 97.25 95 TYR B O 1
ATOM 2601 N N . ASP B 1 96 ? 2.129 25.375 19.406 1 95.5 96 ASP B N 1
ATOM 2602 C CA . ASP B 1 96 ? 2.908 26.109 20.391 1 95.5 96 ASP B CA 1
ATOM 2603 C C . ASP B 1 96 ? 4.285 25.484 20.594 1 95.5 96 ASP B C 1
ATOM 2605 O O . ASP B 1 96 ? 4.395 24.281 20.859 1 95.5 96 ASP B O 1
ATOM 2609 N N . GLY B 1 97 ? 5.324 26.266 20.391 1 95 97 GLY B N 1
ATOM 2610 C CA . GLY B 1 97 ? 6.68 25.812 20.656 1 95 97 GLY B CA 1
ATOM 2611 C C . GLY B 1 97 ? 7.289 25.016 19.516 1 95 97 GLY B C 1
ATOM 2612 O O . GLY B 1 97 ? 8.359 24.422 19.672 1 95 97 GLY B O 1
ATOM 2613 N N . VAL B 1 98 ? 6.621 25.016 18.422 1 95.88 98 VAL B N 1
ATOM 2614 C CA . VAL B 1 98 ? 7.082 24.188 17.297 1 95.88 98 VAL B CA 1
ATOM 2615 C C . VAL B 1 98 ? 8.344 24.797 16.703 1 95.88 98 VAL B C 1
ATOM 2617 O O . VAL B 1 98 ? 8.461 26.016 16.578 1 95.88 98 VAL B O 1
ATOM 2620 N N . LYS B 1 99 ? 9.344 23.922 16.453 1 95.88 99 LYS B N 1
ATOM 2621 C CA . LYS B 1 99 ? 10.562 24.281 15.734 1 95.88 99 LYS B CA 1
ATOM 2622 C C . LYS B 1 99 ? 10.703 23.484 14.445 1 95.88 99 LYS B C 1
ATOM 2624 O O . LYS B 1 99 ? 11.195 22.359 14.461 1 95.88 99 LYS B O 1
ATOM 2629 N N . VAL B 1 100 ? 10.344 24.078 13.344 1 97.12 100 VAL B N 1
ATOM 2630 C CA . VAL B 1 100 ? 10.445 23.484 12.023 1 97.12 100 VAL B CA 1
ATOM 2631 C C . VAL B 1 100 ? 10.961 24.516 11.023 1 97.12 100 VAL B C 1
ATOM 2633 O O . VAL B 1 100 ? 11 25.703 11.328 1 97.12 100 VAL B O 1
ATOM 2636 N N . ASP B 1 101 ? 11.367 24.094 9.859 1 98.25 101 ASP B N 1
ATOM 2637 C CA . ASP B 1 101 ? 11.945 25 8.875 1 98.25 101 ASP B CA 1
ATOM 2638 C C . ASP B 1 101 ? 10.859 25.844 8.219 1 98.25 101 ASP B C 1
ATOM 2640 O O . ASP B 1 101 ? 11.125 26.984 7.801 1 98.25 101 ASP B O 1
ATOM 2644 N N . LYS B 1 102 ? 9.672 25.297 8.062 1 98.56 102 LYS B N 1
ATOM 2645 C CA . LYS B 1 102 ? 8.562 26.016 7.441 1 98.56 102 LYS B CA 1
ATOM 2646 C C . LYS B 1 102 ? 7.238 25.672 8.117 1 98.56 102 LYS B C 1
ATOM 2648 O O . LYS B 1 102 ? 6.926 24.5 8.312 1 98.56 102 LYS B O 1
ATOM 2653 N N . ILE B 1 103 ? 6.496 26.656 8.492 1 98.75 103 ILE B N 1
ATOM 2654 C CA . ILE B 1 103 ? 5.156 26.5 9.047 1 98.75 103 ILE B CA 1
ATOM 2655 C C . ILE B 1 103 ? 4.113 26.797 7.973 1 98.75 103 ILE B C 1
ATOM 2657 O O . ILE B 1 103 ? 4.199 27.812 7.277 1 98.75 103 ILE B O 1
ATOM 2661 N N . ILE B 1 104 ? 3.145 25.938 7.801 1 98.75 104 ILE B N 1
ATOM 2662 C CA . ILE B 1 104 ? 2.135 26.109 6.762 1 98.75 104 ILE B CA 1
ATOM 2663 C C . ILE B 1 104 ? 0.774 26.375 7.406 1 98.75 104 ILE B C 1
ATOM 2665 O O . ILE B 1 104 ? 0.561 26.047 8.578 1 98.75 104 ILE B O 1
ATOM 2669 N N . LYS B 1 105 ? -0.149 26.953 6.652 1 98.62 105 LYS B N 1
ATOM 2670 C CA . LYS B 1 105 ? -1.522 27.219 7.062 1 98.62 105 LYS B CA 1
ATOM 2671 C C . LYS B 1 105 ? -2.506 26.906 5.941 1 98.62 105 LYS B C 1
ATOM 2673 O O . LYS B 1 105 ? -2.1 26.531 4.84 1 98.62 105 LYS B O 1
ATOM 2678 N N . HIS B 1 106 ? -3.758 27.016 6.27 1 98.81 106 HIS B N 1
ATOM 2679 C CA . HIS B 1 106 ? -4.824 26.797 5.305 1 98.81 106 HIS B CA 1
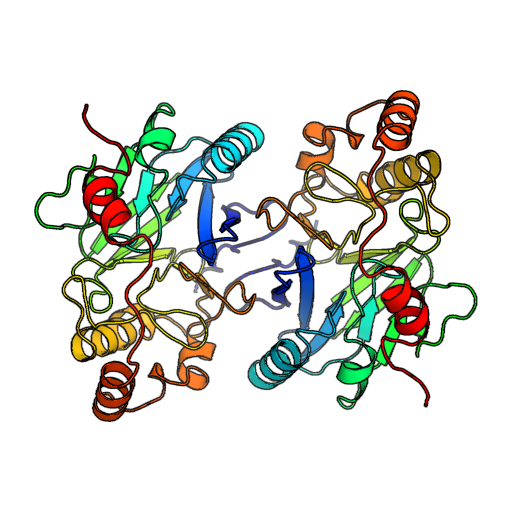ATOM 2680 C C . HIS B 1 106 ? -4.641 27.656 4.062 1 98.81 106 HIS B C 1
ATOM 2682 O O . HIS B 1 106 ? -4.422 28.859 4.172 1 98.81 106 HIS B O 1
ATOM 2688 N N . GLY B 1 107 ? -4.699 27.016 2.928 1 98.69 107 GLY B N 1
ATOM 2689 C CA . GLY B 1 107 ? -4.637 27.75 1.676 1 98.69 107 GLY B CA 1
ATOM 2690 C C . GLY B 1 107 ? -3.242 27.797 1.082 1 98.69 107 GLY B C 1
ATOM 2691 O O . GLY B 1 107 ? -3.072 28.125 -0.094 1 98.69 107 GLY B O 1
ATOM 2692 N N . ASP B 1 108 ? -2.215 27.5 1.865 1 98.81 108 ASP B N 1
ATOM 2693 C CA . ASP B 1 108 ? -0.857 27.438 1.331 1 98.81 108 ASP B CA 1
ATOM 2694 C C . ASP B 1 108 ? -0.734 26.359 0.256 1 98.81 108 ASP B C 1
ATOM 2696 O O . ASP B 1 108 ? -1.583 25.469 0.161 1 98.81 108 ASP B O 1
ATOM 2700 N N . VAL B 1 109 ? 0.271 26.531 -0.561 1 98.81 109 VAL B N 1
ATOM 2701 C CA . VAL B 1 109 ? 0.581 25.562 -1.62 1 98.81 109 VAL B CA 1
ATOM 2702 C C . VAL B 1 109 ? 2.039 25.125 -1.507 1 98.81 109 VAL B C 1
ATOM 2704 O O . VAL B 1 109 ? 2.934 25.953 -1.321 1 98.81 109 VAL B O 1
ATOM 2707 N N . ILE B 1 110 ? 2.301 23.844 -1.555 1 98.81 110 ILE B N 1
ATOM 2708 C CA . ILE B 1 110 ? 3.645 23.281 -1.571 1 98.81 110 ILE B CA 1
ATOM 2709 C C . ILE B 1 110 ? 3.941 22.703 -2.949 1 98.81 110 ILE B C 1
ATOM 2711 O O . ILE B 1 110 ? 3.27 21.766 -3.393 1 98.81 110 ILE B O 1
ATOM 2715 N N . LYS B 1 111 ? 4.941 23.125 -3.518 1 98.62 111 LYS B N 1
ATOM 2716 C CA . LYS B 1 111 ? 5.258 22.734 -4.887 1 98.62 111 LYS B CA 1
ATOM 2717 C C . LYS B 1 111 ? 6.355 21.672 -4.906 1 98.62 111 LYS B C 1
ATOM 2719 O O . LYS B 1 111 ? 7.246 21.672 -4.055 1 98.62 111 LYS B O 1
ATOM 2724 N N . PHE B 1 112 ? 6.324 20.781 -5.887 1 98.75 112 PHE B N 1
ATOM 2725 C CA . PHE B 1 112 ? 7.387 19.844 -6.25 1 98.75 112 PHE B CA 1
ATOM 2726 C C . PHE B 1 112 ? 7.336 19.516 -7.738 1 98.75 112 PHE B C 1
ATOM 2728 O O . PHE B 1 112 ? 6.453 18.781 -8.188 1 98.75 112 PHE B O 1
ATOM 2735 N N . GLY B 1 113 ? 8.297 20.016 -8.43 1 98.5 113 GLY B N 1
ATOM 2736 C CA . GLY B 1 113 ? 8.242 19.938 -9.883 1 98.5 113 GLY B CA 1
ATOM 2737 C C . GLY B 1 113 ? 7.023 20.609 -10.477 1 98.5 113 GLY B C 1
ATOM 2738 O O . GLY B 1 113 ? 6.75 21.781 -10.172 1 98.5 113 GLY B O 1
ATOM 2739 N N . ASN B 1 114 ? 6.32 19.922 -11.312 1 98 114 ASN B N 1
ATOM 2740 C CA . ASN B 1 114 ? 5.133 20.453 -11.969 1 98 114 ASN B CA 1
ATOM 2741 C C . ASN B 1 114 ? 3.867 20.156 -11.172 1 98 114 ASN B C 1
ATOM 2743 O O . ASN B 1 114 ? 2.756 20.328 -11.672 1 98 114 ASN B O 1
ATOM 2747 N N . PHE B 1 115 ? 4.062 19.719 -9.93 1 98.62 115 PHE B N 1
ATOM 2748 C CA . PHE B 1 115 ? 2.932 19.375 -9.07 1 98.62 115 PHE B CA 1
ATOM 2749 C C . PHE B 1 115 ? 2.863 20.328 -7.871 1 98.62 115 PHE B C 1
ATOM 2751 O O . PHE B 1 115 ? 3.846 21 -7.551 1 98.62 115 PHE B O 1
ATOM 2758 N N . GLU B 1 116 ? 1.709 20.375 -7.32 1 98.56 116 GLU B N 1
ATOM 2759 C CA . GLU B 1 116 ? 1.543 21.172 -6.113 1 98.56 116 GLU B CA 1
ATOM 2760 C C . GLU B 1 116 ? 0.516 20.547 -5.172 1 98.56 116 GLU B C 1
ATOM 2762 O O . GLU B 1 116 ? -0.496 20.016 -5.621 1 98.56 116 GLU B O 1
ATOM 2767 N N . LEU B 1 117 ? 0.737 20.656 -3.918 1 98.88 117 LEU B N 1
ATOM 2768 C CA . LEU B 1 117 ? -0.176 20.234 -2.857 1 98.88 117 LEU B CA 1
ATOM 2769 C C . LEU B 1 117 ? -0.863 21.453 -2.229 1 98.88 117 LEU B C 1
ATOM 2771 O O . LEU B 1 117 ? -0.195 22.359 -1.729 1 98.88 117 LEU B O 1
ATOM 2775 N N . GLU B 1 118 ? -2.16 21.422 -2.289 1 98.94 118 GLU B N 1
ATOM 2776 C CA . GLU B 1 118 ? -2.902 22.391 -1.502 1 98.94 118 GLU B CA 1
ATOM 2777 C C . GLU B 1 118 ? -2.986 21.984 -0.037 1 98.94 118 GLU B C 1
ATOM 2779 O O . GLU B 1 118 ? -3.324 20.828 0.269 1 98.94 118 GLU B O 1
ATOM 2784 N N . CYS B 1 119 ? -2.676 22.953 0.838 1 98.94 119 CYS B N 1
ATOM 2785 C CA . CYS B 1 119 ? -2.773 22.703 2.271 1 98.94 119 CYS B CA 1
ATOM 2786 C C . CYS B 1 119 ? -4.141 23.094 2.805 1 98.94 119 CYS B C 1
ATOM 2788 O O . CYS B 1 119 ? -4.551 24.25 2.662 1 98.94 119 CYS B O 1
ATOM 2790 N N . ARG B 1 120 ? -4.828 22.188 3.367 1 98.94 120 ARG B N 1
ATOM 2791 C CA . ARG B 1 120 ? -6.105 22.469 4.012 1 98.94 120 ARG B CA 1
ATOM 2792 C C . ARG B 1 120 ? -6.023 22.234 5.516 1 98.94 120 ARG B C 1
ATOM 2794 O O . ARG B 1 120 ? -5.578 21.172 5.957 1 98.94 120 ARG B O 1
ATOM 2801 N N . SER B 1 121 ? -6.43 23.234 6.266 1 98.94 121 SER B N 1
ATOM 2802 C CA . SER B 1 121 ? -6.535 23.031 7.707 1 98.94 121 SER B CA 1
ATOM 2803 C C . SER B 1 121 ? -7.699 22.109 8.055 1 98.94 121 SER B C 1
ATOM 2805 O O . SER B 1 121 ? -8.844 22.375 7.664 1 98.94 121 SER B O 1
ATOM 2807 N N . THR B 1 122 ? -7.414 21.047 8.75 1 98.94 122 THR B N 1
ATOM 2808 C CA . THR B 1 122 ? -8.438 20.078 9.141 1 98.94 122 THR B CA 1
ATOM 2809 C C . THR B 1 122 ? -8.289 19.703 10.609 1 98.94 122 THR B C 1
ATOM 2811 O O . THR B 1 122 ? -8.18 18.516 10.945 1 98.94 122 THR B O 1
ATOM 2814 N N . PRO B 1 123 ? -8.375 20.656 11.523 1 98.88 123 PRO B N 1
ATOM 2815 C CA . PRO B 1 123 ? -8.227 20.375 12.953 1 98.88 123 PRO B CA 1
ATOM 2816 C C . PRO B 1 123 ? -9.336 19.484 13.5 1 98.88 123 PRO B C 1
ATOM 2818 O O . PRO B 1 123 ? -10.367 19.312 12.844 1 98.88 123 PRO B O 1
ATOM 2821 N N . GLY B 1 124 ? -9.094 18.906 14.625 1 98.75 124 GLY B N 1
ATOM 2822 C CA . GLY B 1 124 ? -10.047 18.062 15.312 1 98.75 124 GLY B CA 1
ATOM 2823 C C . GLY B 1 124 ? -9.391 16.891 16.031 1 98.75 124 GLY B C 1
ATOM 2824 O O . GLY B 1 124 ? -9.602 16.703 17.234 1 98.75 124 GLY B O 1
ATOM 2825 N N . HIS B 1 125 ? -8.578 16.125 15.281 1 98.62 125 HIS B N 1
ATOM 2826 C CA . HIS B 1 125 ? -7.715 15.141 15.922 1 98.62 125 HIS B CA 1
ATOM 2827 C C . HIS B 1 125 ? -6.648 15.812 16.781 1 98.62 125 HIS B C 1
ATOM 2829 O O . HIS B 1 125 ? -6.445 15.438 17.938 1 98.62 125 HIS B O 1
ATOM 2835 N N . THR B 1 126 ? -5.906 16.688 16.234 1 98.19 126 THR B N 1
ATOM 2836 C CA . THR B 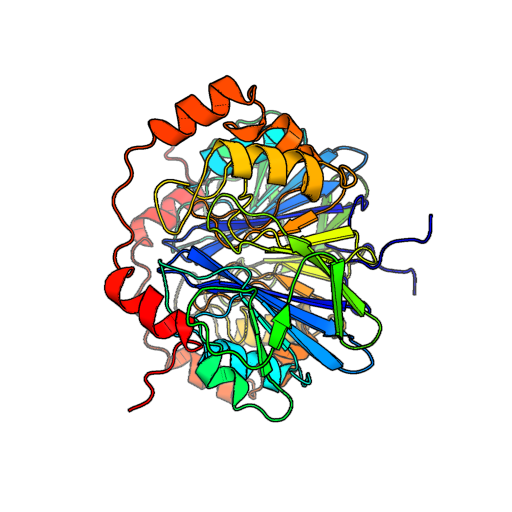1 126 ? -5.109 17.688 16.922 1 98.19 126 THR B CA 1
ATOM 2837 C C . THR B 1 126 ? -5.492 19.094 16.469 1 98.19 126 THR B C 1
ATOM 2839 O O . THR B 1 126 ? -6.254 19.25 15.516 1 98.19 126 THR B O 1
ATOM 2842 N N . SER B 1 127 ? -4.957 20.062 17.141 1 97.25 127 SER B N 1
ATOM 2843 C CA . SER B 1 127 ? -5.301 21.453 16.812 1 97.25 127 SER B CA 1
ATOM 2844 C C . SER B 1 127 ? -4.699 21.875 15.477 1 97.25 127 SER B C 1
ATOM 2846 O O . SER B 1 127 ? -5.172 22.812 14.844 1 97.25 127 SER B O 1
ATOM 2848 N N . GLY B 1 128 ? -3.689 21.188 14.977 1 98.19 128 GLY B N 1
ATOM 2849 C CA . GLY B 1 128 ? -2.967 21.641 13.805 1 98.19 128 GLY B CA 1
ATOM 2850 C C . GLY B 1 128 ? -3.012 20.656 12.656 1 98.19 128 GLY B C 1
ATOM 2851 O O . GLY B 1 128 ? -2.195 20.734 11.734 1 98.19 128 GLY B O 1
ATOM 2852 N N . CYS B 1 129 ? -3.975 19.719 12.648 1 98.81 129 CYS B N 1
ATOM 2853 C CA . CYS B 1 129 ? -4.07 18.719 11.586 1 98.81 129 CYS B CA 1
ATOM 2854 C C . CYS B 1 129 ? -4.262 19.391 10.234 1 98.81 129 CYS B C 1
ATOM 2856 O O . CYS B 1 129 ? -5.016 20.359 10.117 1 98.81 129 CYS B O 1
ATOM 2858 N N . MET B 1 130 ? -3.572 18.891 9.234 1 98.88 130 MET B N 1
ATOM 2859 C CA . MET B 1 130 ? -3.674 19.359 7.855 1 98.88 130 MET B CA 1
ATOM 2860 C C . MET B 1 130 ? -4.012 18.203 6.918 1 98.88 130 MET B C 1
ATOM 2862 O O . MET B 1 130 ? -3.551 17.078 7.113 1 98.88 130 MET B O 1
ATOM 2866 N N . THR B 1 131 ? -4.809 18.453 5.902 1 98.94 131 THR B N 1
ATOM 2867 C CA . THR B 1 131 ? -4.996 17.609 4.734 1 98.94 131 THR B CA 1
ATOM 2868 C C . THR B 1 131 ? -4.305 18.219 3.512 1 98.94 131 THR B C 1
ATOM 2870 O O . THR B 1 131 ? -4.426 19.406 3.254 1 98.94 131 THR B O 1
ATOM 2873 N N . LEU B 1 132 ? -3.506 17.422 2.797 1 99 132 LEU B N 1
ATOM 2874 C CA . LEU B 1 132 ? -2.814 17.859 1.586 1 99 132 LEU B CA 1
ATOM 2875 C 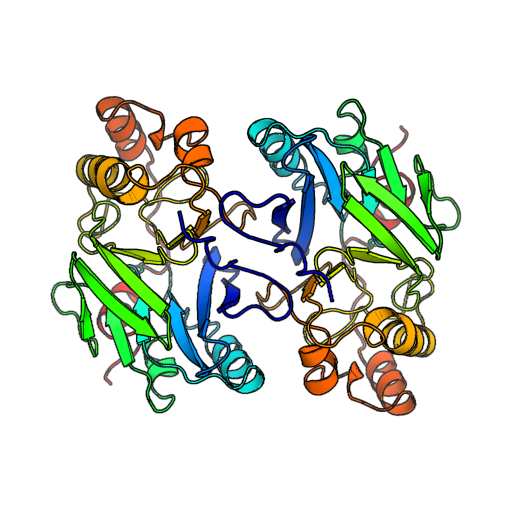C . LEU B 1 132 ? -3.51 17.312 0.342 1 99 132 LEU B C 1
ATOM 2877 O O . LEU B 1 132 ? -3.74 16.109 0.229 1 99 132 LEU B O 1
ATOM 2881 N N . VAL B 1 133 ? -3.842 18.234 -0.575 1 98.94 133 VAL B N 1
ATOM 2882 C CA . VAL B 1 133 ? -4.625 17.828 -1.737 1 98.94 133 VAL B CA 1
ATOM 2883 C C . VAL B 1 133 ? -3.809 18.047 -3.01 1 98.94 133 VAL B C 1
ATOM 2885 O O . VAL B 1 133 ? -3.268 19.125 -3.232 1 98.94 133 VAL B O 1
ATOM 2888 N N . LEU B 1 134 ? -3.633 17.031 -3.734 1 98.88 134 LEU B N 1
ATOM 2889 C CA . LEU B 1 134 ? -3.074 17.094 -5.082 1 98.88 134 LEU B CA 1
ATOM 2890 C C . LEU B 1 134 ? -4.18 17.047 -6.129 1 98.88 134 LEU B C 1
ATOM 2892 O O . LEU B 1 134 ? -4.465 15.984 -6.695 1 98.88 134 LEU B O 1
ATOM 2896 N N . HIS B 1 135 ? -4.719 18.156 -6.484 1 98.56 135 HIS B N 1
ATOM 2897 C CA . HIS B 1 135 ? -5.891 18.25 -7.348 1 98.56 135 HIS B CA 1
ATOM 2898 C C . HIS B 1 135 ? -5.602 17.672 -8.727 1 98.56 135 HIS B C 1
ATOM 2900 O O . HIS B 1 135 ? -6.461 17.016 -9.32 1 98.56 135 HIS B O 1
ATOM 2906 N N . SER B 1 136 ? -4.398 17.875 -9.188 1 98.38 136 SER B N 1
ATOM 2907 C CA . SER B 1 136 ? -4.062 17.438 -10.539 1 98.38 136 SER B CA 1
ATOM 2908 C C . SER B 1 136 ? -4.113 15.914 -10.656 1 98.38 136 SER B C 1
ATOM 2910 O O . SER B 1 136 ? -4.172 15.375 -11.766 1 98.38 136 SER B O 1
ATOM 2912 N N . ALA B 1 137 ? -4.121 15.211 -9.508 1 98.44 137 ALA B N 1
ATOM 2913 C CA . ALA B 1 137 ? -4.188 13.75 -9.531 1 98.44 137 ALA B CA 1
ATOM 2914 C C . ALA B 1 137 ? -5.469 13.242 -8.867 1 98.44 137 ALA B C 1
ATOM 2916 O O . ALA B 1 137 ? -5.723 12.039 -8.836 1 98.44 137 ALA B O 1
ATOM 2917 N N . GLY B 1 138 ? -6.27 14.125 -8.312 1 98.5 138 GLY B N 1
ATOM 2918 C CA . GLY B 1 138 ? -7.484 13.727 -7.621 1 98.5 138 GLY B CA 1
ATOM 2919 C C . GLY B 1 138 ? -7.215 12.898 -6.371 1 98.5 138 GLY B C 1
ATOM 2920 O O . GLY B 1 138 ? -7.824 11.852 -6.176 1 98.5 138 GLY B O 1
ATOM 2921 N N . VAL B 1 139 ? -6.238 13.367 -5.52 1 98.69 139 VAL B N 1
ATOM 2922 C CA . VAL B 1 139 ? -5.875 12.617 -4.316 1 98.69 139 VAL B CA 1
ATOM 2923 C C . VAL B 1 139 ? -5.723 13.578 -3.139 1 98.69 139 VAL B C 1
ATOM 2925 O O . VAL B 1 139 ? -5.457 14.766 -3.33 1 98.69 139 VAL B O 1
ATOM 2928 N N . ALA B 1 140 ? -5.938 13.047 -1.968 1 98.94 140 ALA B N 1
ATOM 2929 C CA . ALA B 1 140 ? -5.691 13.797 -0.742 1 98.94 140 ALA B CA 1
ATOM 2930 C C . ALA B 1 140 ? -5.02 12.922 0.314 1 98.94 140 ALA B C 1
ATOM 2932 O O . ALA B 1 140 ? -5.336 11.742 0.442 1 98.94 140 ALA B O 1
ATOM 2933 N N . PHE B 1 141 ? -4.086 13.461 0.998 1 99 141 PHE B N 1
ATOM 2934 C CA . PHE B 1 141 ? -3.455 12.891 2.18 1 99 141 PHE B CA 1
ATOM 2935 C C . PHE B 1 141 ? -4.059 13.469 3.453 1 99 141 PHE B C 1
ATOM 2937 O O . PHE B 1 141 ? -3.82 14.633 3.785 1 99 141 PHE B O 1
ATOM 2944 N N . THR B 1 142 ? -4.777 12.648 4.195 1 99 142 THR B N 1
ATOM 2945 C CA . THR B 1 142 ? -5.734 13.172 5.168 1 99 142 THR B CA 1
ATOM 2946 C C . THR B 1 142 ? -5.152 13.117 6.578 1 99 142 THR B C 1
ATOM 2948 O O . THR B 1 142 ? -5.801 13.547 7.535 1 99 142 THR B O 1
ATOM 2951 N N . GLY B 1 143 ? -3.879 12.562 6.648 1 98.81 143 GLY B N 1
ATOM 2952 C CA . GLY B 1 143 ? -3.365 12.375 7.996 1 98.81 143 GLY B CA 1
ATOM 2953 C C . GLY B 1 143 ? -4.293 11.562 8.883 1 98.81 143 GLY B C 1
ATOM 2954 O O . GLY B 1 143 ? -4.738 10.477 8.492 1 98.81 143 GLY B O 1
ATOM 2955 N N . ASP B 1 144 ? -4.504 12.133 10.109 1 98.69 144 ASP B N 1
ATOM 2956 C CA . ASP B 1 144 ? -5.344 11.398 11.055 1 98.69 144 ASP B CA 1
ATOM 2957 C C . ASP B 1 144 ? -6.742 12.008 11.133 1 98.69 144 ASP B C 1
ATOM 2959 O O . ASP B 1 144 ? -7.59 11.531 11.891 1 98.69 144 ASP B O 1
ATOM 2963 N N . THR B 1 145 ? -6.977 13.047 10.344 1 98.88 145 THR B N 1
ATOM 2964 C CA . THR B 1 145 ? -8.32 13.625 10.352 1 98.88 145 THR B CA 1
ATOM 2965 C C . THR B 1 145 ? -9.344 12.609 9.867 1 98.88 145 THR B C 1
ATOM 2967 O O . THR B 1 145 ? -10.391 12.43 10.492 1 98.88 145 THR B O 1
ATOM 2970 N N . LEU B 1 146 ? -9.055 11.992 8.812 1 98.94 146 LEU B N 1
ATOM 2971 C CA . LEU B 1 146 ? -9.891 10.938 8.25 1 98.94 146 LEU B CA 1
ATOM 2972 C C . LEU B 1 146 ? -9.062 9.695 7.938 1 98.94 146 LEU B C 1
ATOM 2974 O O . LEU B 1 146 ? -8.047 9.773 7.25 1 98.94 146 LEU B O 1
ATOM 2978 N N . LEU B 1 147 ? -9.445 8.617 8.508 1 98.88 147 LEU B N 1
ATOM 2979 C CA . LEU B 1 147 ? -8.852 7.305 8.258 1 98.88 147 LEU B CA 1
ATOM 2980 C C . LEU B 1 147 ? -9.789 6.434 7.43 1 98.88 147 LEU B C 1
ATOM 2982 O O . LEU B 1 147 ? -10.883 6.867 7.059 1 98.88 147 LEU B O 1
ATOM 2986 N N . ILE B 1 148 ? -9.375 5.242 7 1 98.81 148 ILE B N 1
ATOM 2987 C CA . ILE B 1 148 ? -10.234 4.324 6.266 1 98.81 148 ILE B CA 1
ATOM 2988 C C . ILE B 1 148 ? -11.266 3.715 7.211 1 98.81 148 ILE B C 1
ATOM 2990 O O . ILE B 1 148 ? -10.914 2.961 8.117 1 98.81 148 ILE B O 1
ATOM 2994 N N . ARG B 1 149 ? -12.531 4.086 6.945 1 98.75 149 ARG B N 1
ATOM 2995 C CA . ARG B 1 149 ? -13.656 3.645 7.766 1 98.75 149 ARG B CA 1
ATOM 2996 C C . ARG B 1 149 ? -13.492 4.098 9.211 1 98.75 149 ARG B C 1
ATOM 2998 O O . ARG B 1 149 ? -13.797 3.35 10.141 1 98.75 149 ARG B O 1
ATOM 3005 N N . GLY B 1 150 ? -12.961 5.316 9.414 1 98.31 150 GLY B N 1
ATOM 3006 C CA . GLY B 1 150 ? -12.766 5.879 10.742 1 98.31 150 GLY B CA 1
ATOM 3007 C C . GLY B 1 150 ? -12.156 7.27 10.711 1 98.31 150 GLY B C 1
ATOM 3008 O O . GLY B 1 150 ? -12.234 7.969 9.703 1 98.31 150 GLY B O 1
ATOM 3009 N N . CYS B 1 151 ? -11.625 7.695 11.844 1 98.56 151 CYS B N 1
ATOM 3010 C CA . CYS B 1 151 ? -10.938 8.969 12 1 98.56 151 CYS B CA 1
ATOM 3011 C C . CYS B 1 151 ? -10.055 8.969 13.234 1 98.56 151 CYS B C 1
ATOM 3013 O O . CYS B 1 151 ? -10.102 8.031 14.039 1 98.56 151 CYS B O 1
ATOM 3015 N N . GLY B 1 152 ? -9.242 9.961 13.352 1 97.94 152 GLY B N 1
ATOM 3016 C CA . GLY B 1 152 ? -8.406 10.086 14.531 1 97.94 152 GLY B CA 1
ATOM 3017 C C . GLY B 1 152 ? -9.195 10.383 15.789 1 97.94 152 GLY B C 1
ATOM 3018 O O . GLY B 1 152 ? -10.289 10.945 15.727 1 97.94 152 GLY B O 1
ATOM 3019 N N . ARG B 1 153 ? -8.609 10.008 16.891 1 97.19 153 ARG B N 1
ATOM 3020 C CA . ARG B 1 153 ? -9.219 10.312 18.172 1 97.19 153 ARG B CA 1
ATOM 3021 C C . ARG B 1 153 ? -9.211 11.82 18.438 1 97.19 153 ARG B C 1
ATOM 3023 O O . ARG B 1 153 ? -8.492 12.562 17.781 1 97.19 153 ARG B O 1
ATOM 3030 N N . THR B 1 154 ? -9.945 12.266 19.438 1 97.62 154 THR B N 1
ATOM 3031 C CA . THR B 1 154 ? -10.125 13.703 19.625 1 97.62 154 THR B CA 1
ATOM 3032 C C . THR B 1 154 ? -9.969 14.078 21.094 1 97.62 154 THR B C 1
ATOM 3034 O O . THR B 1 154 ? -10.406 15.156 21.516 1 97.62 154 THR B O 1
ATOM 3037 N N . ASP B 1 155 ? -9.414 13.281 21.891 1 94.81 155 ASP B N 1
ATOM 3038 C CA . ASP B 1 155 ? -9.469 13.484 23.344 1 94.81 155 ASP B CA 1
ATOM 3039 C C . ASP B 1 155 ? -8.133 14.008 23.875 1 94.81 155 ASP B C 1
ATOM 3041 O O . ASP B 1 155 ? -7.938 14.094 25.094 1 94.81 155 ASP B O 1
ATOM 3045 N N . PHE B 1 156 ? -7.211 14.336 23.094 1 89.06 156 PHE B N 1
ATOM 3046 C CA . PHE B 1 156 ? -5.988 14.984 23.531 1 89.06 156 PHE B CA 1
ATOM 3047 C C . PHE B 1 156 ? -5.387 15.836 22.422 1 89.06 156 PHE B C 1
ATOM 3049 O O . PHE B 1 156 ? -5.973 15.945 21.328 1 89.06 156 PHE B O 1
ATOM 3056 N N . GLN B 1 157 ? -4.32 16.672 22.703 1 90.81 157 GLN B N 1
ATOM 3057 C CA . GLN B 1 157 ? -3.598 17.531 21.766 1 90.81 157 GLN B CA 1
ATOM 3058 C C . GLN B 1 157 ? -4.531 18.562 21.141 1 90.81 157 GLN B C 1
ATOM 3060 O O . GLN B 1 157 ? -4.5 18.766 19.922 1 90.81 157 GLN B O 1
ATOM 3065 N N . GLY B 1 158 ? -5.477 19.031 21.984 1 93.81 158 GLY B N 1
ATOM 3066 C CA . GLY B 1 158 ? -6.391 20.047 21.5 1 93.81 158 GLY B CA 1
ATOM 3067 C C . GLY B 1 158 ? -7.461 19.5 20.578 1 93.81 158 GLY B C 1
ATOM 3068 O O . GLY B 1 158 ? -8.039 20.234 19.766 1 93.81 158 GLY B O 1
ATOM 3069 N N . GLY B 1 159 ? -7.785 18.25 20.703 1 96.75 159 GLY B N 1
ATOM 3070 C CA . GLY B 1 159 ? -8.781 17.594 19.875 1 96.75 159 GLY B CA 1
ATOM 3071 C C . GLY B 1 159 ? -10.203 18 20.203 1 96.75 159 GLY B C 1
ATOM 3072 O O . GLY B 1 159 ? -10.469 18.5 21.297 1 96.75 159 GLY B O 1
ATOM 3073 N N . SER B 1 160 ? -11.039 17.875 19.25 1 98.44 160 SER B N 1
ATOM 3074 C CA . SER B 1 160 ? -12.469 18.188 19.359 1 98.44 160 SER B CA 1
ATOM 3075 C C . SER B 1 160 ? -13.273 17.375 18.344 1 98.44 160 SER B C 1
ATOM 3077 O O . SER B 1 160 ? -13.086 17.531 17.141 1 98.44 160 SER B O 1
ATOM 3079 N N . ALA B 1 161 ? -14.172 16.609 18.875 1 98.62 161 ALA B N 1
ATOM 3080 C CA . ALA B 1 161 ? -15.016 15.805 17.984 1 98.62 161 ALA B CA 1
ATOM 3081 C C . ALA B 1 161 ? -15.836 16.688 17.062 1 98.62 161 ALA B C 1
ATOM 3083 O O . ALA B 1 161 ? -15.953 16.422 15.859 1 98.62 161 ALA B O 1
ATOM 3084 N N . ALA B 1 162 ? -16.375 17.734 17.641 1 98.81 162 ALA B N 1
ATOM 3085 C CA . ALA B 1 162 ? -17.172 18.641 16.844 1 98.81 162 ALA B CA 1
ATOM 3086 C C . ALA B 1 162 ? -16.344 19.281 15.719 1 98.81 162 ALA B C 1
ATOM 3088 O O . ALA B 1 162 ? -16.797 19.359 14.578 1 98.81 162 ALA B O 1
ATOM 3089 N N . THR B 1 163 ? -15.18 19.734 16.062 1 98.88 163 THR B N 1
ATOM 3090 C CA . THR B 1 163 ? -14.297 20.375 15.094 1 98.88 163 THR B CA 1
ATOM 3091 C C . THR B 1 163 ? -13.875 19.375 14.016 1 98.88 163 THR B C 1
ATOM 3093 O O . THR B 1 163 ? -13.82 19.719 12.836 1 98.88 163 THR B O 1
ATOM 3096 N N . LEU B 1 164 ? -13.594 18.141 14.445 1 98.88 164 LEU B N 1
ATOM 3097 C CA . LEU B 1 164 ? -13.188 17.125 13.484 1 98.88 164 LEU B CA 1
ATOM 3098 C C . LEU B 1 164 ? -14.297 16.859 12.469 1 98.88 164 LEU B C 1
ATOM 3100 O O . LEU B 1 164 ? -14.031 16.781 11.266 1 98.88 164 LEU B O 1
ATOM 3104 N N . TYR B 1 165 ? -15.477 16.703 12.93 1 98.94 165 TYR B N 1
ATOM 3105 C CA . TYR B 1 165 ? -16.625 16.484 12.062 1 98.94 165 TYR B CA 1
ATOM 3106 C C . TYR B 1 165 ? -16.719 17.594 11.008 1 98.94 165 TYR B C 1
ATOM 3108 O O . TYR B 1 165 ? -16.844 17.297 9.812 1 98.94 165 TYR B O 1
ATOM 3116 N N . ASP B 1 166 ? -16.672 18.812 11.445 1 98.88 166 ASP B N 1
ATOM 3117 C CA . ASP B 1 166 ? -16.781 19.953 10.547 1 98.88 166 ASP B CA 1
ATOM 3118 C C . ASP B 1 166 ? -15.625 19.969 9.539 1 98.88 166 ASP B C 1
ATOM 3120 O O . ASP B 1 166 ? -15.828 20.297 8.367 1 98.88 166 ASP B O 1
ATOM 3124 N N . SER B 1 167 ? -14.445 19.703 10.023 1 98.94 167 SER B N 1
ATOM 3125 C CA . SER B 1 167 ? -13.273 19.656 9.148 1 98.94 167 SER B CA 1
ATOM 3126 C C . SER B 1 167 ? -13.453 18.625 8.039 1 98.94 167 SER B C 1
ATOM 3128 O O . SER B 1 167 ? -13.195 18.922 6.867 1 98.94 167 SER B O 1
ATOM 3130 N N . VAL B 1 168 ? -13.875 17.391 8.383 1 98.94 168 VAL B N 1
ATOM 3131 C CA . VAL B 1 168 ? -14.039 16.328 7.395 1 98.94 168 VAL B CA 1
ATOM 3132 C C . VAL B 1 168 ? -15.086 16.734 6.363 1 98.94 168 VAL B C 1
ATOM 3134 O O . VAL B 1 168 ? -14.852 16.656 5.156 1 98.94 168 VAL B O 1
ATOM 3137 N N . TYR B 1 169 ? -16.203 17.219 6.801 1 98.88 169 TYR B N 1
ATOM 3138 C CA . TYR B 1 169 ? -17.312 17.484 5.902 1 98.88 169 TYR B CA 1
ATOM 3139 C C . TYR B 1 169 ? -17.016 18.688 5.02 1 98.88 169 TYR B C 1
ATOM 3141 O O . TYR B 1 169 ? -17.375 18.703 3.838 1 98.88 169 TYR B O 1
ATOM 3149 N N . SER B 1 170 ? -16.344 19.672 5.562 1 98.88 170 SER B N 1
ATOM 3150 C CA . SER B 1 170 ? -16.125 20.906 4.801 1 98.88 170 SER B CA 1
ATOM 3151 C C . SER B 1 170 ? -14.891 20.812 3.922 1 98.88 170 SER B C 1
ATOM 3153 O O . SER B 1 170 ? -14.828 21.422 2.852 1 98.88 170 SER B O 1
ATOM 3155 N N . GLN B 1 171 ? -13.898 20.047 4.344 1 98.94 171 GLN B N 1
ATOM 3156 C CA . GLN B 1 171 ? -12.617 20.141 3.66 1 98.94 171 GLN B CA 1
ATOM 3157 C C . GLN B 1 171 ? -12.305 18.859 2.891 1 98.94 171 GLN B C 1
ATOM 3159 O O . GLN B 1 171 ? -11.547 18.891 1.916 1 98.94 171 GLN B O 1
ATOM 3164 N N . ILE B 1 172 ? -12.812 17.75 3.342 1 98.94 172 ILE B N 1
ATOM 3165 C CA . ILE B 1 172 ? -12.492 16.484 2.697 1 98.94 172 ILE B CA 1
ATOM 3166 C C . ILE B 1 172 ? -13.703 15.984 1.905 1 98.94 172 ILE B C 1
ATOM 3168 O O . ILE B 1 172 ? -13.602 15.75 0.698 1 98.94 172 ILE B O 1
ATOM 3172 N N . PHE B 1 173 ? -14.883 15.914 2.514 1 98.88 173 PHE B N 1
ATOM 3173 C CA . PHE B 1 173 ? -16.078 15.43 1.84 1 98.88 173 PHE B CA 1
ATOM 3174 C C . PHE B 1 173 ? -16.578 16.438 0.812 1 98.88 173 PHE B C 1
ATOM 3176 O O . PHE B 1 173 ? -17.438 16.125 -0.015 1 98.88 173 PHE B O 1
ATOM 3183 N N . SER B 1 174 ? -16 17.656 0.832 1 98.81 174 SER B N 1
ATOM 3184 C CA . SER B 1 174 ? -16.281 18.656 -0.203 1 98.81 174 SER B CA 1
ATOM 3185 C C . SER B 1 174 ? -15.586 18.297 -1.512 1 98.81 174 SER B C 1
ATOM 3187 O O . SER B 1 174 ? -15.914 18.859 -2.564 1 98.81 174 SER B O 1
ATOM 3189 N N . LEU B 1 175 ? -14.609 17.438 -1.494 1 98.81 175 LEU B N 1
ATOM 3190 C CA . LEU B 1 175 ? -13.93 16.984 -2.699 1 98.81 175 LEU B CA 1
ATOM 3191 C C . LEU B 1 175 ? -14.812 16.016 -3.492 1 98.81 175 LEU B C 1
ATOM 3193 O O . LEU B 1 175 ? -15.742 15.43 -2.939 1 98.81 175 LEU B O 1
ATOM 3197 N N . PRO B 1 176 ? -14.523 15.906 -4.789 1 98.62 176 PRO B N 1
ATOM 3198 C CA . PRO B 1 176 ? -15.297 14.953 -5.59 1 98.62 176 PRO B CA 1
ATOM 3199 C C . PRO B 1 176 ? -15.219 13.523 -5.055 1 98.62 176 PRO B C 1
ATOM 3201 O O . PRO B 1 176 ? -14.188 13.125 -4.5 1 98.62 176 PRO B O 1
ATOM 3204 N N . ASN B 1 177 ? -16.234 12.766 -5.309 1 98.56 177 ASN B N 1
ATOM 3205 C CA . ASN B 1 177 ? -16.375 11.422 -4.766 1 98.56 177 ASN B CA 1
ATOM 3206 C C . ASN B 1 177 ? -15.273 10.492 -5.25 1 98.56 177 ASN B C 1
ATOM 3208 O O . ASN B 1 177 ? -14.906 9.539 -4.559 1 98.56 177 ASN B O 1
ATOM 3212 N N . ASP B 1 178 ? -14.727 10.797 -6.352 1 98.12 178 ASP B N 1
ATOM 3213 C CA . ASP B 1 178 ? -13.766 9.875 -6.941 1 98.12 178 ASP B CA 1
ATOM 3214 C C . ASP B 1 178 ? -12.344 10.172 -6.453 1 98.12 178 ASP B C 1
ATOM 3216 O O . ASP B 1 178 ? -11.406 9.445 -6.781 1 98.12 178 ASP B O 1
ATOM 3220 N N . TYR B 1 179 ? -12.156 11.234 -5.605 1 98.81 179 TYR B N 1
ATOM 3221 C CA . TYR B 1 179 ? -10.844 11.5 -5.039 1 98.81 179 TYR B CA 1
ATOM 3222 C C . TYR B 1 179 ? -10.383 10.336 -4.168 1 98.81 179 TYR B C 1
ATOM 3224 O O . TYR B 1 179 ? -11.164 9.789 -3.385 1 98.81 179 TYR B O 1
ATOM 3232 N N . ILE B 1 180 ? -9.125 9.969 -4.395 1 98.88 180 ILE B N 1
ATOM 3233 C CA . ILE B 1 180 ? -8.492 8.922 -3.6 1 98.88 180 ILE B CA 1
ATOM 3234 C C . ILE B 1 180 ? -7.926 9.516 -2.314 1 98.88 180 ILE B C 1
ATOM 3236 O O . ILE B 1 180 ? -7.312 10.586 -2.336 1 98.88 180 ILE B O 1
ATOM 3240 N N . LEU B 1 181 ? -8.195 8.852 -1.202 1 98.94 181 LEU B N 1
ATOM 3241 C CA . LEU B 1 181 ? -7.715 9.328 0.091 1 98.94 181 LEU B CA 1
ATOM 3242 C C . LEU B 1 181 ? -6.641 8.398 0.647 1 98.94 181 LEU B C 1
ATOM 3244 O O . LEU B 1 181 ? -6.816 7.18 0.665 1 98.94 181 LEU B O 1
ATOM 3248 N N . PHE B 1 182 ? -5.516 8.977 1.076 1 98.94 182 PHE B N 1
ATOM 3249 C CA . PHE B 1 182 ? -4.398 8.297 1.716 1 98.94 182 PHE B CA 1
ATOM 3250 C C . PHE B 1 182 ? -4.215 8.781 3.15 1 98.94 182 PHE B C 1
ATOM 3252 O O . PHE B 1 182 ? -3.682 9.867 3.383 1 98.94 182 PHE B O 1
ATOM 3259 N N . PRO B 1 183 ? -4.605 7.98 4.16 1 98.94 183 PRO B N 1
ATOM 3260 C CA . PRO B 1 183 ? -4.5 8.391 5.562 1 98.94 183 PRO B CA 1
ATOM 3261 C C . PRO B 1 183 ? -3.1 8.172 6.133 1 98.94 183 PRO B C 1
ATOM 3263 O O . PRO B 1 183 ? -2.223 7.641 5.445 1 98.94 183 PRO B O 1
ATOM 3266 N N . ALA B 1 184 ? -2.934 8.555 7.363 1 98.81 184 ALA B N 1
ATOM 3267 C CA . ALA B 1 184 ? -1.635 8.398 8.016 1 98.81 184 ALA B CA 1
ATOM 3268 C C . ALA B 1 184 ? -1.488 7 8.617 1 98.81 184 ALA B C 1
ATOM 3270 O O . ALA B 1 184 ? -0.372 6.531 8.852 1 98.81 184 ALA B O 1
ATOM 3271 N N . HIS B 1 185 ? -2.639 6.422 8.898 1 98.31 185 HIS B N 1
ATOM 3272 C CA . HIS B 1 185 ? -2.6 5.109 9.539 1 98.31 185 HIS B CA 1
ATOM 3273 C C . HIS B 1 185 ? -3.664 4.184 8.961 1 98.31 185 HIS B C 1
ATOM 3275 O O . HIS B 1 185 ? -4.719 4.645 8.523 1 98.31 185 HIS B O 1
ATOM 3281 N N . ASP B 1 186 ? -3.379 2.955 9.039 1 98.38 186 ASP B N 1
ATOM 3282 C CA . ASP B 1 186 ? -4.391 1.905 8.969 1 98.38 186 ASP B CA 1
ATOM 3283 C C . ASP B 1 186 ? -3.967 0.674 9.766 1 98.38 186 ASP B C 1
ATOM 3285 O O . ASP B 1 186 ? -2.818 0.234 9.672 1 98.38 186 ASP B O 1
ATOM 3289 N N . TYR B 1 187 ? -4.863 0.147 10.461 1 96.75 187 TYR B N 1
ATOM 3290 C CA . TYR B 1 187 ? -4.543 -0.933 11.391 1 96.75 187 TYR B CA 1
ATOM 3291 C C . TYR B 1 187 ? -5.082 -2.266 10.883 1 96.75 187 TYR B C 1
ATOM 3293 O O . TYR B 1 187 ? -4.82 -3.314 11.477 1 96.75 187 TYR B O 1
ATOM 3301 N N . LEU B 1 188 ? -5.801 -2.213 9.789 1 97.31 188 LEU B N 1
ATOM 3302 C CA . LEU B 1 188 ? -6.496 -3.406 9.312 1 97.31 188 LEU B CA 1
ATOM 3303 C C . LEU B 1 188 ? -5.922 -3.869 7.973 1 97.31 188 LEU B C 1
ATOM 3305 O O . LEU B 1 188 ? -6.398 -4.852 7.398 1 97.31 188 LEU B O 1
ATOM 3309 N N . GLY B 1 189 ? -5.008 -3.184 7.441 1 98.25 189 GLY B N 1
ATOM 3310 C CA . GLY B 1 189 ? -4.312 -3.646 6.25 1 98.25 189 GLY B CA 1
ATOM 3311 C C . GLY B 1 189 ? -4.812 -2.992 4.977 1 98.25 189 GLY B C 1
ATOM 3312 O O . GLY B 1 189 ? -4.449 -3.41 3.873 1 98.25 189 GLY B O 1
ATOM 3313 N N . ASN B 1 190 ? -5.68 -1.999 5.066 1 98.69 190 ASN B N 1
ATOM 3314 C CA . ASN B 1 190 ? -6.086 -1.229 3.895 1 98.69 190 ASN B CA 1
ATOM 3315 C C . ASN B 1 190 ? -5.055 -0.16 3.541 1 98.69 190 ASN B C 1
ATOM 3317 O O . ASN B 1 190 ? -4.285 0.276 4.402 1 98.69 190 ASN B O 1
ATOM 3321 N N . THR B 1 191 ? -5.078 0.258 2.23 1 98.5 191 THR B N 1
ATOM 3322 C CA . THR B 1 191 ? -4.027 1.176 1.811 1 98.5 191 THR B CA 1
ATOM 3323 C C . THR B 1 191 ? -4.617 2.52 1.39 1 98.5 191 THR B C 1
ATOM 3325 O O . THR B 1 191 ? -3.92 3.537 1.39 1 98.5 191 THR B O 1
ATOM 3328 N N . MET B 1 192 ? -5.844 2.525 0.963 1 98.69 192 MET B N 1
ATOM 3329 C CA . MET B 1 192 ? -6.469 3.756 0.49 1 98.69 192 MET B CA 1
ATOM 3330 C C . MET B 1 192 ? -7.988 3.621 0.475 1 98.69 192 MET B C 1
ATOM 3332 O O . MET B 1 192 ? -8.523 2.535 0.704 1 98.69 192 MET B O 1
ATOM 3336 N N . THR B 1 193 ? -8.672 4.668 0.351 1 98.81 193 THR B N 1
ATOM 3337 C CA . THR B 1 193 ? -10.117 4.77 0.178 1 98.81 193 THR B CA 1
ATOM 3338 C C . THR B 1 193 ? -10.469 5.938 -0.739 1 98.81 193 THR B C 1
ATOM 3340 O O . THR B 1 193 ? -9.617 6.441 -1.472 1 98.81 193 THR B O 1
ATOM 3343 N N . THR B 1 194 ? -11.703 6.262 -0.865 1 98.88 194 THR B N 1
ATOM 3344 C CA . THR B 1 194 ? -12.133 7.418 -1.642 1 98.88 194 THR B CA 1
ATOM 3345 C C . THR B 1 194 ? -13.125 8.266 -0.846 1 98.88 194 THR B C 1
ATOM 3347 O O . THR B 1 194 ? -13.68 7.805 0.157 1 98.88 194 THR B O 1
ATOM 3350 N N . VAL B 1 195 ? -13.273 9.438 -1.321 1 98.94 195 VAL B N 1
ATOM 3351 C CA . VAL B 1 195 ? -14.266 10.312 -0.713 1 98.94 195 VAL B CA 1
ATOM 3352 C C . VAL B 1 195 ? -15.633 9.625 -0.731 1 98.94 195 VAL B C 1
ATOM 3354 O O . VAL B 1 195 ? -16.328 9.578 0.291 1 98.94 195 VAL B O 1
ATOM 3357 N N . GLY B 1 196 ? -15.945 9.086 -1.852 1 98.81 196 GLY B N 1
ATOM 3358 C CA . GLY B 1 196 ? -17.234 8.414 -1.974 1 98.81 196 GLY B CA 1
ATOM 3359 C C . GLY B 1 196 ? -17.391 7.254 -1.011 1 98.81 196 GLY B C 1
ATOM 3360 O O . GLY B 1 196 ? -18.453 7.086 -0.404 1 98.81 196 GLY B O 1
ATOM 3361 N N . GLU B 1 197 ? -16.422 6.441 -0.864 1 98.81 197 GLU B N 1
ATOM 3362 C CA . GLU B 1 197 ? -16.469 5.309 0.057 1 98.81 197 GLU B CA 1
ATOM 3363 C C . GLU B 1 197 ? -16.688 5.773 1.492 1 98.81 197 GLU B C 1
ATOM 3365 O O . GLU B 1 197 ? -17.5 5.195 2.215 1 98.81 197 GLU B O 1
ATOM 3370 N N . GLU B 1 198 ? -15.992 6.797 1.898 1 98.94 198 GLU B N 1
ATOM 3371 C CA . GLU B 1 198 ? -16.078 7.23 3.289 1 98.94 198 GLU B CA 1
ATOM 3372 C C . GLU B 1 198 ? -17.422 7.918 3.568 1 98.94 198 GLU B C 1
ATOM 3374 O O . GLU B 1 198 ? -17.953 7.812 4.672 1 98.94 198 GLU B O 1
ATOM 3379 N N . LYS B 1 199 ? -17.938 8.602 2.574 1 98.81 199 LYS B N 1
ATOM 3380 C CA . LYS B 1 199 ? -19.25 9.219 2.723 1 98.81 199 LYS B CA 1
ATOM 3381 C C . LYS B 1 199 ? -20.328 8.164 2.961 1 98.81 199 LYS B C 1
ATOM 3383 O O . LYS B 1 199 ? -21.344 8.453 3.584 1 98.81 199 LYS B O 1
ATOM 3388 N N . THR B 1 200 ? -20.047 6.945 2.545 1 98.44 200 THR B N 1
ATOM 3389 C CA . THR B 1 200 ? -21.125 5.961 2.555 1 98.44 200 THR B CA 1
ATOM 3390 C C . THR B 1 200 ? -20.812 4.84 3.545 1 98.44 200 THR B C 1
ATOM 3392 O O . THR B 1 200 ? -21.734 4.211 4.078 1 98.44 200 THR B O 1
ATOM 3395 N N . CYS B 1 201 ? -19.531 4.621 3.811 1 98.62 201 CYS B N 1
ATOM 3396 C CA . CYS B 1 201 ? -19.203 3.385 4.508 1 98.62 201 CYS B CA 1
ATOM 3397 C C . CYS B 1 201 ? -18.531 3.674 5.848 1 98.62 201 CYS B C 1
ATOM 3399 O O . CYS B 1 201 ? -18.359 2.771 6.664 1 98.62 201 CYS B O 1
ATOM 3401 N N . ASN B 1 202 ? -18.172 4.918 6.125 1 98.75 202 ASN B N 1
ATOM 3402 C CA . ASN B 1 202 ? -17.484 5.227 7.379 1 98.75 202 ASN B CA 1
ATOM 3403 C C . ASN B 1 202 ? -18.438 5.129 8.57 1 98.75 202 ASN B C 1
ATOM 3405 O O . ASN B 1 202 ? -19.406 5.883 8.656 1 98.75 202 ASN B O 1
ATOM 3409 N N . PRO B 1 203 ? -18.172 4.227 9.453 1 98.12 203 PRO B N 1
ATOM 3410 C CA . PRO B 1 203 ? -19.156 3.969 10.508 1 98.12 203 PRO B CA 1
ATOM 3411 C C . PRO B 1 203 ? -19.328 5.152 11.453 1 98.12 203 PRO B C 1
ATOM 3413 O O . PRO B 1 203 ? -20.297 5.207 12.211 1 98.12 203 PRO B O 1
ATOM 3416 N N . ARG B 1 204 ? -18.422 6.059 11.484 1 98.38 204 ARG B N 1
ATOM 3417 C CA . ARG B 1 204 ? -18.484 7.223 12.359 1 98.38 204 ARG B CA 1
ATOM 3418 C C . ARG B 1 204 ? -18.984 8.453 11.602 1 98.38 204 ARG B C 1
ATOM 3420 O O . ARG B 1 204 ? -19.906 9.133 12.055 1 98.38 204 ARG B O 1
ATOM 3427 N N . LEU B 1 205 ? -18.453 8.664 10.422 1 98.56 205 LEU B N 1
ATOM 3428 C CA . LEU B 1 205 ? -18.625 9.938 9.734 1 98.56 205 LEU B CA 1
ATOM 3429 C C . LEU B 1 205 ? -19.891 9.922 8.875 1 98.56 205 LEU B C 1
ATOM 3431 O O . LEU B 1 205 ? -20.281 10.953 8.32 1 98.56 205 LEU B O 1
ATOM 3435 N N . THR B 1 206 ? -20.531 8.766 8.789 1 98.44 206 THR B N 1
ATOM 3436 C CA . THR B 1 206 ? -21.812 8.688 8.117 1 98.44 206 THR B CA 1
ATOM 3437 C C . THR B 1 206 ? -22.938 9.086 9.07 1 98.44 206 THR B C 1
ATOM 3439 O O . THR B 1 206 ? -24.094 9.203 8.656 1 98.44 206 THR B O 1
ATOM 3442 N N . LYS B 1 207 ? -22.656 9.32 10.312 1 98.5 207 LYS B N 1
ATOM 3443 C CA . LYS B 1 207 ? -23.641 9.695 11.328 1 98.5 207 LYS B CA 1
ATOM 3444 C C . LYS B 1 207 ? -23.844 11.203 11.359 1 98.5 207 LYS B C 1
ATOM 3446 O O . LYS B 1 207 ? -23.047 11.953 10.781 1 98.5 207 LYS B O 1
ATOM 3451 N N . THR B 1 208 ? -24.906 11.633 12.078 1 98.62 208 THR B N 1
ATOM 3452 C CA . THR B 1 208 ? -25.078 13.055 12.336 1 98.62 208 THR B CA 1
ATOM 3453 C C . THR B 1 208 ? -23.969 13.578 13.242 1 98.62 208 THR B C 1
ATOM 3455 O O . THR B 1 208 ? -23.328 12.805 13.953 1 98.62 208 THR B O 1
ATOM 3458 N N . LYS B 1 209 ? -23.797 14.859 13.164 1 98.69 209 LYS B N 1
ATOM 3459 C CA . LYS B 1 209 ? -22.75 15.461 13.984 1 98.69 209 LYS B CA 1
ATOM 3460 C C . LYS B 1 209 ? -22.938 15.109 15.453 1 98.69 209 LYS B C 1
ATOM 3462 O O . LYS B 1 209 ? -21.969 14.758 16.141 1 98.69 209 LYS B O 1
ATOM 3467 N N . SER B 1 210 ? -24.156 15.195 15.945 1 98.69 210 SER B N 1
ATOM 3468 C CA . SER B 1 210 ? -24.438 14.898 17.344 1 98.69 210 SER B CA 1
ATOM 3469 C C . SER B 1 210 ? -24.094 13.445 17.672 1 98.69 210 SER B C 1
ATOM 3471 O O . SER B 1 210 ? -23.5 13.164 18.719 1 98.69 210 SER B O 1
ATOM 3473 N N . GLU B 1 211 ? -24.484 12.492 16.828 1 98.75 211 GLU B N 1
ATOM 3474 C CA . GLU B 1 211 ? -24.172 11.086 17.031 1 98.75 211 GLU B CA 1
ATOM 3475 C C . GLU B 1 211 ? -22.672 10.844 16.984 1 98.75 211 GLU B C 1
ATOM 3477 O O . GLU B 1 211 ? -22.125 10.062 17.781 1 98.75 211 GLU B O 1
ATOM 3482 N N . PHE B 1 212 ? -22.094 11.477 16.062 1 98.75 212 PHE B N 1
ATOM 3483 C CA . PHE B 1 212 ? -20.641 11.367 15.938 1 98.75 212 PHE B CA 1
ATOM 3484 C C . PHE B 1 212 ? -19.938 11.797 17.219 1 98.75 212 PHE B C 1
ATOM 3486 O O . PHE B 1 212 ? -19.078 11.094 17.734 1 98.75 212 PHE B O 1
ATOM 3493 N N . ILE B 1 213 ? -20.281 12.961 17.719 1 98.69 213 ILE B N 1
ATOM 3494 C CA . ILE B 1 213 ? -19.672 13.5 18.938 1 98.69 213 ILE B CA 1
ATOM 3495 C C . ILE B 1 213 ? -19.844 12.508 20.094 1 98.69 213 ILE B C 1
ATOM 3497 O O . ILE B 1 213 ? -18.922 12.273 20.859 1 98.69 213 ILE B O 1
ATOM 3501 N N . LYS B 1 214 ? -21 11.914 20.172 1 98.38 214 LYS B N 1
ATOM 3502 C CA . LYS B 1 214 ? -21.266 10.914 21.203 1 98.38 214 LYS B CA 1
ATOM 3503 C C . LYS B 1 214 ? -20.328 9.711 21.062 1 98.38 214 LYS B C 1
ATOM 3505 O O . LYS B 1 214 ? -19.734 9.258 22.031 1 98.38 214 LYS B O 1
ATOM 3510 N N . ILE B 1 215 ? -20.234 9.211 19.859 1 98.19 215 ILE B N 1
ATOM 3511 C CA . ILE B 1 215 ? -19.391 8.062 19.578 1 98.19 215 ILE B CA 1
ATOM 3512 C C . ILE B 1 215 ? -17.953 8.383 19.984 1 98.19 215 ILE B C 1
ATOM 3514 O O . ILE B 1 215 ? -17.312 7.594 20.703 1 98.19 215 ILE B O 1
ATOM 3518 N N . MET B 1 216 ? -17.5 9.539 19.578 1 98.12 216 MET B N 1
ATOM 3519 C CA . MET B 1 216 ? -16.109 9.898 19.812 1 98.12 216 MET B CA 1
ATOM 3520 C C . MET B 1 216 ? -15.836 10.062 21.312 1 98.12 216 MET B C 1
ATOM 3522 O O . MET B 1 216 ? -14.773 9.688 21.797 1 98.12 216 MET B O 1
ATOM 3526 N N . ASN B 1 217 ? -16.734 10.617 22.016 1 96.44 217 ASN B N 1
ATOM 3527 C CA . ASN B 1 217 ? -16.562 10.867 23.438 1 96.44 217 ASN B CA 1
ATOM 3528 C C . ASN B 1 217 ? -16.578 9.57 24.25 1 96.44 217 ASN B C 1
ATOM 3530 O O . ASN B 1 217 ? -16.141 9.539 25.391 1 96.44 217 ASN B O 1
ATOM 3534 N N . GLU B 1 218 ? -17.047 8.461 23.609 1 96.44 218 GLU B N 1
ATOM 3535 C CA . GLU B 1 218 ? -17.219 7.207 24.328 1 96.44 218 GLU B CA 1
ATOM 3536 C C . GLU B 1 218 ? -16.172 6.18 23.906 1 96.44 218 GLU B C 1
ATOM 3538 O O . GLU B 1 218 ? -16.234 5.02 24.312 1 96.44 218 GLU B O 1
ATOM 3543 N N . LEU B 1 219 ? -15.211 6.59 23.156 1 93.62 219 LEU B N 1
ATOM 3544 C CA . LEU B 1 219 ? -14.219 5.648 22.656 1 93.62 219 LEU B CA 1
ATOM 3545 C C . LEU B 1 219 ? -13.391 5.07 23.797 1 93.62 219 LEU B C 1
ATOM 3547 O O . LEU B 1 219 ? -12.977 3.908 23.734 1 93.62 219 LEU B O 1
ATOM 3551 N N . ASN B 1 220 ? -13.102 5.793 24.844 1 91.56 220 ASN B N 1
ATOM 3552 C CA . ASN B 1 220 ? -12.344 5.359 26.016 1 91.56 220 ASN B CA 1
ATOM 3553 C C . ASN B 1 220 ? -11.062 4.637 25.625 1 91.56 220 ASN B C 1
ATOM 3555 O O . ASN B 1 220 ? -10.812 3.516 26.062 1 91.56 220 ASN B O 1
ATOM 3559 N N . LEU B 1 221 ? -10.297 5.172 24.844 1 91 221 LEU B N 1
ATOM 3560 C CA . LEU B 1 221 ? -9.055 4.582 24.359 1 91 221 LEU B CA 1
ATOM 3561 C C . LEU B 1 221 ? -7.898 4.918 25.297 1 91 221 LEU B C 1
ATOM 3563 O O . LEU B 1 221 ? -7.844 6.016 25.859 1 91 221 LEU B O 1
ATOM 3567 N N . PRO B 1 222 ? -6.984 3.943 25.453 1 91.81 222 PRO B N 1
ATOM 3568 C CA . PRO B 1 222 ? -5.777 4.293 26.219 1 91.81 222 PRO B CA 1
ATOM 3569 C C . PRO B 1 222 ? -4.926 5.34 25.5 1 91.81 222 PRO B C 1
ATOM 3571 O O . PRO B 1 222 ? -5.004 5.48 24.281 1 91.81 222 PRO B O 1
ATOM 3574 N N . LEU B 1 223 ? -4.16 6.059 26.266 1 89.62 223 LEU B N 1
ATOM 3575 C CA . LEU B 1 223 ? -3.236 7.008 25.656 1 89.62 223 LEU B CA 1
ATOM 3576 C C . LEU B 1 223 ? -2.184 6.285 24.828 1 89.62 223 LEU B C 1
ATOM 3578 O O . LEU B 1 223 ? -1.762 5.18 25.172 1 89.62 223 LEU B O 1
ATOM 3582 N N . PRO B 1 224 ? -1.701 6.977 23.766 1 91.12 224 PRO B N 1
ATOM 3583 C CA . PRO B 1 224 ? -0.628 6.363 22.984 1 91.12 224 PRO B CA 1
ATOM 3584 C C . PRO B 1 224 ? 0.623 6.078 23.812 1 91.12 224 PRO B C 1
ATOM 3586 O O . PRO B 1 224 ? 1.041 6.922 24.609 1 91.12 224 PRO B O 1
ATOM 3589 N N . LYS B 1 225 ? 1.235 4.957 23.578 1 89.19 225 LYS B N 1
ATOM 3590 C CA . LYS B 1 225 ? 2.363 4.473 24.375 1 89.19 225 LYS B CA 1
ATOM 3591 C C . LYS B 1 225 ? 3.557 5.414 24.266 1 89.19 225 LYS B C 1
ATOM 3593 O O . LYS B 1 225 ? 4.316 5.582 25.219 1 89.19 225 LYS B O 1
ATOM 3598 N N . GLN B 1 226 ? 3.717 6.031 23.156 1 93.12 226 GLN B N 1
ATOM 3599 C CA . GLN B 1 226 ? 4.918 6.816 22.906 1 93.12 226 GLN B CA 1
ATOM 3600 C C . GLN B 1 226 ? 4.66 8.305 23.125 1 93.12 226 GLN B C 1
ATOM 3602 O O . GLN B 1 226 ? 5.504 9.141 22.812 1 93.12 226 GLN B O 1
ATOM 3607 N N . MET B 1 227 ? 3.641 8.633 23.641 1 92.56 227 MET B N 1
ATOM 3608 C CA . MET B 1 227 ? 3.191 10.023 23.672 1 92.56 227 MET B CA 1
ATOM 3609 C C . MET B 1 227 ? 4.203 10.906 24.406 1 92.56 227 MET B C 1
ATOM 3611 O O . MET B 1 227 ? 4.586 11.961 23.891 1 92.56 227 MET B O 1
ATOM 3615 N N . GLU B 1 228 ? 4.648 10.508 25.516 1 93.12 228 GLU B N 1
ATOM 3616 C CA . GLU B 1 228 ? 5.539 11.312 26.344 1 93.12 228 GLU B CA 1
ATOM 3617 C C . GLU B 1 228 ? 6.875 11.555 25.641 1 93.12 228 GLU B C 1
ATOM 3619 O O . GLU B 1 228 ? 7.484 12.617 25.812 1 93.12 228 GLU B O 1
ATOM 3624 N N . ARG B 1 229 ? 7.262 10.625 24.906 1 94.75 229 ARG B N 1
ATOM 3625 C CA . ARG B 1 229 ? 8.508 10.734 24.141 1 94.75 229 ARG B CA 1
ATOM 3626 C C . ARG B 1 229 ? 8.281 11.469 22.828 1 94.75 229 ARG B C 1
ATOM 3628 O O . ARG B 1 229 ? 9.078 12.328 22.453 1 94.75 229 ARG B O 1
ATOM 3635 N N . ALA B 1 230 ? 7.227 11.148 22.188 1 96.19 230 ALA B N 1
ATOM 3636 C CA . ALA B 1 230 ? 7 11.57 20.797 1 96.19 230 ALA B CA 1
ATOM 3637 C C . ALA B 1 230 ? 6.68 13.055 20.719 1 96.19 230 ALA B C 1
ATOM 3639 O O . ALA B 1 230 ? 7.242 13.781 19.891 1 96.19 230 ALA B O 1
ATOM 3640 N N . ILE B 1 231 ? 5.887 13.547 21.562 1 95.56 231 ILE B N 1
ATOM 3641 C CA . ILE B 1 231 ? 5.352 14.898 21.438 1 95.56 231 ILE B CA 1
ATOM 3642 C C . ILE B 1 231 ? 6.484 15.914 21.562 1 95.56 231 ILE B C 1
ATOM 3644 O O . ILE B 1 231 ? 6.699 16.734 20.672 1 95.56 231 ILE B O 1
ATOM 3648 N N . PRO B 1 232 ? 7.301 15.836 22.656 1 95.56 232 PRO B N 1
ATOM 3649 C CA . PRO B 1 232 ? 8.375 16.828 22.766 1 95.56 232 PRO B CA 1
ATOM 3650 C C . PRO B 1 232 ? 9.383 16.719 21.625 1 95.56 232 PRO B C 1
ATOM 3652 O O . PRO B 1 232 ? 9.898 17.75 21.156 1 95.56 232 PRO B O 1
ATOM 3655 N N . LEU B 1 233 ? 9.695 15.594 21.156 1 97.12 233 LEU B N 1
ATOM 3656 C CA . LEU B 1 233 ? 10.633 15.414 20.047 1 97.12 233 LEU B CA 1
ATOM 3657 C C . LEU B 1 233 ? 10.055 15.922 18.734 1 97.12 233 LEU B C 1
ATOM 3659 O O . LEU B 1 233 ? 10.75 16.562 17.953 1 97.12 233 LEU B O 1
ATOM 3663 N N . ASN B 1 234 ? 8.758 15.625 18.547 1 97.5 234 ASN B N 1
ATOM 3664 C CA . ASN B 1 234 ? 8.133 15.969 17.266 1 97.5 234 ASN B CA 1
ATOM 3665 C C . ASN B 1 234 ? 7.91 17.484 17.156 1 97.5 234 ASN B C 1
ATOM 3667 O O . ASN B 1 234 ? 7.789 18 16.047 1 97.5 234 ASN B O 1
ATOM 3671 N N . LEU B 1 235 ? 7.926 18.156 18.297 1 96.38 235 LEU B N 1
ATOM 3672 C CA . LEU B 1 235 ? 7.906 19.609 18.266 1 96.38 235 LEU B CA 1
ATOM 3673 C C . LEU B 1 235 ? 9.203 20.156 17.688 1 96.38 235 LEU B C 1
ATOM 3675 O O . LEU B 1 235 ? 9.258 21.312 17.25 1 96.38 235 LEU B O 1
ATOM 3679 N N . LYS B 1 236 ? 10.234 19.281 17.688 1 96.38 236 LYS B N 1
ATOM 3680 C CA . LYS B 1 236 ? 11.562 19.656 17.219 1 96.38 236 LYS B CA 1
ATOM 3681 C C . LYS B 1 236 ? 12.023 18.734 16.094 1 96.38 236 LYS B C 1
ATOM 3683 O O . LYS B 1 236 ? 13.188 18.312 16.047 1 96.38 236 LYS B O 1
ATOM 3688 N N . CYS B 1 237 ? 11.125 18.266 15.258 1 96.19 237 CYS B N 1
ATOM 3689 C CA . CYS B 1 237 ? 11.398 17.484 14.055 1 96.19 237 CYS B CA 1
ATOM 3690 C C . CYS B 1 237 ? 11.93 16.109 14.414 1 96.19 237 CYS B C 1
ATOM 3692 O O . CYS B 1 237 ? 12.594 15.461 13.594 1 96.19 237 CYS B O 1
ATOM 3694 N N . GLY B 1 238 ? 11.734 15.703 15.578 1 95.62 238 GLY B N 1
ATOM 3695 C CA . GLY B 1 238 ? 12.141 14.367 15.992 1 95.62 238 GLY B CA 1
ATOM 3696 C C . GLY B 1 238 ? 13.57 14.312 16.5 1 95.62 238 GLY B C 1
ATOM 3697 O O . GLY B 1 238 ? 14.156 13.234 16.625 1 95.62 238 GLY B O 1
ATOM 3698 N N . ILE B 1 239 ? 14.156 15.484 16.719 1 92.88 239 ILE B N 1
ATOM 3699 C CA . ILE B 1 239 ? 15.547 15.516 17.156 1 92.88 239 ILE B CA 1
ATOM 3700 C C . ILE B 1 239 ? 15.641 16.172 18.531 1 92.88 239 ILE B C 1
ATOM 3702 O O . ILE B 1 239 ? 14.836 17.031 18.875 1 92.88 239 ILE B O 1
ATOM 3706 N N . ASN B 1 240 ? 16.578 15.539 19.375 1 83.12 240 ASN B N 1
ATOM 3707 C CA . ASN B 1 240 ? 16.891 16.156 20.672 1 83.12 240 ASN B CA 1
ATOM 3708 C C . ASN B 1 240 ? 17.984 17.203 20.547 1 83.12 240 ASN B C 1
ATOM 3710 O O . ASN B 1 240 ? 18.969 17 19.828 1 83.12 240 ASN B O 1
ATOM 3714 N N . ASP B 1 241 ? 17.703 18.531 20.641 1 65.06 241 ASP B N 1
ATOM 3715 C CA . ASP B 1 241 ? 18.734 19.562 20.703 1 65.06 241 ASP B CA 1
ATOM 3716 C C . ASP B 1 241 ? 19.75 19.266 21.797 1 65.06 241 ASP B C 1
ATOM 3718 O O . ASP B 1 241 ? 19.406 19.203 22.984 1 65.06 241 ASP B O 1
ATOM 3722 N N . GLU B 1 242 ? 20.516 18.188 21.938 1 46.09 242 GLU B N 1
ATOM 3723 C CA . GLU B 1 242 ? 21.531 18.375 22.969 1 46.09 242 GLU B CA 1
ATOM 3724 C C . GLU B 1 242 ? 22.562 19.406 22.516 1 46.09 242 GLU B C 1
ATOM 3726 O O . GLU B 1 242 ? 22.859 19.531 21.328 1 46.09 242 GLU B O 1
#

Foldseek 3Di:
DPDFFACDDVVGQKDWDWDADQPLQFIKIWIAGLVQLFIEIEFAFCVCLVVVVVVSVVSVHQYAEYEYQAQDQQGAHNQVVNCVRPRYWYEFADDVLFDTPYHDAQQDWDDHPPWIWGWHQQAALARGGIKTDTVSRLEIEREQLDDQLEHHAADDNNHHLLSSLCSCVVPPLPGDFARKYAYGHDDPPDGIDTSVCCCPRRPQNVDDSVSNRVCRVPPPDDGRPRRVPRRVCVSVNNDDPD/DPDFFACDDDVGQKDWDWDADQPLQFIKIWIAGLVQLFIEIEFAFCVCLVVVVVVSVVSVHQYAEYEYQAQDQQGAHNQVVNCVRPRYWYEFADDVLFDTPYHDAAQDWDDHPPWIWGWHQQAALARGGIKTDTVSRLEIEREQLDDQLEHHAADDNNHHLLSSLCSCVPPPLVGDFARKYAYGGDDPPDGIDTSVCCCVRRPQNVDDSVSNRVCRVPPPDDGRPRRVPRRVCVSNNNDDPD

pLDDT: mean 96.88, std 6.72, range [37.31, 99.0]